Protein AF-0000000069096238 (afdb_homodimer)

Solvent-accessible surface area (backbone atoms only — not comparable to full-atom values): 26132 Å² total; per-residue (Å²): 138,82,82,76,81,79,80,80,76,78,79,80,72,80,76,78,78,74,77,73,76,70,72,71,70,74,69,64,89,76,78,71,62,52,29,34,33,37,48,43,30,15,63,13,40,81,38,2,16,21,55,60,50,44,43,27,44,51,29,45,37,39,68,68,54,35,44,78,48,40,25,13,52,82,43,69,38,77,50,27,52,38,34,67,74,73,38,78,43,90,67,67,48,42,18,31,53,37,24,10,32,81,43,70,30,59,58,43,52,38,88,71,64,53,68,89,76,37,45,31,40,34,30,44,14,28,38,0,34,27,45,49,45,14,38,32,74,79,45,47,62,71,42,54,60,34,68,72,54,48,50,52,53,49,50,32,46,74,67,70,25,17,36,31,23,23,19,64,24,37,51,60,48,17,65,72,37,75,64,38,54,41,19,47,18,43,69,56,57,64,94,64,41,19,81,53,10,66,55,35,56,34,28,38,74,36,42,15,42,66,47,75,40,52,42,76,32,66,39,75,23,75,91,66,33,31,27,16,17,8,34,75,36,35,76,73,58,60,33,48,30,38,50,11,40,34,51,31,51,52,53,35,57,60,56,58,106,134,86,74,78,83,76,76,80,75,78,79,78,74,79,76,76,77,74,78,71,74,68,73,69,71,74,70,65,89,77,78,73,62,52,29,34,34,37,46,43,28,14,63,13,39,82,40,2,16,22,56,59,51,44,44,27,42,51,29,46,38,39,68,68,54,34,43,78,46,40,26,16,52,83,41,68,37,75,49,29,52,38,34,67,76,72,40,77,44,90,68,68,49,41,18,31,52,37,25,9,31,80,43,71,29,58,56,44,52,38,88,71,66,54,68,87,76,37,44,30,39,35,30,44,15,28,38,1,35,26,47,49,44,15,38,33,75,80,45,47,64,71,43,54,60,33,66,72,54,47,49,50,53,49,49,31,45,74,66,70,26,18,37,31,24,22,19,66,26,38,50,59,48,17,65,72,35,74,62,38,52,40,19,45,17,43,70,57,56,64,92,64,40,20,81,53,9,66,54,36,56,34,27,38,72,37,42,16,42,66,46,76,41,52,42,75,33,63,38,75,24,73,91,67,33,30,26,16,16,9,34,76,34,36,76,73,58,62,34,47,29,39,50,11,40,34,53,30,51,52,54,36,57,61,57,58,106

Sequence (514 aa):
MMSKAASLIFRGGKFSSAKKCFMHTTSILGAQNPKVALIFSGCGVYDGTEIHEASSAMVHLSRHEAEVGIFAPNIEQMHAIDHTKGEPMEVNRNVLVESARIARGKIQDLKDLKVQDFDAVIFPGGFGAAKNLSNFAVEGDKMTVQPSVEKVIKEFHSAKKPIGLCCISPVLAAKTIPGCTVTVGQDKDVDGQWPYAGTAGACQNMGAKHVNKDVNEVNVDSQNKLVTTPAFMCETAVHKVFDGVGKMVEAVLKLCKMMSKAASLIFRGGKFSSAKKCFMHTTSILGAQNPKVALIFSGCGVYDGTEIHEASSAMVHLSRHEAEVGIFAPNIEQMHAIDHTKGEPMEVNRNVLVESARIARGKIQDLKDLKVQDFDAVIFPGGFGAAKNLSNFAVEGDKMTVQPSVEKVIKEFHSAKKPIGLCCISPVLAAKTIPGCTVTVGQDKDVDGQWPYAGTAGACQNMGAKHVNKDVNEVNVDSQNKLVTTPAFMCETAVHKVFDGVGKMVEAVLKLCK

pLDDT: mean 89.42, std 23.87, range [19.02, 99.0]

Foldseek 3Di:
DPCPPDDPPPDPPDPDPPPPPPPPPPPDDPPPAFEEEEEWLFADQLFIFPLLLLVLLVVLSVVSVHHYAYEYAFAWTLFDADPVVSHGDPDTDTRQVRVCVSVVNRHDYLLPDDLVVGQEYEYGHGCSLCGPQKVCVPQPLNIDGDVSSLVNLVVCQVVQGAYEYEALNCLSCLQNPAAEEEEQAALDQDPQFQVPSVSQVSSVSSHYHYDHDHQQDWDARLVRNYIYHNQVSGDDDSVSSSNNSSVRSVSSSVSSD/DPDDPDPPPPDPPDPPPPPPPPPPPPPDDPPPAFEEEEEWLFADQLFIFPLLLLVLLVVLSVVSVHHYAYEYAFAWTLFDADPVVRHGDPDTDTRQVRVCVSVVNRHDYLLPDDLVVGQEYEYGHGCSLCGPQKVCVPQPLNIDGDVSSLVNLVVCQVVQGAYEYEALNCLSCLQNPAAAEEEQAALDQDPQFQVPSVSQVSSVSSHYHYDHDHQQDWDARLVRNYIYHNQVSGDDDSVSSSNNSSVRSVSSVVSSD

Nearest PDB structures (foldseek):
  5lir-assembly1_A-2  TM=9.723E-01  e=4.985E-29  Salmonella enterica subsp. enterica serovar Typhimurium
  1oy1-assembly1_B  TM=9.782E-01  e=1.656E-28  Escherichia coli K-12
  3l3b-assembly1_B  TM=9.550E-01  e=4.568E-25  Ehrlichia chaffeensis str. Arkansas
  3l3b-assembly1_A  TM=9.514E-01  e=1.124E-24  Ehrlichia chaffeensis str. Arkansas
  3cy6-assembly1_A-2  TM=6.905E-01  e=1.628E-08  Homo sapiens

Radius of gyration: 26.75 Å; Cα contacts (8 Å, |Δi|>4): 1251; chains: 2; bounding box: 112×86×59 Å

Secondary structure (DSSP, 8-state):
---------------------------SS-----EEEEE---SSTTTS--HHHHHHHHHHHHHTT-EEEEEE--SB-S--EETTTTEE-SS--BHHHHHHHHTTT--EEGGG--GGG-SEEEE--SHHHHHTSB-HHHHGGG--B-HHHHHHHHHHHHTT--EEEETTTHHHHHHHSTT-EE--S-SS-STTS-TTTHHHHHHHHTTPEE----TT--EEETTTTEEEE-GGGSS--HHHHHHHHHHHHHHHHHHT-/---------------------------SS---PPEEEEE---SSTTTS--HHHHHHHHHHHHHTT-EEEEEE--SB-S--EETTTTEE-SS--BHHHHHHHHTTT--EEGGG--GGG-SEEEE--SHHHHHTSB-HHHHGGG--B-HHHHHHHHHHHHTT--EEEETTTHHHHHHHSTT-EE--S-SS-STTS-TTTHHHHHHHHTTPEE----TT--EEETTTTEEEE-GGGSS--HHHHHHHHHHHHHHHHHHT-

InterPro domains:
  IPR002818 DJ-1/PfpI [PF01965] (46-185)
  IPR029062 Class I glutamine amidotransferase-like [G3DSA:3.40.50.880] (29-257)
  IPR029062 Class I glutamine amidotransferase-like [SSF52317] (34-255)

Organism: Magallana gigas (NCBI:txid29159)

Structure (mmCIF, N/CA/C/O backbone):
data_AF-0000000069096238-model_v1
#
loop_
_entity.id
_entity.type
_entity.pdbx_description
1 polymer 'DJ-1/PfpI domain-containing protein'
#
loop_
_atom_site.group_PDB
_atom_site.id
_atom_site.type_symbol
_atom_site.label_atom_id
_atom_site.label_alt_id
_atom_site.label_comp_id
_atom_site.label_asym_id
_atom_site.label_entity_id
_atom_site.label_seq_id
_atom_site.pdbx_PDB_ins_code
_atom_site.Cartn_x
_atom_site.Cartn_y
_atom_site.Cartn_z
_atom_site.occupancy
_atom_site.B_iso_or_equiv
_atom_site.auth_seq_id
_atom_site.auth_comp_id
_atom_site.auth_asym_id
_atom_site.auth_atom_id
_atom_site.pdbx_PDB_model_num
ATOM 1 N N . MET A 1 1 ? 42.812 -46.125 14.898 1 22.72 1 MET A N 1
ATOM 2 C CA . MET A 1 1 ? 43.719 -45.688 13.836 1 22.72 1 MET A CA 1
ATOM 3 C C . MET A 1 1 ? 43.219 -44.375 13.25 1 22.72 1 MET A C 1
ATOM 5 O O . MET A 1 1 ? 42.375 -44.344 12.352 1 22.72 1 MET A O 1
ATOM 9 N N . MET A 1 2 ? 42.938 -43.312 14.141 1 23.19 2 MET A N 1
ATOM 10 C CA . MET A 1 2 ? 42.188 -42.062 14.203 1 23.19 2 MET A CA 1
ATOM 11 C C . MET A 1 2 ? 42.844 -40.969 13.383 1 23.19 2 MET A C 1
ATOM 13 O O . MET A 1 2 ? 44 -40.625 13.625 1 23.19 2 MET A O 1
ATOM 17 N N . SER A 1 3 ? 42.531 -40.875 11.984 1 19.52 3 SER A N 1
ATOM 18 C CA . SER A 1 3 ? 43.094 -40.25 10.781 1 19.52 3 SER A CA 1
ATOM 19 C C . SER A 1 3 ? 43.188 -38.75 10.93 1 19.52 3 SER A C 1
ATOM 21 O O . SER A 1 3 ? 42.188 -38.062 11.109 1 19.52 3 SER A O 1
ATOM 23 N N . LYS A 1 4 ? 44.375 -38.25 11.461 1 20.66 4 LYS A N 1
ATOM 24 C CA . LYS A 1 4 ? 44.812 -36.875 11.758 1 20.66 4 LYS A CA 1
ATOM 25 C C . LYS A 1 4 ? 44.906 -36.031 10.484 1 20.66 4 LYS A C 1
ATOM 27 O O . LYS A 1 4 ? 45.906 -36.125 9.758 1 20.66 4 LYS A O 1
ATOM 32 N N . ALA A 1 5 ? 43.844 -35.969 9.602 1 19.02 5 ALA A N 1
ATOM 33 C CA . ALA A 1 5 ? 44.094 -35.281 8.32 1 19.02 5 ALA A CA 1
ATOM 34 C C . ALA A 1 5 ? 44.719 -33.938 8.523 1 19.02 5 ALA A C 1
ATOM 36 O O . ALA A 1 5 ? 44.25 -33.125 9.328 1 19.02 5 ALA A O 1
ATOM 37 N N . ALA A 1 6 ? 46.031 -33.812 8.234 1 21 6 ALA A N 1
ATOM 38 C CA . ALA A 1 6 ? 47.062 -32.781 8.242 1 21 6 ALA A CA 1
ATOM 39 C C . ALA A 1 6 ? 46.562 -31.484 7.594 1 21 6 ALA A C 1
ATOM 41 O O . ALA A 1 6 ? 45.969 -31.531 6.512 1 21 6 ALA A O 1
ATOM 42 N N . SER A 1 7 ? 46.406 -30.344 8.391 1 20.47 7 SER A N 1
ATOM 43 C CA . SER A 1 7 ? 46.031 -28.938 8.383 1 20.47 7 SER A CA 1
ATOM 44 C C . SER A 1 7 ? 46.906 -28.141 7.41 1 20.47 7 SER A C 1
ATOM 46 O O . SER A 1 7 ? 48.125 -28.094 7.555 1 20.47 7 SER A O 1
ATOM 48 N N . LEU A 1 8 ? 46.656 -28.312 6.043 1 23.12 8 LEU A N 1
ATOM 49 C CA . LEU A 1 8 ? 47.375 -27.641 4.98 1 23.12 8 LEU A CA 1
ATOM 50 C C . LEU A 1 8 ? 47.562 -26.156 5.309 1 23.12 8 LEU A C 1
ATOM 52 O O . LEU A 1 8 ? 46.562 -25.453 5.551 1 23.12 8 LEU A O 1
ATOM 56 N N . ILE A 1 9 ? 48.719 -25.734 5.789 1 22.44 9 ILE A N 1
ATOM 57 C CA . ILE A 1 9 ? 49.281 -24.484 6.312 1 22.44 9 ILE A CA 1
ATOM 58 C C . ILE A 1 9 ? 49.438 -23.469 5.18 1 22.44 9 ILE A C 1
ATOM 60 O O . ILE A 1 9 ? 50.312 -23.609 4.336 1 22.44 9 ILE A O 1
ATOM 64 N N . PHE A 1 10 ? 48.344 -23.297 4.293 1 22.31 10 PHE A N 1
ATOM 65 C CA . PHE A 1 10 ? 48.625 -22.375 3.191 1 22.31 10 PHE A CA 1
ATOM 66 C C . PHE A 1 10 ? 49.156 -21.047 3.715 1 22.31 10 PHE A C 1
ATOM 68 O O . PHE A 1 10 ? 48.656 -20.5 4.684 1 22.31 10 PHE A O 1
ATOM 75 N N . ARG A 1 11 ? 50.5 -20.875 3.553 1 23.17 11 ARG A N 1
ATOM 76 C CA . ARG A 1 11 ? 51.375 -19.75 3.873 1 23.17 11 ARG A CA 1
ATOM 77 C C . ARG A 1 11 ? 50.844 -18.453 3.266 1 23.17 11 ARG A C 1
ATOM 79 O O . ARG A 1 11 ? 50.469 -18.422 2.086 1 23.17 11 ARG A O 1
ATOM 86 N N . GLY A 1 12 ? 50.312 -17.484 4.074 1 21.56 12 GLY A N 1
ATOM 87 C CA . GLY A 1 12 ? 49.688 -16.172 4.035 1 21.56 12 GLY A CA 1
ATOM 88 C C . GLY A 1 12 ? 50.562 -15.109 3.408 1 21.56 12 GLY A C 1
ATOM 89 O O . GLY A 1 12 ? 51.5 -14.602 4.051 1 21.56 12 GLY A O 1
ATOM 90 N N . GLY A 1 13 ? 51.156 -15.453 2.131 1 21.92 13 GLY A N 1
ATOM 91 C CA . GLY A 1 13 ? 52.094 -14.414 1.691 1 21.92 13 GLY A CA 1
ATOM 92 C C . GLY A 1 13 ? 51.469 -13.031 1.704 1 21.92 13 GLY A C 1
ATOM 93 O O . GLY A 1 13 ? 50.219 -12.898 1.682 1 21.92 13 GLY A O 1
ATOM 94 N N . LYS A 1 14 ? 52.375 -12.008 2.006 1 25.41 14 LYS A N 1
ATOM 95 C CA . LYS A 1 14 ? 52.188 -10.594 2.283 1 25.41 14 LYS A CA 1
ATOM 96 C C . LYS A 1 14 ? 51.719 -9.844 1.035 1 25.41 14 LYS A C 1
ATOM 98 O O . LYS A 1 14 ? 52.469 -9.734 0.061 1 25.41 14 LYS A O 1
ATOM 103 N N . PHE A 1 15 ? 50.625 -10.258 0.341 1 23.84 15 PHE A N 1
ATOM 104 C CA . PHE A 1 15 ? 50.406 -9.43 -0.839 1 23.84 15 PHE A CA 1
ATOM 105 C C . PHE A 1 15 ? 50.375 -7.953 -0.47 1 23.84 15 PHE A C 1
ATOM 107 O O . PHE A 1 15 ? 49.875 -7.574 0.582 1 23.84 15 PHE A O 1
ATOM 114 N N . SER A 1 16 ? 51.406 -7.168 -0.975 1 22.3 16 SER A N 1
ATOM 115 C CA . SER A 1 16 ? 51.625 -5.727 -0.93 1 22.3 16 SER A CA 1
ATOM 116 C C . SER A 1 16 ? 50.375 -4.965 -1.369 1 22.3 16 SER A C 1
ATOM 118 O O . SER A 1 16 ? 49.688 -5.383 -2.303 1 22.3 16 SER A O 1
ATOM 120 N N . SER A 1 17 ? 49.812 -4.23 -0.48 1 20.36 17 SER A N 1
ATOM 121 C CA . SER A 1 17 ? 48.625 -3.377 -0.465 1 20.36 17 SER A CA 1
ATOM 122 C C . SER A 1 17 ? 48.719 -2.279 -1.519 1 20.36 17 SER A C 1
ATOM 124 O O . SER A 1 17 ? 49.625 -1.443 -1.471 1 20.36 17 SER A O 1
ATOM 126 N N . ALA A 1 18 ? 48.844 -2.625 -2.867 1 23.38 18 ALA A N 1
ATOM 127 C CA . ALA A 1 18 ? 48.781 -1.466 -3.754 1 23.38 18 ALA A CA 1
ATOM 128 C C . ALA A 1 18 ? 47.75 -0.453 -3.279 1 23.38 18 ALA A C 1
ATOM 130 O O . ALA A 1 18 ? 46.625 -0.827 -2.904 1 23.38 18 ALA A O 1
ATOM 131 N N . LYS A 1 19 ? 48.188 0.815 -3.1 1 24.7 19 LYS A N 1
ATOM 132 C CA . LYS A 1 19 ? 47.5 2.053 -2.789 1 24.7 19 LYS A CA 1
ATOM 133 C C . LYS A 1 19 ? 46.375 2.324 -3.805 1 24.7 19 LYS A C 1
ATOM 135 O O . LYS A 1 19 ? 46.656 2.459 -5 1 24.7 19 LYS A O 1
ATOM 140 N N . LYS A 1 20 ? 45.25 1.599 -3.746 1 23.67 20 LYS A N 1
ATOM 141 C CA . LYS A 1 20 ? 44.125 2.02 -4.59 1 23.67 20 LYS A CA 1
ATOM 142 C C . LYS A 1 20 ? 44 3.541 -4.629 1 23.67 20 LYS A C 1
ATOM 144 O O . LYS A 1 20 ? 43.875 4.184 -3.584 1 23.67 20 LYS A O 1
ATOM 149 N N . CYS A 1 21 ? 44.656 4.16 -5.52 1 22.58 21 CYS A N 1
ATOM 150 C CA . CYS A 1 21 ? 44.438 5.574 -5.77 1 22.58 21 CYS A CA 1
ATOM 151 C C . CYS A 1 21 ? 42.938 5.855 -5.898 1 22.58 21 CYS A C 1
ATOM 153 O O . CYS A 1 21 ? 42.281 5.379 -6.832 1 22.58 21 CYS A O 1
ATOM 155 N N . PHE A 1 22 ? 42.312 5.836 -4.77 1 23.72 22 PHE A N 1
ATOM 156 C CA . PHE A 1 22 ? 40.906 6.195 -4.754 1 23.72 22 PHE A CA 1
ATOM 157 C C . PHE A 1 22 ? 40.656 7.477 -5.543 1 23.72 22 PHE A C 1
ATOM 159 O O . PHE A 1 22 ? 41.188 8.539 -5.199 1 23.72 22 PHE A O 1
ATOM 166 N N . MET A 1 23 ? 40.812 7.359 -6.789 1 25.39 23 MET A N 1
ATOM 167 C CA . MET A 1 23 ? 40.344 8.586 -7.449 1 25.39 23 MET A CA 1
ATOM 168 C C . MET A 1 23 ? 39.062 9.102 -6.824 1 25.39 23 MET A C 1
ATOM 170 O O . MET A 1 23 ? 38.094 8.359 -6.711 1 25.39 23 MET A O 1
ATOM 174 N N . HIS A 1 24 ? 39.25 10.016 -5.883 1 27.7 24 HIS A N 1
ATOM 175 C CA . HIS A 1 24 ? 38.156 10.82 -5.363 1 27.7 24 HIS A CA 1
ATOM 176 C C . HIS A 1 24 ? 37.344 11.445 -6.496 1 27.7 24 HIS A C 1
ATOM 178 O O . HIS A 1 24 ? 37.844 12.328 -7.207 1 27.7 24 HIS A O 1
ATOM 184 N N . THR A 1 25 ? 36.844 10.703 -7.344 1 30.25 25 THR A N 1
ATOM 185 C CA . THR A 1 25 ? 35.875 11.484 -8.117 1 30.25 25 THR A CA 1
ATOM 186 C C . THR A 1 25 ? 35.156 12.484 -7.227 1 30.25 25 THR A C 1
ATOM 188 O O . THR A 1 25 ? 34.594 12.109 -6.184 1 30.25 25 THR A O 1
ATOM 191 N N . THR A 1 26 ? 35.562 13.711 -7.211 1 29.14 26 THR A N 1
ATOM 192 C CA . THR A 1 26 ? 34.875 14.859 -6.641 1 29.14 26 THR A CA 1
ATOM 193 C C . THR A 1 26 ? 33.375 14.758 -6.863 1 29.14 26 THR A C 1
ATOM 195 O O . THR A 1 26 ? 32.906 14.828 -8 1 29.14 26 THR A O 1
ATOM 198 N N . SER A 1 27 ? 32.75 13.789 -6.238 1 32.16 27 SER A N 1
ATOM 199 C CA . SER A 1 27 ? 31.312 13.953 -6.117 1 32.16 27 SER A CA 1
ATOM 200 C C . SER A 1 27 ? 30.938 15.422 -5.984 1 32.16 27 SER A C 1
ATOM 202 O O . SER A 1 27 ? 31.5 16.141 -5.152 1 32.16 27 SER A O 1
ATOM 204 N N . ILE A 1 28 ? 30.891 16.219 -6.93 1 32.19 28 ILE A N 1
ATOM 205 C CA . ILE A 1 28 ? 30.422 17.594 -6.793 1 32.19 28 ILE A CA 1
ATOM 206 C C . ILE A 1 28 ? 29.734 17.766 -5.449 1 32.19 28 ILE A C 1
ATOM 208 O O . ILE A 1 28 ? 29.281 16.797 -4.84 1 32.19 28 ILE A O 1
ATOM 212 N N . LEU A 1 29 ? 29.109 18.906 -5.082 1 34.5 29 LEU A N 1
ATOM 213 C CA . LEU A 1 29 ? 28.594 19.391 -3.809 1 34.5 29 LEU A CA 1
ATOM 214 C C . LEU A 1 29 ? 27.797 18.297 -3.098 1 34.5 29 LEU A C 1
ATOM 216 O O . LEU A 1 29 ? 27.156 17.469 -3.746 1 34.5 29 LEU A O 1
ATOM 220 N N . GLY A 1 30 ? 28.047 17.844 -1.869 1 41.81 30 GLY A N 1
ATOM 221 C CA . GLY A 1 30 ? 27.75 17.156 -0.619 1 41.81 30 GLY A CA 1
ATOM 222 C C . GLY A 1 30 ? 26.266 17.078 -0.318 1 41.81 30 GLY A C 1
ATOM 223 O O . GLY A 1 30 ? 25.859 17.016 0.846 1 41.81 30 GLY A O 1
ATOM 224 N N . ALA A 1 31 ? 25.406 17.594 -0.997 1 51.75 31 ALA A N 1
ATOM 225 C CA . ALA A 1 31 ? 24.078 17.828 -0.453 1 51.75 31 ALA A CA 1
ATOM 226 C C . ALA A 1 31 ? 23.484 16.547 0.113 1 51.75 31 ALA A C 1
ATOM 228 O O . ALA A 1 31 ? 23.453 15.508 -0.566 1 51.75 31 ALA A O 1
ATOM 229 N N . GLN A 1 32 ? 23.703 16.266 1.508 1 74.62 32 GLN A N 1
ATOM 230 C CA . GLN A 1 32 ? 23.141 15.164 2.297 1 74.62 32 GLN A CA 1
ATOM 231 C C . GLN A 1 32 ? 21.719 14.836 1.85 1 74.62 32 GLN A C 1
ATOM 233 O O . GLN A 1 32 ? 20.969 15.727 1.437 1 74.62 32 GLN A O 1
ATOM 238 N N . ASN A 1 33 ? 21.469 13.555 1.502 1 92.06 33 ASN A N 1
ATOM 239 C CA . ASN A 1 33 ? 20.109 13.117 1.161 1 92.06 33 ASN A CA 1
ATOM 240 C C . ASN A 1 33 ? 19.094 13.602 2.184 1 92.06 33 ASN A C 1
ATOM 242 O O . ASN A 1 33 ? 19.312 13.492 3.391 1 92.06 33 ASN A O 1
ATOM 246 N N . PRO A 1 34 ? 18.109 14.312 1.715 1 97.69 34 PRO A N 1
ATOM 247 C CA . PRO A 1 34 ? 17.094 14.773 2.676 1 97.69 34 PRO A CA 1
ATOM 248 C C . PRO A 1 34 ? 16.5 13.633 3.494 1 97.69 34 PRO A C 1
ATOM 250 O O . PRO A 1 34 ? 16.359 12.516 2.99 1 97.69 34 PRO A O 1
ATOM 253 N N . LYS A 1 35 ? 16.25 13.938 4.727 1 98.75 35 LYS A N 1
ATOM 254 C CA . LYS A 1 35 ? 15.555 13 5.613 1 98.75 35 LYS A CA 1
ATOM 255 C C . LYS A 1 35 ? 14.102 13.43 5.832 1 98.75 35 LYS A C 1
ATOM 257 O O . LYS A 1 35 ? 13.844 14.539 6.309 1 98.75 35 LYS A O 1
ATOM 262 N N . VAL A 1 36 ? 13.18 12.562 5.461 1 98.94 36 VAL A N 1
ATOM 263 C CA . VAL A 1 36 ? 11.773 12.93 5.496 1 98.94 36 VAL A CA 1
ATOM 264 C C . VAL A 1 36 ? 11.023 12.008 6.453 1 98.94 36 VAL A C 1
ATOM 266 O O . VAL A 1 36 ? 11.188 10.781 6.402 1 98.94 36 VAL A O 1
ATOM 269 N N . ALA A 1 37 ? 10.219 12.562 7.367 1 98.94 37 ALA A N 1
ATOM 270 C CA . ALA A 1 37 ? 9.32 11.797 8.219 1 98.94 37 ALA A CA 1
ATOM 271 C C . ALA A 1 37 ? 7.973 11.562 7.539 1 98.94 37 ALA A C 1
ATOM 273 O O . ALA A 1 37 ? 7.422 12.477 6.914 1 98.94 37 ALA A O 1
ATOM 274 N N . LEU A 1 38 ? 7.547 10.375 7.594 1 99 38 LEU A N 1
ATOM 275 C CA . LEU A 1 38 ? 6.184 10.023 7.203 1 99 38 LEU A CA 1
ATOM 276 C C . LEU A 1 38 ? 5.332 9.719 8.43 1 99 38 LEU A C 1
ATOM 278 O O . LEU A 1 38 ? 5.738 8.938 9.289 1 99 38 LEU A O 1
ATOM 282 N N . ILE A 1 39 ? 4.148 10.359 8.484 1 99 39 ILE A N 1
ATOM 283 C CA . ILE A 1 39 ? 3.236 10.125 9.602 1 99 39 ILE A CA 1
ATOM 284 C C . ILE A 1 39 ? 2.021 9.336 9.117 1 99 39 ILE A C 1
ATOM 286 O O . ILE A 1 39 ? 1.245 9.828 8.289 1 99 39 ILE A O 1
ATOM 290 N N . PHE A 1 40 ? 1.883 8.133 9.688 1 99 40 PHE A N 1
ATOM 291 C CA . PHE A 1 40 ? 0.774 7.266 9.297 1 99 40 PHE A CA 1
ATOM 292 C C . PHE A 1 40 ? -0.315 7.27 10.367 1 99 40 PHE A C 1
ATOM 294 O O . PHE A 1 40 ? -0.083 7.707 11.492 1 99 40 PHE A O 1
ATOM 301 N N . SER A 1 41 ? -1.468 6.801 9.953 1 99 41 SER A N 1
ATOM 302 C CA . SER A 1 41 ? -2.641 6.898 10.812 1 99 41 SER A CA 1
ATOM 303 C C . SER A 1 41 ? -3.367 5.559 10.914 1 99 41 SER A C 1
ATOM 305 O O . SER A 1 41 ? -4.551 5.512 11.25 1 99 41 SER A O 1
ATOM 307 N N . GLY A 1 42 ? -2.783 4.48 10.672 1 98.94 42 GLY A N 1
ATOM 308 C CA . GLY A 1 42 ? -3.332 3.141 10.531 1 98.94 42 GLY A CA 1
ATOM 309 C C . GLY A 1 42 ? -3.051 2.52 9.172 1 98.94 42 GLY A C 1
ATOM 310 O O . GLY A 1 42 ? -2.064 2.865 8.516 1 98.94 42 GLY A O 1
ATOM 311 N N . CYS A 1 43 ? -3.887 1.589 8.766 1 98.94 43 CYS A N 1
ATOM 312 C CA . CYS A 1 43 ? -3.664 0.886 7.504 1 98.94 43 CYS A CA 1
ATOM 313 C C . CYS A 1 43 ? -4.988 0.583 6.809 1 98.94 43 CYS A C 1
ATOM 315 O O . CYS A 1 43 ? -5.648 -0.407 7.129 1 98.94 43 CYS A O 1
ATOM 317 N N . GLY A 1 44 ? -5.316 1.438 5.824 1 98.94 44 GLY A N 1
ATOM 318 C CA . GLY A 1 44 ? -6.547 1.306 5.059 1 98.94 44 GLY A CA 1
ATOM 319 C C . GLY A 1 44 ? -7.367 2.578 5.031 1 98.94 44 GLY A C 1
ATOM 320 O O . GLY A 1 44 ? -7.48 3.275 6.039 1 98.94 44 GLY A O 1
ATOM 321 N N . VAL A 1 45 ? -8.023 2.832 3.98 1 98.81 45 VAL A N 1
ATOM 322 C CA . VAL A 1 45 ? -8.602 4.137 3.676 1 98.81 45 VAL A CA 1
ATOM 323 C C . VAL A 1 45 ? -9.75 4.43 4.645 1 98.81 45 VAL A C 1
ATOM 325 O O . VAL A 1 45 ? -9.953 5.582 5.039 1 98.81 45 VAL A O 1
ATOM 328 N N . TYR A 1 46 ? -10.484 3.494 5.148 1 98.81 46 TYR A N 1
ATOM 329 C CA . TYR A 1 46 ? -11.727 3.781 5.855 1 98.81 46 TYR A CA 1
ATOM 330 C C . TYR A 1 46 ? -11.469 4.008 7.34 1 98.81 46 TYR A C 1
ATOM 332 O O . TYR A 1 46 ? -12.336 4.516 8.055 1 98.81 46 TYR A O 1
ATOM 340 N N . ASP A 1 47 ? -10.289 3.619 7.77 1 98.94 47 ASP A N 1
ATOM 341 C CA . ASP A 1 47 ? -10.062 3.807 9.195 1 98.94 47 ASP A CA 1
ATOM 342 C C . ASP A 1 47 ? -8.609 4.18 9.477 1 98.94 47 ASP A C 1
ATOM 344 O O . ASP A 1 47 ? -8.242 4.457 10.617 1 98.94 47 ASP A O 1
ATOM 348 N N . GLY A 1 48 ? -7.781 4.188 8.477 1 98.94 48 GLY A N 1
ATOM 349 C CA . GLY A 1 48 ? -6.363 4.465 8.633 1 98.94 48 GLY A CA 1
ATOM 350 C C . GLY A 1 48 ? -5.773 5.227 7.457 1 98.94 48 GLY A C 1
ATOM 351 O O . GLY A 1 48 ? -6.441 6.078 6.867 1 98.94 48 GLY A O 1
ATOM 352 N N . THR A 1 49 ? -4.492 4.969 7.219 1 99 49 THR A N 1
ATOM 353 C CA . THR A 1 49 ? -3.75 5.582 6.121 1 99 49 THR A CA 1
ATOM 354 C C . THR A 1 49 ? -4.199 5.016 4.781 1 99 49 THR A C 1
ATOM 356 O O . THR A 1 49 ? -4.402 3.805 4.645 1 99 49 THR A O 1
ATOM 359 N N . GLU A 1 50 ? -4.465 5.941 3.863 1 98.94 50 GLU A N 1
ATOM 360 C CA . GLU A 1 50 ? -4.656 5.488 2.488 1 98.94 50 GLU A CA 1
ATOM 361 C C . GLU A 1 50 ? -3.406 4.797 1.955 1 98.94 50 GLU A C 1
ATOM 363 O O . GLU A 1 50 ? -2.379 5.441 1.731 1 98.94 50 GLU A O 1
ATOM 368 N N . ILE A 1 51 ? -3.496 3.557 1.665 1 98.94 51 ILE A N 1
ATOM 369 C CA . ILE A 1 51 ? -2.361 2.674 1.414 1 98.94 51 ILE A CA 1
ATOM 370 C C . ILE A 1 51 ? -1.632 3.119 0.149 1 98.94 51 ILE A C 1
ATOM 372 O O . ILE A 1 51 ? -0.403 3.215 0.135 1 98.94 51 ILE A O 1
ATOM 376 N N . HIS A 1 52 ? -2.316 3.412 -0.875 1 98.94 52 HIS A N 1
ATOM 377 C CA . HIS A 1 52 ? -1.706 3.74 -2.158 1 98.94 52 HIS A CA 1
ATOM 378 C C . HIS A 1 52 ? -1.02 5.102 -2.109 1 98.94 52 HIS A C 1
ATOM 380 O O . HIS A 1 52 ? -0.002 5.312 -2.773 1 98.94 52 HIS A O 1
ATOM 386 N N . GLU A 1 53 ? -1.558 6.043 -1.31 1 98.94 53 GLU A N 1
ATOM 387 C CA . GLU A 1 53 ? -0.887 7.328 -1.114 1 98.94 53 GLU A CA 1
ATOM 388 C C . GLU A 1 53 ? 0.422 7.152 -0.349 1 98.94 53 GLU A C 1
ATOM 390 O O . GLU A 1 53 ? 1.446 7.73 -0.722 1 98.94 53 GLU A O 1
ATOM 395 N N . ALA A 1 54 ? 0.365 6.359 0.683 1 99 54 ALA A N 1
ATOM 396 C CA . ALA A 1 54 ? 1.571 6.09 1.46 1 99 54 ALA A CA 1
ATOM 397 C C . ALA A 1 54 ? 2.631 5.398 0.606 1 99 54 ALA A C 1
ATOM 399 O O . ALA A 1 54 ? 3.803 5.785 0.628 1 99 54 ALA A O 1
ATOM 400 N N . SER A 1 55 ? 2.18 4.41 -0.112 1 98.94 55 SER A N 1
ATOM 401 C CA . SER A 1 55 ? 3.104 3.699 -0.991 1 98.94 55 SER A CA 1
ATOM 402 C C . SER A 1 55 ? 3.688 4.633 -2.047 1 98.94 55 SER A C 1
ATOM 404 O O . SER A 1 55 ? 4.887 4.574 -2.338 1 98.94 55 SER A O 1
ATOM 406 N N . SER A 1 56 ? 2.859 5.5 -2.605 1 98.94 56 SER A N 1
ATOM 407 C CA . SER A 1 56 ? 3.324 6.469 -3.594 1 98.94 56 SER A CA 1
ATOM 408 C C . SER A 1 56 ? 4.387 7.395 -3.006 1 98.94 56 SER A C 1
ATOM 410 O O . SER A 1 56 ? 5.43 7.617 -3.619 1 98.94 56 SER A O 1
ATOM 412 N N . ALA A 1 57 ? 4.098 7.891 -1.835 1 99 57 ALA A N 1
ATOM 413 C CA . ALA A 1 57 ? 5.066 8.773 -1.188 1 99 57 ALA A CA 1
ATOM 414 C C . ALA A 1 57 ? 6.395 8.055 -0.969 1 99 57 ALA A C 1
ATOM 416 O O . ALA A 1 57 ? 7.461 8.609 -1.254 1 99 57 ALA A O 1
ATOM 417 N N . MET A 1 58 ? 6.344 6.832 -0.521 1 98.94 58 MET A N 1
ATOM 418 C CA . MET A 1 58 ? 7.555 6.062 -0.236 1 98.94 58 MET A CA 1
ATOM 419 C C . MET A 1 58 ? 8.344 5.797 -1.512 1 98.94 58 MET A C 1
ATOM 421 O O . MET A 1 58 ? 9.57 5.922 -1.524 1 98.94 58 MET A O 1
ATOM 425 N N . VAL A 1 59 ? 7.652 5.449 -2.58 1 98.94 59 VAL A N 1
ATOM 426 C CA . VAL A 1 59 ? 8.32 5.168 -3.848 1 98.94 59 VAL A CA 1
ATOM 427 C C . VAL A 1 59 ? 9.008 6.43 -4.363 1 98.94 59 VAL A C 1
ATOM 429 O O . VAL A 1 59 ? 10.164 6.391 -4.77 1 98.94 59 VAL A O 1
ATOM 432 N N . HIS A 1 60 ? 8.328 7.559 -4.328 1 98.94 60 HIS A N 1
ATOM 433 C CA . HIS A 1 60 ? 8.883 8.797 -4.867 1 98.94 60 HIS A CA 1
ATOM 434 C C . HIS A 1 60 ? 10.031 9.305 -4.004 1 98.94 60 HIS A C 1
ATOM 436 O O . HIS A 1 60 ? 11.031 9.812 -4.523 1 98.94 60 HIS A O 1
ATOM 442 N N . LEU A 1 61 ? 9.891 9.203 -2.693 1 98.94 61 LEU A N 1
ATOM 443 C CA . LEU A 1 61 ? 11 9.578 -1.823 1 98.94 61 LEU A CA 1
ATOM 444 C C . LEU A 1 61 ? 12.227 8.711 -2.102 1 98.94 61 LEU A C 1
ATOM 446 O O . LEU A 1 61 ? 13.344 9.219 -2.178 1 98.94 61 LEU A O 1
ATOM 450 N N . SER A 1 62 ? 12.008 7.434 -2.25 1 98.81 62 SER A N 1
ATOM 451 C CA . SER A 1 62 ? 13.078 6.496 -2.574 1 98.81 62 SER A CA 1
ATOM 452 C C . SER A 1 62 ? 13.758 6.867 -3.889 1 98.81 62 SER A C 1
ATOM 454 O O . SER A 1 62 ? 14.984 6.836 -3.988 1 98.81 62 SER A O 1
ATOM 456 N N . ARG A 1 63 ? 13.008 7.227 -4.871 1 98.56 63 ARG A N 1
ATOM 457 C CA . ARG A 1 63 ? 13.531 7.578 -6.188 1 98.56 63 ARG A CA 1
ATOM 458 C C . ARG A 1 63 ? 14.422 8.812 -6.113 1 98.56 63 ARG A C 1
ATOM 460 O O . ARG A 1 63 ? 15.367 8.945 -6.887 1 98.56 63 ARG A O 1
ATOM 467 N N . HIS A 1 64 ? 14.125 9.664 -5.191 1 98.31 64 HIS A N 1
ATOM 468 C CA . HIS A 1 64 ? 14.914 10.875 -5.004 1 98.31 64 HIS A CA 1
ATOM 469 C C . HIS A 1 64 ? 15.992 10.672 -3.947 1 98.31 64 HIS A C 1
ATOM 471 O O . HIS A 1 64 ? 16.578 11.641 -3.457 1 98.31 64 HIS A O 1
ATOM 477 N N . GLU A 1 65 ? 16.172 9.43 -3.516 1 97.62 65 GLU A N 1
ATOM 478 C CA . GLU A 1 65 ? 17.234 9.008 -2.609 1 97.62 65 GLU A CA 1
ATOM 479 C C . GLU A 1 65 ? 17.094 9.672 -1.242 1 97.62 65 GLU A C 1
ATOM 481 O O . GLU A 1 65 ? 18.094 9.953 -0.578 1 97.62 65 GLU A O 1
ATOM 486 N N . ALA A 1 66 ? 15.867 10.039 -0.888 1 98.62 66 ALA A N 1
ATOM 487 C CA . ALA A 1 66 ? 15.609 10.539 0.458 1 98.62 66 ALA A CA 1
ATOM 488 C C . ALA A 1 66 ? 15.617 9.406 1.48 1 98.62 66 ALA A C 1
ATOM 490 O O . ALA A 1 66 ? 15.156 8.305 1.192 1 98.62 66 ALA A O 1
ATOM 491 N N . GLU A 1 67 ? 16.156 9.703 2.623 1 98.19 67 GLU A N 1
ATOM 492 C CA . GLU A 1 67 ? 15.977 8.805 3.756 1 98.19 67 GLU A CA 1
ATOM 493 C C . GLU A 1 67 ? 14.625 9.008 4.422 1 98.19 67 GLU A C 1
ATOM 495 O O . GLU A 1 67 ? 14.148 10.141 4.539 1 98.19 67 GLU A O 1
ATOM 500 N N . VAL A 1 68 ? 14.062 7.883 4.906 1 98.75 68 VAL A N 1
ATOM 501 C CA . VAL A 1 68 ? 12.695 7.992 5.398 1 98.75 68 VAL A CA 1
ATOM 502 C C . VAL A 1 68 ? 12.609 7.445 6.82 1 98.75 68 VAL A C 1
ATOM 504 O O . VAL A 1 68 ? 13.188 6.395 7.121 1 98.75 68 VAL A O 1
ATOM 507 N N . GLY A 1 69 ? 12.047 8.227 7.746 1 98.88 69 GLY A N 1
ATOM 508 C CA . GLY A 1 69 ? 11.555 7.734 9.023 1 98.88 69 GLY A CA 1
ATOM 509 C C . GLY A 1 69 ? 10.039 7.695 9.102 1 98.88 69 GLY A C 1
ATOM 510 O O . GLY A 1 69 ? 9.367 8.641 8.695 1 98.88 69 GLY A O 1
ATOM 511 N N . ILE A 1 70 ? 9.492 6.57 9.578 1 98.94 70 ILE A N 1
ATOM 512 C CA . ILE A 1 70 ? 8.039 6.414 9.609 1 98.94 70 ILE A CA 1
ATOM 513 C C . ILE A 1 70 ? 7.559 6.395 11.055 1 98.94 70 ILE A C 1
ATOM 515 O O . ILE A 1 70 ? 8.148 5.727 11.906 1 98.94 70 ILE A O 1
ATOM 519 N N . PHE A 1 71 ? 6.477 7.148 11.289 1 99 71 PHE A N 1
ATOM 520 C CA . PHE A 1 71 ? 5.93 7.305 12.633 1 99 71 PHE A CA 1
ATOM 521 C C . PHE A 1 71 ? 4.41 7.184 12.617 1 99 71 PHE A C 1
ATOM 523 O O . PHE A 1 71 ? 3.771 7.438 11.594 1 99 71 PHE A O 1
ATOM 530 N N . ALA A 1 72 ? 3.896 6.836 13.703 1 99 72 ALA A N 1
ATOM 531 C CA . ALA A 1 72 ? 2.461 6.855 13.977 1 99 72 ALA A CA 1
ATOM 532 C C . ALA A 1 72 ? 2.191 6.949 15.477 1 99 72 ALA A C 1
ATOM 534 O O . ALA A 1 72 ? 2.984 6.465 16.281 1 99 72 ALA A O 1
ATOM 535 N N . PRO A 1 73 ? 1.092 7.656 15.836 1 98.94 73 PRO A N 1
ATOM 536 C CA . PRO A 1 73 ? 0.797 7.668 17.266 1 98.94 73 PRO A CA 1
ATOM 537 C C . PRO A 1 73 ? 0.436 6.281 17.812 1 98.94 73 PRO A C 1
ATOM 539 O O . PRO A 1 73 ? -0.231 5.504 17.125 1 98.94 73 PRO A O 1
ATOM 542 N N . ASN A 1 74 ? 0.88 5.98 19.016 1 98.81 74 ASN A N 1
ATOM 543 C CA . ASN A 1 74 ? 0.534 4.734 19.703 1 98.81 74 ASN A CA 1
ATOM 544 C C . ASN A 1 74 ? -0.771 4.863 20.484 1 98.81 74 ASN A C 1
ATOM 546 O O . ASN A 1 74 ? -0.757 4.93 21.703 1 98.81 74 ASN A O 1
ATOM 550 N N . ILE A 1 75 ? -1.854 4.797 19.75 1 98.88 75 ILE A N 1
ATOM 551 C CA . ILE A 1 75 ? -3.195 4.957 20.297 1 98.88 75 ILE A CA 1
ATOM 552 C C . ILE A 1 75 ? -4.152 3.98 19.609 1 98.88 75 ILE A C 1
ATOM 554 O O . ILE A 1 75 ? -3.867 3.48 18.531 1 98.88 75 ILE A O 1
ATOM 558 N N . GLU A 1 76 ? -5.277 3.738 20.297 1 98.69 76 GLU A N 1
ATOM 559 C CA . GLU A 1 76 ? -6.332 2.992 19.625 1 98.69 76 GLU A CA 1
ATOM 560 C C . GLU A 1 76 ? -6.98 3.824 18.516 1 98.69 76 GLU A C 1
ATOM 562 O O . GLU A 1 76 ? -7.117 5.043 18.656 1 98.69 76 GLU A O 1
ATOM 567 N N . GLN A 1 77 ? -7.344 3.15 17.484 1 98.88 77 GLN A N 1
ATOM 568 C CA . GLN A 1 77 ? -8.148 3.826 16.484 1 98.88 77 GLN A CA 1
ATOM 569 C C . GLN A 1 77 ? -9.508 4.238 17.047 1 98.88 77 GLN A C 1
ATOM 571 O O . GLN A 1 77 ? -9.984 3.654 18.016 1 98.88 77 GLN A O 1
ATOM 576 N N . MET A 1 78 ? -10.062 5.316 16.391 1 98.69 78 MET A N 1
ATOM 577 C CA . MET A 1 78 ? -11.453 5.586 16.734 1 98.69 78 MET A CA 1
ATOM 578 C C . MET A 1 78 ? -12.305 4.328 16.625 1 98.69 78 MET A C 1
ATOM 580 O O . MET A 1 78 ? -13.07 3.998 17.531 1 98.69 78 MET A O 1
ATOM 584 N N . HIS A 1 79 ? -12.219 3.648 15.531 1 98.62 79 HIS A N 1
ATOM 585 C CA . HIS A 1 79 ? -12.766 2.322 15.281 1 98.62 79 HIS A CA 1
ATOM 586 C C . HIS A 1 79 ? -12.109 1.671 14.07 1 98.62 79 HIS A C 1
ATOM 588 O O . HIS A 1 79 ? -11.578 2.365 13.195 1 98.62 79 HIS A O 1
ATOM 594 N N . ALA A 1 80 ? -12.109 0.366 14.102 1 98.62 80 ALA A N 1
ATOM 595 C CA . ALA A 1 80 ? -11.711 -0.39 12.914 1 98.62 80 ALA A CA 1
ATOM 596 C C . ALA A 1 80 ? -12.906 -0.642 12 1 98.62 80 ALA A C 1
ATOM 598 O O . ALA A 1 80 ? -14.016 -0.887 12.469 1 98.62 80 ALA A O 1
ATOM 599 N N . ILE A 1 81 ? -12.656 -0.566 10.711 1 98.88 81 ILE A N 1
ATOM 600 C CA . ILE A 1 81 ? -13.727 -0.738 9.734 1 98.88 81 ILE A CA 1
ATOM 601 C C . ILE A 1 81 ? -13.461 -1.984 8.891 1 98.88 81 ILE A C 1
ATOM 603 O O . ILE A 1 81 ? -12.336 -2.211 8.445 1 98.88 81 ILE A O 1
ATOM 607 N N . ASP A 1 82 ? -14.477 -2.863 8.75 1 98.75 82 ASP A N 1
ATOM 608 C CA . ASP A 1 82 ? -14.469 -3.906 7.73 1 98.75 82 ASP A CA 1
ATOM 609 C C . ASP A 1 82 ? -14.578 -3.307 6.332 1 98.75 82 ASP A C 1
ATOM 611 O O . ASP A 1 82 ? -15.656 -2.863 5.926 1 98.75 82 ASP A O 1
ATOM 615 N N . HIS A 1 83 ? -13.5 -3.324 5.578 1 98.81 83 HIS A N 1
ATOM 616 C CA . HIS A 1 83 ? -13.438 -2.641 4.289 1 98.81 83 HIS A CA 1
ATOM 617 C C . HIS A 1 83 ? -14.297 -3.348 3.248 1 98.81 83 HIS A C 1
ATOM 619 O O . HIS A 1 83 ? -14.617 -2.773 2.203 1 98.81 83 HIS A O 1
ATOM 625 N N . THR A 1 84 ? -14.68 -4.621 3.441 1 98.56 84 THR A N 1
ATOM 626 C CA . THR A 1 84 ? -15.57 -5.301 2.506 1 98.56 84 THR A CA 1
ATOM 627 C C . THR A 1 84 ? -16.984 -4.75 2.609 1 98.56 84 THR A C 1
ATOM 629 O O . THR A 1 84 ? -17.75 -4.785 1.638 1 98.56 84 THR A O 1
ATOM 632 N N . LYS A 1 85 ? -17.312 -4.191 3.824 1 97.81 85 LYS A N 1
ATOM 633 C CA . LYS A 1 85 ? -18.688 -3.801 4.105 1 97.81 85 LYS A CA 1
ATOM 634 C C . LYS A 1 85 ? -18.797 -2.301 4.363 1 97.81 85 LYS A C 1
ATOM 636 O O . LYS A 1 85 ? -19.875 -1.725 4.273 1 97.81 85 LYS A O 1
ATOM 641 N N . GLY A 1 86 ? -17.719 -1.721 4.809 1 97.69 86 GLY A N 1
ATOM 642 C CA . GLY A 1 86 ? -17.75 -0.32 5.199 1 97.69 86 GLY A CA 1
ATOM 643 C C . GLY A 1 86 ? -18.359 -0.091 6.562 1 97.69 86 GLY A C 1
ATOM 644 O O . GLY A 1 86 ? -18.891 0.984 6.836 1 97.69 86 GLY A O 1
ATOM 645 N N . GLU A 1 87 ? -18.281 -1.131 7.41 1 98.38 87 GLU A N 1
ATOM 646 C CA . GLU A 1 87 ? -18.922 -1.065 8.719 1 98.38 87 GLU A CA 1
ATOM 647 C C . GLU A 1 87 ? -17.906 -1.307 9.836 1 98.38 87 GLU A C 1
ATOM 649 O O . GLU A 1 87 ? -16.906 -1.997 9.641 1 98.38 87 GLU A O 1
ATOM 654 N N . PRO A 1 88 ? -18.203 -0.798 11.047 1 98.38 88 PRO A N 1
ATOM 655 C CA . PRO A 1 88 ? -17.281 -1.018 12.164 1 98.38 88 PRO A CA 1
ATOM 656 C C . PRO A 1 88 ? -17.109 -2.496 12.516 1 98.38 88 PRO A C 1
ATOM 658 O O . PRO A 1 88 ? -18.078 -3.266 12.43 1 98.38 88 PRO A O 1
ATOM 661 N N . MET A 1 89 ? -15.922 -2.82 12.898 1 97.94 89 MET A N 1
ATOM 662 C CA . MET A 1 89 ? -15.609 -4.176 13.352 1 97.94 89 MET A CA 1
ATOM 663 C C . MET A 1 89 ? -15.789 -4.305 14.859 1 97.94 89 MET A C 1
ATOM 665 O O . MET A 1 89 ? -15.742 -3.311 15.578 1 97.94 89 MET A O 1
ATOM 669 N N . GLU A 1 90 ? -15.922 -5.535 15.273 1 94.62 90 GLU A N 1
ATOM 670 C CA . GLU A 1 90 ? -16.078 -5.812 16.703 1 94.62 90 GLU A CA 1
ATOM 671 C C . GLU A 1 90 ? -14.797 -5.52 17.469 1 94.62 90 GLU A C 1
ATOM 673 O O . GLU A 1 90 ? -14.836 -4.926 18.547 1 94.62 90 GLU A O 1
ATOM 678 N N . VAL A 1 91 ? -13.734 -5.988 16.922 1 94.81 91 VAL A N 1
ATOM 679 C CA . VAL A 1 91 ? -12.445 -5.781 17.562 1 94.81 91 VAL A CA 1
ATOM 680 C C . VAL A 1 91 ? -11.758 -4.555 16.969 1 94.81 91 VAL A C 1
ATOM 682 O O . VAL A 1 91 ? -11.562 -4.477 15.758 1 94.81 91 VAL A O 1
ATOM 685 N N . ASN A 1 92 ? -11.422 -3.598 17.844 1 97.81 92 ASN A N 1
ATOM 686 C CA . ASN A 1 92 ? -10.695 -2.416 17.391 1 97.81 92 ASN A CA 1
ATOM 687 C C . ASN A 1 92 ? -9.211 -2.703 17.203 1 97.81 92 ASN A C 1
ATOM 689 O O . ASN A 1 92 ? -8.742 -3.803 17.516 1 97.81 92 ASN A O 1
ATOM 693 N N . ARG A 1 93 ? -8.508 -1.72 16.641 1 98.56 93 ARG A N 1
ATOM 694 C CA . ARG A 1 93 ? -7.094 -1.905 16.312 1 98.56 93 ARG A CA 1
ATOM 695 C C . ARG A 1 93 ? -6.273 -0.686 16.734 1 98.56 93 ARG A C 1
ATOM 697 O O . ARG A 1 93 ? -6.828 0.395 16.938 1 98.56 93 ARG A O 1
ATOM 704 N N . ASN A 1 94 ? -4.98 -0.857 16.875 1 98.81 94 ASN A N 1
ATOM 705 C CA . ASN A 1 94 ? -4.062 0.206 17.266 1 98.81 94 ASN A CA 1
ATOM 706 C C . ASN A 1 94 ? -3.445 0.89 16.062 1 98.81 94 ASN A C 1
ATOM 708 O O . ASN A 1 94 ? -3.025 0.221 15.109 1 98.81 94 ASN A O 1
ATOM 712 N N . VAL A 1 95 ? -3.348 2.199 16.062 1 98.94 95 VAL A N 1
ATOM 713 C CA . VAL A 1 95 ? -2.881 3.002 14.938 1 98.94 95 VAL A CA 1
ATOM 714 C C . VAL A 1 95 ? -1.44 2.627 14.594 1 98.94 95 VAL A C 1
ATOM 716 O O . VAL A 1 95 ? -1.11 2.396 13.43 1 98.94 95 VAL A O 1
ATOM 719 N N . LEU A 1 96 ? -0.552 2.584 15.578 1 98.94 96 LEU A N 1
ATOM 720 C CA . LEU A 1 96 ? 0.857 2.279 15.352 1 98.94 96 LEU A CA 1
ATOM 721 C C . LEU A 1 96 ? 1.028 0.861 14.82 1 98.94 96 LEU A C 1
ATOM 723 O O . LEU A 1 96 ? 1.748 0.645 13.844 1 98.94 96 LEU A O 1
ATOM 727 N N . VAL A 1 97 ? 0.365 -0.055 15.367 1 98.88 97 VAL A N 1
ATOM 728 C CA . VAL A 1 97 ? 0.465 -1.461 14.992 1 98.88 97 VAL A CA 1
ATOM 729 C C . VAL A 1 97 ? -0.023 -1.646 13.555 1 98.88 97 VAL A C 1
ATOM 731 O O . VAL A 1 97 ? 0.623 -2.33 12.758 1 98.88 97 VAL A O 1
ATOM 734 N N . GLU A 1 98 ? -1.127 -1.014 13.211 1 98.94 98 GLU A N 1
ATOM 735 C CA . GLU A 1 98 ? -1.647 -1.127 11.852 1 98.94 98 GLU A CA 1
ATOM 736 C C . GLU A 1 98 ? -0.731 -0.43 10.852 1 98.94 98 GLU A C 1
ATOM 738 O O . GLU A 1 98 ? -0.488 -0.948 9.758 1 98.94 98 GLU A O 1
ATOM 743 N N . SER A 1 99 ? -0.218 0.735 11.258 1 99 99 SER A N 1
ATOM 744 C CA . SER A 1 99 ? 0.676 1.489 10.383 1 99 99 SER A CA 1
ATOM 745 C C . SER A 1 99 ? 1.943 0.699 10.078 1 99 99 SER A C 1
ATOM 747 O O . SER A 1 99 ? 2.525 0.845 9 1 99 99 SER A O 1
ATOM 749 N N . ALA A 1 100 ? 2.332 -0.167 11 1 98.94 100 ALA A N 1
ATOM 750 C CA . ALA A 1 100 ? 3.547 -0.962 10.836 1 98.94 100 ALA A CA 1
ATOM 751 C C . ALA A 1 100 ? 3.441 -1.882 9.617 1 98.94 100 ALA A C 1
ATOM 753 O O . ALA A 1 100 ? 4.457 -2.268 9.039 1 98.94 100 ALA A O 1
ATOM 754 N N . ARG A 1 101 ? 2.246 -2.223 9.227 1 98.94 101 ARG A N 1
ATOM 755 C CA . ARG A 1 101 ? 2.041 -3.07 8.055 1 98.94 101 ARG A CA 1
ATOM 756 C C . ARG A 1 101 ? 2.51 -2.371 6.785 1 98.94 101 ARG A C 1
ATOM 758 O O . ARG A 1 101 ? 3.164 -2.984 5.938 1 98.94 101 ARG A O 1
ATOM 765 N N . ILE A 1 102 ? 2.236 -1.072 6.664 1 98.94 102 ILE A N 1
ATOM 766 C CA . ILE A 1 102 ? 2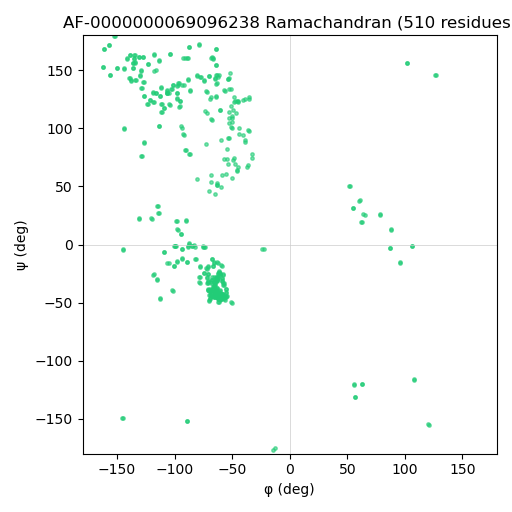.699 -0.295 5.52 1 98.94 102 ILE A CA 1
ATOM 767 C C . ILE A 1 102 ? 4.211 -0.092 5.613 1 98.94 102 ILE A C 1
ATOM 769 O O . ILE A 1 102 ? 4.91 -0.127 4.598 1 98.94 102 ILE A O 1
ATOM 773 N N . ALA A 1 103 ? 4.711 0.027 6.855 1 98.94 103 ALA A N 1
ATOM 774 C CA . ALA A 1 103 ? 6.117 0.35 7.098 1 98.94 103 ALA A CA 1
ATOM 775 C C . ALA A 1 103 ? 6.98 -0.907 7.062 1 98.94 103 ALA A C 1
ATOM 777 O O . ALA A 1 103 ? 8.195 -0.839 7.27 1 98.94 103 ALA A O 1
ATOM 778 N N . ARG A 1 104 ? 6.387 -2.031 6.867 1 98.62 104 ARG A N 1
ATOM 779 C CA . ARG A 1 104 ? 7.082 -3.314 6.879 1 98.62 104 ARG A CA 1
ATOM 780 C C . ARG A 1 104 ? 7.848 -3.512 8.188 1 98.62 104 ARG A C 1
ATOM 782 O O . ARG A 1 104 ? 8.977 -4.004 8.18 1 98.62 104 ARG A O 1
ATOM 789 N N . GLY A 1 105 ? 7.359 -2.988 9.211 1 98.69 105 GLY A N 1
ATOM 790 C CA . GLY A 1 105 ? 7.91 -3.17 10.547 1 98.69 105 GLY A CA 1
ATOM 791 C C . GLY A 1 105 ? 8.844 -2.051 10.961 1 98.69 105 GLY A C 1
ATOM 792 O O . GLY A 1 105 ? 9.164 -1.913 12.148 1 98.69 105 GLY A O 1
ATOM 793 N N . LYS A 1 106 ? 9.281 -1.266 10.023 1 98.5 106 LYS A N 1
ATOM 794 C CA . LYS A 1 106 ? 10.227 -0.186 10.312 1 98.5 106 LYS A CA 1
ATOM 795 C C . LYS A 1 106 ? 9.492 1.11 10.641 1 98.5 106 LYS A C 1
ATOM 797 O O . LYS A 1 106 ? 9.398 2.012 9.805 1 98.5 106 LYS A O 1
ATOM 802 N N . ILE A 1 107 ? 9.047 1.199 11.938 1 98.88 107 ILE A N 1
ATOM 803 C CA . ILE A 1 107 ? 8.227 2.324 12.367 1 98.88 107 ILE A CA 1
ATOM 804 C C . ILE A 1 107 ? 8.469 2.607 13.844 1 98.88 107 ILE A C 1
ATOM 806 O O . ILE A 1 107 ? 8.852 1.708 14.602 1 98.88 107 ILE A O 1
ATOM 810 N N . GLN A 1 108 ? 8.273 3.869 14.195 1 98.81 108 GLN A N 1
ATOM 811 C CA . GLN A 1 108 ? 8.43 4.305 15.578 1 98.81 108 GLN A CA 1
ATOM 812 C C . GLN A 1 108 ? 7.188 5.047 16.062 1 98.81 108 GLN A C 1
ATOM 814 O O . GLN A 1 108 ? 6.363 5.488 15.258 1 98.81 108 GLN A O 1
ATOM 819 N N . ASP A 1 109 ? 7.105 5.121 17.375 1 98.81 109 ASP A N 1
ATOM 820 C CA . ASP A 1 109 ? 6.059 5.938 17.969 1 98.81 109 ASP A CA 1
ATOM 821 C C . ASP A 1 109 ? 6.238 7.414 17.625 1 98.81 109 ASP A C 1
ATOM 823 O O . ASP A 1 109 ? 7.359 7.926 17.625 1 98.81 109 ASP A O 1
ATOM 827 N N . LEU A 1 110 ? 5.176 8.055 17.328 1 98.88 110 LEU A N 1
ATOM 828 C CA . LEU A 1 110 ? 5.215 9.469 16.953 1 98.88 110 LEU A CA 1
ATOM 829 C C . LEU A 1 110 ? 5.871 10.305 18.047 1 98.88 110 LEU A C 1
ATOM 831 O O . LEU A 1 110 ? 6.555 11.289 17.75 1 98.88 110 LEU A O 1
ATOM 835 N N . LYS A 1 111 ? 5.66 9.945 19.281 1 97.81 111 LYS A N 1
ATOM 836 C CA . LYS A 1 111 ? 6.199 10.695 20.406 1 97.81 111 LYS A CA 1
ATOM 837 C C . LYS A 1 111 ? 7.723 10.758 20.359 1 97.81 111 LYS A C 1
ATOM 839 O O . LYS A 1 111 ? 8.336 11.617 20.984 1 97.81 111 LYS A O 1
ATOM 844 N N . ASP A 1 112 ? 8.305 9.859 19.562 1 98.06 112 ASP A N 1
ATOM 845 C CA . ASP A 1 112 ? 9.758 9.773 19.5 1 98.06 112 ASP A CA 1
ATOM 846 C C . ASP A 1 112 ? 10.305 10.625 18.359 1 98.06 112 ASP A C 1
ATOM 848 O O . ASP A 1 112 ? 11.523 10.727 18.188 1 98.06 112 ASP A O 1
ATOM 852 N N . LEU A 1 113 ? 9.477 11.219 17.578 1 98.81 113 LEU A N 1
ATOM 853 C CA . LEU A 1 113 ? 9.914 12.039 16.469 1 98.81 113 LEU A CA 1
ATOM 854 C C . LEU A 1 113 ? 10.578 13.32 16.953 1 98.81 113 LEU A C 1
ATOM 856 O O . LEU A 1 113 ? 10.016 14.031 17.797 1 98.81 113 LEU A O 1
ATOM 860 N N . LYS A 1 114 ? 11.758 13.516 16.484 1 98.62 114 LYS A N 1
ATOM 861 C CA . LYS A 1 114 ? 12.469 14.758 16.734 1 98.62 114 LYS A CA 1
ATOM 862 C C . LYS A 1 114 ? 12.609 15.586 15.469 1 98.62 114 LYS A C 1
ATOM 864 O O . LYS A 1 114 ? 13.266 15.164 14.516 1 98.62 114 LYS A O 1
ATOM 869 N N . VAL A 1 115 ? 12.094 16.75 15.531 1 98.5 115 VAL A N 1
ATOM 870 C CA . VAL A 1 115 ? 12.039 17.625 14.367 1 98.5 115 VAL A CA 1
ATOM 871 C C . VAL A 1 115 ? 13.453 17.891 13.844 1 98.5 115 VAL A C 1
ATOM 873 O O . VAL A 1 115 ? 13.664 18 12.641 1 98.5 115 VAL A O 1
ATOM 876 N N . GLN A 1 116 ? 14.484 17.891 14.648 1 98.25 116 GLN A N 1
ATOM 877 C CA . GLN A 1 116 ? 15.852 18.219 14.273 1 98.25 116 GLN A CA 1
ATOM 878 C C . GLN A 1 116 ? 16.469 17.125 13.414 1 98.25 116 GLN A C 1
ATOM 880 O O . GLN A 1 116 ? 17.453 17.359 12.695 1 98.25 116 GLN A O 1
ATOM 885 N N . ASP A 1 117 ? 15.906 15.961 13.5 1 98.44 117 ASP A N 1
ATOM 886 C CA . ASP A 1 117 ? 16.484 14.82 12.797 1 98.44 117 ASP A CA 1
ATOM 887 C C . ASP A 1 117 ? 15.945 14.711 11.375 1 98.44 117 ASP A C 1
ATOM 889 O O . ASP A 1 117 ? 16.406 13.875 10.594 1 98.44 117 ASP A O 1
ATOM 893 N N . PHE A 1 118 ? 15.039 15.594 10.992 1 98.88 118 PHE A N 1
ATOM 894 C CA . PHE A 1 118 ? 14.391 15.477 9.688 1 98.88 118 PHE A CA 1
ATOM 895 C C . PHE A 1 118 ? 14.352 16.828 8.984 1 98.88 118 PHE A C 1
ATOM 897 O O . PHE A 1 118 ? 14.375 17.875 9.633 1 98.88 118 PHE A O 1
ATOM 904 N N . ASP A 1 119 ? 14.242 16.734 7.672 1 98.88 119 ASP A N 1
ATOM 905 C CA . ASP A 1 119 ? 14.219 17.938 6.848 1 98.88 119 ASP A CA 1
ATOM 906 C C . ASP A 1 119 ? 12.797 18.297 6.43 1 98.88 119 ASP A C 1
ATOM 908 O O . ASP A 1 119 ? 12.523 19.438 6.035 1 98.88 119 ASP A O 1
ATOM 912 N N . ALA A 1 120 ? 11.891 17.359 6.516 1 98.94 120 ALA A N 1
ATOM 913 C CA . ALA A 1 120 ? 10.492 17.547 6.137 1 98.94 120 ALA A CA 1
ATOM 914 C C . ALA A 1 120 ? 9.602 16.484 6.758 1 98.94 120 ALA A C 1
ATOM 916 O O . ALA A 1 120 ? 10.102 15.5 7.309 1 98.94 120 ALA A O 1
ATOM 917 N N . VAL A 1 121 ? 8.328 16.734 6.664 1 99 121 VAL A N 1
ATOM 918 C CA . VAL A 1 121 ? 7.348 15.75 7.125 1 99 121 VAL A CA 1
ATOM 919 C C . VAL A 1 121 ? 6.195 15.664 6.129 1 99 121 VAL A C 1
ATOM 921 O O . VAL A 1 121 ? 5.812 16.672 5.52 1 99 121 VAL A O 1
ATOM 924 N N . ILE A 1 122 ? 5.695 14.453 5.895 1 99 122 ILE A N 1
ATOM 925 C CA . ILE A 1 122 ? 4.59 14.234 4.969 1 99 122 ILE A CA 1
ATOM 926 C C . ILE A 1 122 ? 3.504 13.406 5.652 1 99 122 ILE A C 1
ATOM 928 O O . ILE A 1 122 ? 3.801 12.438 6.355 1 99 122 ILE A O 1
ATOM 932 N N . PHE A 1 123 ? 2.252 13.844 5.477 1 99 123 PHE A N 1
ATOM 933 C CA . PHE A 1 123 ? 1.057 13.164 5.961 1 99 123 PHE A CA 1
ATOM 934 C C . PHE A 1 123 ? 0.214 12.648 4.797 1 99 123 PHE A C 1
ATOM 936 O O . PHE A 1 123 ? -0.539 13.414 4.188 1 99 123 PHE A O 1
ATOM 943 N N . PRO A 1 124 ? 0.279 11.328 4.504 1 98.94 124 PRO A N 1
ATOM 944 C CA . PRO A 1 124 ? -0.71 10.797 3.564 1 98.94 124 PRO A CA 1
ATOM 945 C C . PRO A 1 124 ? -2.139 10.891 4.094 1 98.94 124 PRO A C 1
ATOM 947 O O . PRO A 1 124 ? -2.348 11.211 5.266 1 98.94 124 PRO A O 1
ATOM 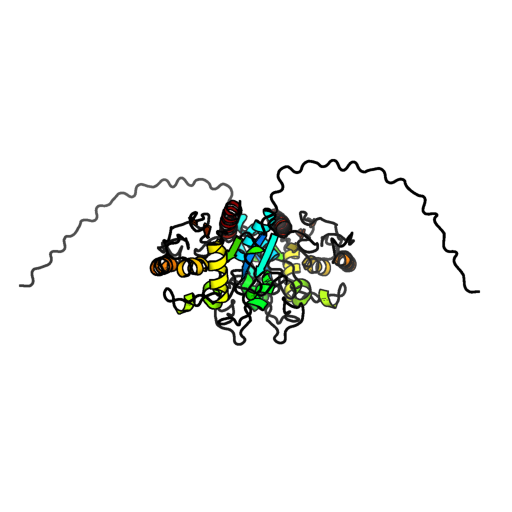950 N N . GLY A 1 125 ? -3.068 10.656 3.201 1 98.81 125 GLY A N 1
ATOM 951 C CA . GLY A 1 125 ? -4.469 10.742 3.578 1 98.81 125 GLY A CA 1
ATOM 952 C C . GLY A 1 125 ? -5.031 9.43 4.098 1 98.81 125 GLY A C 1
ATOM 953 O O . GLY A 1 125 ? -4.309 8.633 4.695 1 98.81 125 GLY A O 1
ATOM 954 N N . GLY A 1 126 ? -6.32 9.281 3.906 1 98.75 126 GLY A N 1
ATOM 955 C CA . GLY A 1 126 ? -7.141 8.258 4.531 1 98.75 126 GLY A CA 1
ATOM 956 C C . GLY A 1 126 ? -7.965 8.773 5.691 1 98.75 126 GLY A C 1
ATOM 957 O O . GLY A 1 126 ? -7.594 9.758 6.332 1 98.75 126 GLY A O 1
ATOM 958 N N . PHE A 1 127 ? -8.992 8.086 5.949 1 98.75 127 PHE A N 1
ATOM 959 C CA . PHE A 1 127 ? -9.883 8.562 6.996 1 98.75 127 PHE A CA 1
ATOM 960 C C . PHE A 1 127 ? -9.195 8.531 8.352 1 98.75 127 PHE A C 1
ATOM 962 O O . PHE A 1 127 ? -9.656 9.164 9.305 1 98.75 127 PHE A O 1
ATOM 969 N N . GLY A 1 128 ? -8.125 7.828 8.422 1 98.88 128 GLY A N 1
ATOM 970 C CA . GLY A 1 128 ? -7.332 7.879 9.641 1 98.88 128 GLY A CA 1
ATOM 971 C C . GLY A 1 128 ? -6.879 9.281 10 1 98.88 128 GLY A C 1
ATOM 972 O O . GLY A 1 128 ? -6.77 9.625 11.18 1 98.88 128 GLY A O 1
ATOM 973 N N . ALA A 1 129 ? -6.613 10.117 8.992 1 98.94 129 ALA A N 1
ATOM 974 C CA . ALA A 1 129 ? -6.242 11.508 9.25 1 98.94 129 ALA A CA 1
ATOM 975 C C . ALA A 1 129 ? -7.387 12.266 9.914 1 98.94 129 ALA A C 1
ATOM 977 O O . ALA A 1 129 ? -7.16 13.141 10.75 1 98.94 129 ALA A O 1
ATOM 978 N N . ALA A 1 130 ? -8.586 11.859 9.594 1 98.81 130 ALA A N 1
ATOM 979 C CA . ALA A 1 130 ? -9.781 12.555 10.055 1 98.81 130 ALA A CA 1
ATOM 980 C C . ALA A 1 130 ? -10.383 11.867 11.281 1 98.81 130 ALA A C 1
ATOM 982 O O . ALA A 1 130 ? -11.234 12.438 11.969 1 98.81 130 ALA A O 1
ATOM 983 N N . LYS A 1 131 ? -9.961 10.641 11.555 1 98.94 131 LYS A N 1
ATOM 984 C CA . LYS A 1 131 ? -10.586 9.867 12.617 1 98.94 131 LYS A CA 1
ATOM 985 C C . LYS A 1 131 ? -9.594 9.602 13.75 1 98.94 131 LYS A C 1
ATOM 987 O O . LYS A 1 131 ? -10 9.414 14.906 1 98.94 131 LYS A O 1
ATOM 992 N N . ASN A 1 132 ? -8.297 9.516 13.375 1 98.94 132 ASN A N 1
ATOM 993 C CA . ASN A 1 132 ? -7.281 9.141 14.352 1 98.94 132 ASN A CA 1
ATOM 994 C C . ASN A 1 132 ? -6.332 10.297 14.648 1 98.94 132 ASN A C 1
ATOM 996 O O . ASN A 1 132 ? -6.027 10.57 15.805 1 98.94 132 ASN A O 1
ATOM 1000 N N . LEU A 1 133 ? -5.84 10.969 13.586 1 98.94 133 LEU A N 1
ATOM 1001 C CA . LEU A 1 133 ? -4.93 12.086 13.781 1 98.94 133 LEU A CA 1
ATOM 1002 C C . LEU A 1 133 ? -5.695 13.344 14.203 1 98.94 133 LEU A C 1
ATOM 1004 O O . LEU A 1 133 ? -5.102 14.297 14.703 1 98.94 133 LEU A O 1
ATOM 1008 N N . SER A 1 134 ? -6.957 13.32 13.953 1 98.94 134 SER A N 1
ATOM 1009 C CA . SER A 1 134 ? -7.914 14.344 14.359 1 98.94 134 SER A CA 1
ATOM 1010 C C . SER A 1 134 ? -9.312 13.758 14.531 1 98.94 134 SER A C 1
ATOM 1012 O O . SER A 1 134 ? -9.5 12.547 14.398 1 98.94 134 SER A O 1
ATOM 1014 N N . ASN A 1 135 ? -10.305 14.594 14.914 1 98.88 135 ASN A N 1
ATOM 1015 C CA . ASN A 1 135 ? -11.68 14.125 14.953 1 98.88 135 ASN A CA 1
ATOM 1016 C C . ASN A 1 135 ? -12.555 14.859 13.938 1 98.88 135 ASN A C 1
ATOM 1018 O O . ASN A 1 135 ? -13.734 15.086 14.18 1 98.88 135 ASN A O 1
ATOM 1022 N N . PHE A 1 136 ? -11.945 15.227 12.805 1 98.94 136 PHE A N 1
ATOM 1023 C CA . PHE A 1 136 ? -12.609 15.938 11.719 1 98.94 136 PHE A CA 1
ATOM 1024 C C . PHE A 1 136 ? -13.844 15.18 11.25 1 98.94 136 PHE A C 1
ATOM 1026 O O . PHE A 1 136 ? -14.867 15.781 10.922 1 98.94 136 PHE A O 1
ATOM 1033 N N . ALA A 1 137 ? -13.695 13.852 11.156 1 98.5 137 ALA A N 1
ATOM 1034 C CA . ALA A 1 137 ? -14.773 13.023 10.641 1 98.5 137 ALA A CA 1
ATOM 1035 C C . ALA A 1 137 ? -16.047 13.188 11.477 1 98.5 137 ALA A C 1
ATOM 1037 O O . ALA A 1 137 ? -17.156 13.023 10.969 1 98.5 137 ALA A O 1
ATOM 1038 N N . VAL A 1 138 ? -15.867 13.555 12.719 1 98.31 138 VAL A N 1
ATOM 1039 C CA . VAL A 1 138 ? -17 13.656 13.633 1 98.31 138 VAL A CA 1
ATOM 1040 C C . VAL A 1 138 ? -17.391 15.117 13.805 1 98.31 138 VAL A C 1
ATOM 1042 O O . VAL A 1 138 ? -18.578 15.461 13.75 1 98.31 138 VAL A O 1
ATOM 1045 N N . GLU A 1 139 ? -16.391 16.062 13.875 1 98.56 139 GLU A N 1
ATOM 1046 C CA . GLU A 1 139 ? -16.656 17.422 14.328 1 98.56 139 GLU A CA 1
ATOM 1047 C C . GLU A 1 139 ? -16.562 18.422 13.18 1 98.56 139 GLU A C 1
ATOM 1049 O O . GLU A 1 139 ? -16.844 19.609 13.352 1 98.56 139 GLU A O 1
ATOM 1054 N N . GLY A 1 140 ? -16.156 17.984 12.031 1 98 140 GLY A N 1
ATOM 1055 C CA . GLY A 1 140 ? -15.992 18.906 10.922 1 98 140 GLY A CA 1
ATOM 1056 C C . GLY A 1 140 ? -15.047 20.062 11.242 1 98 140 GLY A C 1
ATOM 1057 O O . GLY A 1 140 ? -13.93 19.844 11.711 1 98 140 GLY A O 1
ATOM 1058 N N . ASP A 1 141 ? -15.508 21.219 10.945 1 98.25 141 ASP A N 1
ATOM 1059 C CA . ASP A 1 141 ? -14.648 22.391 11.086 1 98.25 141 ASP A CA 1
ATOM 1060 C C . ASP A 1 141 ? -14.484 22.781 12.555 1 98.25 141 ASP A C 1
ATOM 1062 O O . ASP A 1 141 ? -13.734 23.703 12.883 1 98.25 141 ASP A O 1
ATOM 1066 N N . LYS A 1 142 ? -15.117 22.094 13.469 1 98.5 142 LYS A N 1
ATOM 1067 C CA . LYS A 1 142 ? -14.914 22.281 14.906 1 98.5 142 LYS A CA 1
ATOM 1068 C C . LYS A 1 142 ? -13.945 21.25 15.461 1 98.5 142 LYS A C 1
ATOM 1070 O O . LYS A 1 142 ? -13.875 21.031 16.672 1 98.5 142 LYS A O 1
ATOM 1075 N N . MET A 1 143 ? -13.195 20.703 14.578 1 98.75 143 MET A N 1
ATOM 1076 C CA . MET A 1 143 ? -12.336 19.562 14.922 1 98.75 143 MET A CA 1
ATOM 1077 C C . MET A 1 143 ? -11.25 20 15.898 1 98.75 143 MET A C 1
ATOM 1079 O O . MET A 1 143 ? -10.977 21.188 16.047 1 98.75 143 MET A O 1
ATOM 1083 N N . THR A 1 144 ? -10.703 18.953 16.562 1 98.75 144 THR A N 1
ATOM 1084 C CA . THR A 1 144 ? -9.422 19.031 17.25 1 98.75 144 THR A CA 1
ATOM 1085 C C . THR A 1 144 ? -8.414 18.062 16.641 1 98.75 144 THR A C 1
ATOM 1087 O O . THR A 1 144 ? -8.797 17.078 16.016 1 98.75 144 THR A O 1
ATOM 1090 N N . VAL A 1 145 ? -7.219 18.438 16.703 1 98.88 145 VAL A N 1
ATOM 1091 C CA . VAL A 1 145 ? -6.117 17.594 16.25 1 98.88 145 VAL A CA 1
ATOM 1092 C C . VAL A 1 145 ? -5.512 16.844 17.438 1 98.88 145 VAL A C 1
ATOM 1094 O O . VAL A 1 145 ? -5.398 17.391 18.531 1 98.88 145 VAL A O 1
ATOM 1097 N N . GLN A 1 146 ? -5.203 15.555 17.188 1 98.69 146 GLN A N 1
ATOM 1098 C CA . GLN A 1 146 ? -4.512 14.797 18.219 1 98.69 146 GLN A CA 1
ATOM 1099 C C . GLN A 1 146 ? -3.271 15.539 18.719 1 98.69 146 GLN A C 1
ATOM 1101 O O . GLN A 1 146 ? -2.48 16.031 17.906 1 98.69 146 GLN A O 1
ATOM 1106 N N . PRO A 1 147 ? -3.002 15.656 20.031 1 98.31 147 PRO A N 1
ATOM 1107 C CA . PRO A 1 147 ? -1.986 16.547 20.594 1 98.31 147 PRO A CA 1
ATOM 1108 C C . PRO A 1 147 ? -0.589 16.266 20.047 1 98.31 147 PRO A C 1
ATOM 1110 O O . PRO A 1 147 ? 0.144 17.203 19.703 1 98.31 147 PRO A O 1
ATOM 1113 N N . SER A 1 148 ? -0.191 15.008 19.969 1 98.44 148 SER A N 1
ATOM 1114 C CA . SER A 1 148 ? 1.143 14.703 19.469 1 98.44 148 SER A CA 1
ATOM 1115 C C . SER A 1 148 ? 1.277 15.086 18 1 98.44 148 SER A C 1
ATOM 1117 O O . SER A 1 148 ? 2.354 15.484 17.547 1 98.44 148 SER A O 1
ATOM 1119 N N . VAL A 1 149 ? 0.212 14.984 17.266 1 98.88 149 VAL A N 1
ATOM 1120 C CA . VAL A 1 149 ? 0.188 15.352 15.852 1 98.88 149 VAL A CA 1
ATOM 1121 C C . VAL A 1 149 ? 0.303 16.875 15.711 1 98.88 149 VAL A C 1
ATOM 1123 O O . VAL A 1 149 ? 1.091 17.375 14.906 1 98.88 149 VAL A O 1
ATOM 1126 N N . GLU A 1 150 ? -0.499 17.547 16.484 1 98.81 150 GLU A N 1
ATOM 1127 C CA . GLU A 1 150 ? -0.444 19.016 16.484 1 98.81 150 GLU A CA 1
ATOM 1128 C C . GLU A 1 150 ? 0.959 19.516 16.812 1 98.81 150 GLU A C 1
ATOM 1130 O O . GLU A 1 150 ? 1.458 20.438 16.172 1 98.81 150 GLU A O 1
ATOM 1135 N N . LYS A 1 151 ? 1.532 18.906 17.812 1 98.69 151 LYS A N 1
ATOM 1136 C CA . LYS A 1 151 ? 2.891 19.25 18.203 1 98.69 151 LYS A CA 1
ATOM 1137 C C . LYS A 1 151 ? 3.861 19.109 17.031 1 98.69 151 LYS A C 1
ATOM 1139 O O . LYS A 1 151 ? 4.68 20 16.781 1 98.69 151 LYS A O 1
ATOM 1144 N N . VAL A 1 152 ? 3.797 18 16.312 1 98.88 152 VAL A N 1
ATOM 1145 C CA . VAL A 1 152 ? 4.691 17.719 15.195 1 98.88 152 VAL A CA 1
ATOM 1146 C C . VAL A 1 152 ? 4.5 18.781 14.109 1 98.88 152 VAL A C 1
ATOM 1148 O O . VAL A 1 152 ? 5.473 19.344 13.602 1 98.88 152 VAL A O 1
ATOM 1151 N N . ILE A 1 153 ? 3.273 19.078 13.758 1 98.94 153 ILE A N 1
ATOM 1152 C CA . ILE A 1 153 ? 2.992 20.047 12.703 1 98.94 153 ILE A CA 1
ATOM 1153 C C . ILE A 1 153 ? 3.539 21.422 13.086 1 98.94 153 ILE A C 1
ATOM 1155 O O . ILE A 1 153 ? 4.234 22.062 12.297 1 98.94 153 ILE A O 1
ATOM 1159 N N . LYS A 1 154 ? 3.309 21.828 14.281 1 98.75 154 LYS A N 1
ATOM 1160 C CA . LYS A 1 154 ? 3.742 23.141 14.742 1 98.75 154 LYS A CA 1
ATOM 1161 C C . LYS A 1 154 ? 5.266 23.219 14.82 1 98.75 154 LYS A C 1
ATOM 1163 O O . LYS A 1 154 ? 5.855 24.266 14.516 1 98.75 154 LYS A O 1
ATOM 1168 N N . GLU A 1 155 ? 5.898 22.141 15.242 1 98.81 155 GLU A N 1
ATOM 1169 C CA . GLU A 1 155 ? 7.355 22.125 15.336 1 98.81 155 GLU A CA 1
ATOM 1170 C C . GLU A 1 155 ? 8 22.234 13.961 1 98.81 155 GLU A C 1
ATOM 1172 O O . GLU A 1 155 ? 8.969 22.969 13.773 1 98.81 155 GLU A O 1
ATOM 1177 N N . PHE A 1 156 ? 7.508 21.5 13.008 1 98.88 156 PHE A N 1
ATOM 1178 C CA . PHE A 1 156 ? 8.055 21.594 11.656 1 98.88 156 PHE A CA 1
ATOM 1179 C C . PHE A 1 156 ? 7.805 22.984 11.07 1 98.88 156 PHE A C 1
ATOM 1181 O O . PHE A 1 156 ? 8.688 23.562 10.438 1 98.88 156 PHE A O 1
ATOM 1188 N N . HIS A 1 157 ? 6.621 23.516 11.305 1 98.88 157 HIS A N 1
ATOM 1189 C CA . HIS A 1 157 ? 6.289 24.844 10.82 1 98.88 157 HIS A CA 1
ATOM 1190 C C . HIS A 1 157 ? 7.195 25.906 11.445 1 98.88 157 HIS A C 1
ATOM 1192 O O . HIS A 1 157 ? 7.7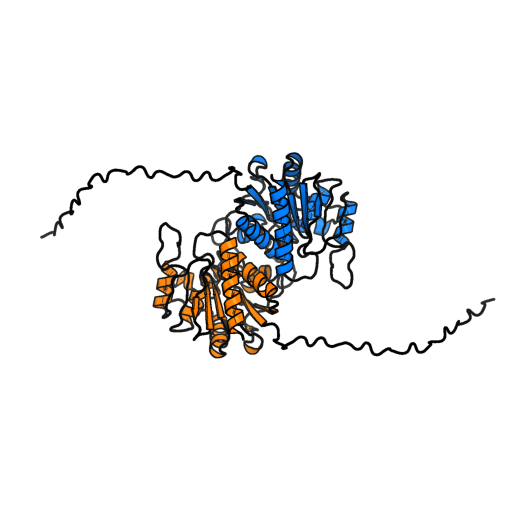3 26.75 10.734 1 98.88 157 HIS A O 1
ATOM 1198 N N . SER A 1 158 ? 7.371 25.797 12.727 1 98.44 158 SER A N 1
ATOM 1199 C CA . SER A 1 158 ? 8.203 26.766 13.445 1 98.44 158 SER A CA 1
ATOM 1200 C C . SER A 1 158 ? 9.656 26.688 12.992 1 98.44 158 SER A C 1
ATOM 1202 O O . SER A 1 158 ? 10.359 27.688 12.945 1 98.44 158 SER A O 1
ATOM 1204 N N . ALA A 1 159 ? 10.086 25.484 12.656 1 98.56 159 ALA A N 1
ATOM 1205 C CA . ALA A 1 159 ? 11.461 25.266 12.219 1 98.56 159 ALA A CA 1
ATOM 1206 C C . ALA A 1 159 ? 11.625 25.578 10.742 1 98.56 159 ALA A C 1
ATOM 1208 O O . ALA A 1 159 ? 12.719 25.438 10.188 1 98.56 159 ALA A O 1
ATOM 1209 N N . LYS A 1 160 ? 10.531 25.984 10.094 1 98.44 160 LYS A N 1
ATOM 1210 C CA . LYS A 1 160 ? 10.523 26.312 8.672 1 98.44 160 LYS A CA 1
ATOM 1211 C C . LYS A 1 160 ? 10.938 25.125 7.82 1 98.44 160 LYS A C 1
ATOM 1213 O O . LYS A 1 160 ? 11.734 25.266 6.887 1 98.44 160 LYS A O 1
ATOM 1218 N N . LYS A 1 161 ? 10.508 24.031 8.25 1 98.88 161 LYS A N 1
ATOM 1219 C CA . LYS A 1 161 ? 10.695 22.797 7.492 1 98.88 161 LYS A CA 1
ATOM 1220 C C . LYS A 1 161 ? 9.422 22.406 6.746 1 98.88 161 LYS A C 1
ATOM 1222 O O . LYS A 1 161 ? 8.328 22.469 7.305 1 98.88 161 LYS A O 1
ATOM 1227 N N . PRO A 1 162 ? 9.516 21.969 5.5 1 98.94 162 PRO A N 1
ATOM 1228 C CA . PRO A 1 162 ? 8.344 21.734 4.656 1 98.94 162 PRO A CA 1
ATOM 1229 C C . PRO A 1 162 ? 7.445 20.625 5.199 1 98.94 162 PRO A C 1
ATOM 1231 O O . PRO A 1 162 ? 7.938 19.656 5.777 1 98.94 162 PRO A O 1
ATOM 1234 N N . ILE A 1 163 ? 6.199 20.859 4.965 1 99 163 ILE A N 1
ATOM 1235 C CA . ILE A 1 163 ? 5.16 19.906 5.324 1 99 163 ILE A CA 1
ATOM 1236 C C . ILE A 1 163 ? 4.348 19.531 4.086 1 99 163 ILE A C 1
ATOM 1238 O O . ILE A 1 163 ? 3.836 20.406 3.387 1 99 163 ILE A O 1
ATOM 1242 N N . GLY A 1 164 ? 4.309 18.266 3.744 1 99 164 GLY A N 1
ATOM 1243 C CA . GLY A 1 164 ? 3.465 17.75 2.678 1 99 164 GLY A CA 1
ATOM 1244 C C . GLY A 1 164 ? 2.223 17.047 3.188 1 99 164 GLY A C 1
ATOM 1245 O O . GLY A 1 164 ? 2.289 16.266 4.145 1 99 164 GLY A O 1
ATOM 1246 N N . LEU A 1 165 ? 1.07 17.344 2.613 1 99 165 LEU A N 1
ATOM 1247 C CA . LEU A 1 165 ? -0.197 16.703 2.963 1 99 165 LEU A CA 1
ATOM 1248 C C . LEU A 1 165 ? -1.025 16.422 1.715 1 99 165 LEU A C 1
ATOM 1250 O O . LEU A 1 165 ? -1.054 17.234 0.786 1 99 165 LEU A O 1
ATOM 1254 N N . CYS A 1 166 ? -1.747 15.266 1.714 1 98.88 166 CYS A N 1
ATOM 1255 C CA . CYS A 1 166 ? -2.582 14.992 0.55 1 98.88 166 CYS A CA 1
ATOM 1256 C C . CYS A 1 166 ? -3.934 14.422 0.971 1 98.88 166 CYS A C 1
ATOM 1258 O O . CYS A 1 166 ? -4.109 14.016 2.119 1 98.88 166 CYS A O 1
ATOM 1260 N N . CYS A 1 167 ? -4.906 14.477 -0.003 1 98.81 167 CYS A N 1
ATOM 1261 C CA . CYS A 1 167 ? -6.25 13.969 0.254 1 98.81 167 CYS A CA 1
ATOM 1262 C C . CYS A 1 167 ? -6.926 14.758 1.365 1 98.81 167 CYS A C 1
ATOM 1264 O O . CYS A 1 167 ? -7 15.992 1.304 1 98.81 167 CYS A O 1
ATOM 1266 N N . ILE A 1 168 ? -7.305 14.18 2.41 1 98.88 168 ILE A N 1
ATOM 1267 C CA . ILE A 1 168 ? -8.062 14.852 3.457 1 98.88 168 ILE A CA 1
ATOM 1268 C C . ILE A 1 168 ? -7.113 15.383 4.523 1 98.88 168 ILE A C 1
ATOM 1270 O O . ILE A 1 168 ? -7.504 16.203 5.359 1 98.88 168 ILE A O 1
ATOM 1274 N N . SER A 1 169 ? -5.871 14.992 4.52 1 98.94 169 SER A N 1
ATOM 1275 C CA . SER A 1 169 ? -4.941 15.32 5.598 1 98.94 169 SER A CA 1
ATOM 1276 C C . SER A 1 169 ? -4.66 16.828 5.645 1 98.94 169 SER A C 1
ATOM 1278 O O . SER A 1 169 ? -4.289 17.359 6.691 1 98.94 169 SER A O 1
ATOM 1280 N N . PRO A 1 170 ? -4.906 17.625 4.605 1 98.94 170 PRO A N 1
ATOM 1281 C CA . PRO A 1 170 ? -4.684 19.078 4.664 1 98.94 170 PRO A CA 1
ATOM 1282 C C . PRO A 1 170 ? -5.566 19.766 5.703 1 98.94 170 PRO A C 1
ATOM 1284 O O . PRO A 1 170 ? -5.285 20.891 6.105 1 98.94 170 PRO A O 1
ATOM 1287 N N . VAL A 1 171 ? -6.602 19.109 6.184 1 98.94 171 VAL A N 1
ATOM 1288 C CA . VAL A 1 171 ? -7.422 19.703 7.227 1 98.94 171 VAL A CA 1
ATOM 1289 C C . VAL A 1 171 ? -6.59 19.906 8.492 1 98.94 171 VAL A C 1
ATOM 1291 O O . VAL A 1 171 ? -6.855 20.812 9.281 1 98.94 171 VAL A O 1
ATOM 1294 N N . LEU A 1 172 ? -5.586 19.031 8.672 1 98.94 172 LEU A N 1
ATOM 1295 C CA . LEU A 1 172 ? -4.688 19.156 9.812 1 98.94 172 LEU A CA 1
ATOM 1296 C C . LEU A 1 172 ? -3.955 20.5 9.773 1 98.94 172 LEU A C 1
ATOM 1298 O O . LEU A 1 172 ? -3.863 21.188 10.789 1 98.94 172 LEU A O 1
ATOM 1302 N N . ALA A 1 173 ? -3.443 20.891 8.602 1 98.94 173 ALA A N 1
ATOM 1303 C CA . ALA A 1 173 ? -2.752 22.172 8.438 1 98.94 173 ALA A CA 1
ATOM 1304 C C . ALA A 1 173 ? -3.721 23.344 8.57 1 98.94 173 ALA A C 1
ATOM 1306 O O . ALA A 1 173 ? -3.402 24.344 9.211 1 98.94 173 ALA A O 1
ATOM 1307 N N . ALA A 1 174 ? -4.879 23.172 7.969 1 98.94 174 ALA A N 1
ATOM 1308 C CA . ALA A 1 174 ? -5.883 24.219 8.047 1 98.94 174 ALA A CA 1
ATOM 1309 C C . ALA A 1 174 ? -6.188 24.578 9.5 1 98.94 174 ALA A C 1
ATOM 1311 O O . ALA A 1 174 ? -6.367 25.75 9.836 1 98.94 174 ALA A O 1
ATOM 1312 N N . LYS A 1 175 ? -6.219 23.578 10.336 1 98.88 175 LYS A N 1
ATOM 1313 C CA . LYS A 1 175 ? -6.562 23.781 11.742 1 98.88 175 LYS A CA 1
ATOM 1314 C C . LYS A 1 175 ? -5.379 24.344 12.531 1 98.88 175 LYS A C 1
ATOM 1316 O O . LYS A 1 175 ? -5.559 25.125 13.461 1 98.88 175 LYS A O 1
ATOM 1321 N N . THR A 1 176 ? -4.16 24 12.188 1 98.81 176 THR A N 1
ATOM 1322 C CA . THR A 1 176 ? -3.02 24.219 13.07 1 98.81 176 THR A CA 1
ATOM 1323 C C . THR A 1 176 ? -2.172 25.391 12.602 1 98.81 176 THR A C 1
ATOM 1325 O O . THR A 1 176 ? -1.329 25.891 13.344 1 98.81 176 THR A O 1
ATOM 1328 N N . ILE A 1 177 ? -2.383 25.797 11.336 1 98.62 177 ILE A N 1
ATOM 1329 C CA . ILE A 1 177 ? -1.603 26.891 10.766 1 98.62 177 ILE A CA 1
ATOM 1330 C C . ILE A 1 177 ? -2.539 27.953 10.211 1 98.62 177 ILE A C 1
ATOM 1332 O O . ILE A 1 177 ? -2.828 27.984 9.008 1 98.62 177 ILE A O 1
ATOM 1336 N N . PRO A 1 178 ? -2.932 28.844 11.016 1 95.5 178 PRO A N 1
ATOM 133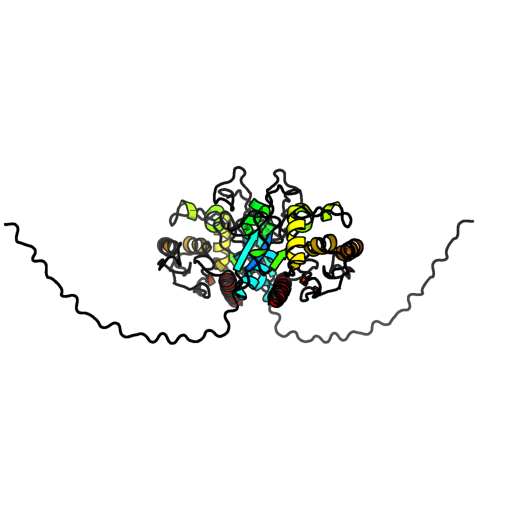7 C CA . PRO A 1 178 ? -3.879 29.875 10.586 1 95.5 178 PRO A CA 1
ATOM 1338 C C . PRO A 1 178 ? -3.387 30.656 9.367 1 95.5 178 PRO A C 1
ATOM 1340 O O . PRO A 1 178 ? -2.201 30.984 9.281 1 95.5 178 PRO A O 1
ATOM 1343 N N . GLY A 1 179 ? -4.273 30.797 8.414 1 98.44 179 GLY A N 1
ATOM 1344 C CA . GLY A 1 179 ? -3.988 31.641 7.266 1 98.44 179 GLY A CA 1
ATOM 1345 C C . GLY A 1 179 ? -3.27 30.906 6.152 1 98.44 179 GLY A C 1
ATOM 1346 O O . GLY A 1 179 ? -3.035 31.484 5.078 1 98.44 179 GLY A O 1
ATOM 1347 N N . CYS A 1 180 ? -2.936 29.688 6.328 1 98.88 180 CYS A N 1
ATOM 1348 C CA . CYS A 1 180 ? -2.223 28.953 5.293 1 98.88 180 CYS A CA 1
ATOM 1349 C C . CYS A 1 180 ? -3.115 28.703 4.082 1 98.88 180 CYS A C 1
ATOM 1351 O O . CYS A 1 180 ? -4.328 28.906 4.152 1 98.88 180 CYS A O 1
ATOM 1353 N N . THR A 1 181 ? -2.455 28.406 2.947 1 98.94 181 THR A N 1
ATOM 1354 C CA . THR A 1 181 ? -3.178 27.984 1.747 1 98.94 181 THR A CA 1
ATOM 1355 C C . THR A 1 181 ? -3.037 26.484 1.515 1 98.94 181 THR A C 1
ATOM 1357 O O . THR A 1 181 ? -1.935 25.938 1.603 1 98.94 181 THR A O 1
ATOM 1360 N N . VAL A 1 182 ? -4.176 25.812 1.292 1 98.94 182 VAL A N 1
ATOM 1361 C CA . VAL A 1 182 ? -4.18 24.359 1.084 1 98.94 182 VAL A CA 1
ATOM 1362 C C . VAL A 1 182 ? -5.082 24.016 -0.098 1 98.94 182 VAL A C 1
ATOM 1364 O O . VAL A 1 182 ? -5.852 24.859 -0.569 1 98.94 182 VAL A O 1
ATOM 1367 N N . THR A 1 183 ? -4.938 22.828 -0.621 1 98.94 183 THR A N 1
ATOM 1368 C CA . THR A 1 183 ? -5.93 22.266 -1.532 1 98.94 183 THR A CA 1
ATOM 1369 C C . THR A 1 183 ? -6.383 20.891 -1.062 1 98.94 183 THR A C 1
ATOM 1371 O O . THR A 1 183 ? -5.578 20.109 -0.546 1 98.94 183 THR A O 1
ATOM 1374 N N . VAL A 1 184 ? -7.637 20.641 -1.183 1 98.81 184 VAL A N 1
ATOM 1375 C CA . VAL A 1 184 ? -8.211 19.297 -1.076 1 98.81 184 VAL A CA 1
ATOM 1376 C C . VAL A 1 184 ? -8.922 18.938 -2.381 1 98.81 184 VAL A C 1
ATOM 1378 O O . VAL A 1 184 ? -9.812 18.094 -2.395 1 98.81 184 VAL A O 1
ATOM 1381 N N . GLY A 1 185 ? -8.492 19.625 -3.43 1 98.5 185 GLY A N 1
ATOM 1382 C CA . GLY A 1 185 ? -9.094 19.406 -4.734 1 98.5 185 GLY A CA 1
ATOM 1383 C C . GLY A 1 185 ? -9.977 20.562 -5.18 1 98.5 185 GLY A C 1
ATOM 1384 O O . GLY A 1 185 ? -9.508 21.688 -5.328 1 98.5 185 GLY A O 1
ATOM 1385 N N . GLN A 1 186 ? -11.281 20.297 -5.344 1 98.12 186 GLN A N 1
ATOM 1386 C CA . GLN A 1 186 ? -12.242 21.312 -5.793 1 98.12 186 GLN A CA 1
ATOM 1387 C C . GLN A 1 186 ? -13.25 21.641 -4.691 1 98.12 186 GLN A C 1
ATOM 1389 O O . GLN A 1 186 ? -13.523 20.797 -3.826 1 98.12 186 GLN A O 1
ATOM 1394 N N . ASP A 1 187 ? -13.883 22.828 -4.793 1 98 187 ASP A N 1
ATOM 1395 C CA . ASP A 1 187 ? -14.82 23.281 -3.768 1 98 187 ASP A CA 1
ATOM 1396 C C . ASP A 1 187 ? -16.266 23.031 -4.195 1 98 187 ASP A C 1
ATOM 1398 O O . ASP A 1 187 ? -17.203 23.328 -3.451 1 98 187 ASP A O 1
ATOM 1402 N N . LYS A 1 188 ? -16.422 22.516 -5.336 1 96.5 188 LYS A N 1
ATOM 1403 C CA . LYS A 1 188 ? -17.734 22.125 -5.848 1 96.5 188 LYS A CA 1
ATOM 1404 C C . LYS A 1 188 ? -17.688 20.734 -6.48 1 96.5 188 LYS A C 1
ATOM 1406 O O . LYS A 1 188 ? -16.688 20.359 -7.09 1 96.5 188 LYS A O 1
ATOM 1411 N N . ASP A 1 189 ? -18.75 20.047 -6.234 1 94.56 189 ASP A N 1
ATOM 1412 C CA . ASP A 1 189 ? -18.875 18.734 -6.867 1 94.56 189 ASP A CA 1
ATOM 1413 C C . ASP A 1 189 ? -19.672 18.828 -8.172 1 94.56 189 ASP A C 1
ATOM 1415 O O . ASP A 1 189 ? -20.891 18.922 -8.156 1 94.56 189 ASP A O 1
ATOM 1419 N N . VAL A 1 190 ? -18.906 18.812 -9.219 1 89.38 190 VAL A N 1
ATOM 1420 C CA . VAL A 1 190 ? -19.547 18.812 -10.523 1 89.38 190 VAL A CA 1
ATOM 1421 C C . VAL A 1 190 ? -19.656 17.391 -11.055 1 89.38 190 VAL A C 1
ATOM 1423 O O . VAL A 1 190 ? -18.656 16.719 -11.281 1 89.38 190 VAL A O 1
ATOM 1426 N N . ASP A 1 191 ? -20.844 16.828 -11.305 1 90.5 191 ASP A N 1
ATOM 1427 C CA . ASP A 1 191 ? -21.141 15.539 -11.906 1 90.5 191 ASP A CA 1
ATOM 1428 C C . ASP A 1 191 ? -20.594 14.398 -11.047 1 90.5 191 ASP A C 1
ATOM 1430 O O . ASP A 1 191 ? -20.188 13.367 -11.57 1 90.5 191 ASP A O 1
ATOM 1434 N N . GLY A 1 192 ? -20.328 14.664 -9.836 1 91.69 192 GLY A N 1
ATOM 1435 C CA . GLY A 1 192 ? -19.906 13.594 -8.938 1 91.69 192 GLY A CA 1
ATOM 1436 C C . GLY A 1 192 ? -18.422 13.352 -8.945 1 91.69 192 GLY A C 1
ATOM 1437 O O . GLY A 1 192 ? -17.938 12.375 -8.359 1 91.69 192 GLY A O 1
ATOM 1438 N N . GLN A 1 193 ? -17.672 14.203 -9.492 1 92.94 193 GLN A N 1
ATOM 1439 C CA . GLN A 1 193 ? -16.234 14.031 -9.648 1 92.94 193 GLN A CA 1
ATOM 1440 C C . GLN A 1 193 ? -15.492 14.32 -8.344 1 92.94 193 GLN A C 1
ATOM 1442 O O . GLN A 1 193 ? -14.406 13.789 -8.109 1 92.94 193 GLN A O 1
ATOM 1447 N N . TRP A 1 194 ? -16.094 15.172 -7.562 1 96.5 194 TRP A N 1
ATOM 1448 C CA . TRP A 1 194 ? -15.477 15.578 -6.301 1 96.5 194 TRP A CA 1
ATOM 1449 C C . TRP A 1 194 ? -16.453 15.422 -5.141 1 96.5 194 TRP A C 1
ATOM 1451 O O . TRP A 1 194 ? -16.891 16.406 -4.547 1 96.5 194 TRP A O 1
ATOM 1461 N N . PRO A 1 195 ? -16.641 14.172 -4.73 1 94.12 195 PRO A N 1
ATOM 1462 C CA . PRO A 1 195 ? -17.703 13.898 -3.746 1 94.12 195 PRO A CA 1
ATOM 1463 C C . PRO A 1 195 ? -17.406 14.5 -2.377 1 94.12 195 PRO A C 1
ATOM 1465 O O . PRO A 1 195 ? -18.312 14.648 -1.553 1 94.12 195 PRO A O 1
ATOM 1468 N N . TYR A 1 196 ? -16.188 14.961 -2.117 1 94.94 196 TYR A N 1
ATOM 1469 C CA . TYR A 1 196 ? -15.812 15.5 -0.814 1 94.94 196 TYR A CA 1
ATOM 1470 C C . TYR A 1 196 ? -15.508 16.984 -0.908 1 94.94 196 TYR A C 1
ATOM 1472 O O . TYR A 1 196 ? -14.727 17.516 -0.11 1 94.94 196 TYR A O 1
ATOM 1480 N N . ALA A 1 197 ? -16.094 17.656 -1.853 1 96.69 197 ALA A N 1
ATOM 1481 C CA . ALA A 1 197 ? -15.805 19.062 -2.137 1 96.69 197 ALA A CA 1
ATOM 1482 C C . ALA A 1 197 ? -16.125 19.938 -0.931 1 96.69 197 ALA A C 1
ATOM 1484 O O . ALA A 1 197 ? -15.539 21.016 -0.765 1 96.69 197 ALA A O 1
ATOM 1485 N N . GLY A 1 198 ? -17.016 19.5 -0.047 1 96.94 198 GLY A N 1
ATOM 1486 C CA . GLY A 1 198 ? -17.359 20.25 1.147 1 96.94 198 GLY A CA 1
ATOM 1487 C C . GLY A 1 198 ? -16.188 20.469 2.082 1 96.94 198 GLY A C 1
ATOM 1488 O O . GLY A 1 198 ? -16.203 21.406 2.887 1 96.94 198 GLY A O 1
ATOM 1489 N N . THR A 1 199 ? -15.164 19.625 2.01 1 98.56 199 THR A N 1
ATOM 1490 C CA . THR A 1 199 ? -13.969 19.766 2.838 1 98.56 199 THR A CA 1
ATOM 1491 C C . THR A 1 199 ? -13.297 21.109 2.611 1 98.56 199 THR A C 1
ATOM 1493 O O . THR A 1 199 ? -12.711 21.688 3.533 1 98.56 199 THR A O 1
ATOM 1496 N N . ALA A 1 200 ? -13.414 21.656 1.356 1 98.69 200 ALA A N 1
ATOM 1497 C CA . ALA A 1 200 ? -12.844 22.969 1.037 1 98.69 200 ALA A CA 1
ATOM 1498 C C . ALA A 1 200 ? -13.438 24.047 1.927 1 98.69 200 ALA A C 1
ATOM 1500 O O . ALA A 1 200 ? -12.703 24.891 2.471 1 98.69 200 ALA A O 1
ATOM 1501 N N . GLY A 1 201 ? -14.734 24.031 2.043 1 98.5 201 GLY A N 1
ATOM 1502 C CA . GLY A 1 201 ? -15.398 24.969 2.92 1 98.5 201 GLY A CA 1
ATOM 1503 C C . GLY A 1 201 ? -14.977 24.844 4.371 1 98.5 201 GLY A C 1
ATOM 1504 O O . GLY A 1 201 ? -14.805 25.844 5.07 1 98.5 201 GLY A O 1
ATOM 1505 N N . ALA A 1 202 ? -14.805 23.594 4.82 1 98.69 202 ALA A N 1
ATOM 1506 C CA . ALA A 1 202 ? -14.352 23.359 6.188 1 98.69 202 ALA A CA 1
ATOM 1507 C C . ALA A 1 202 ? -12.969 23.969 6.418 1 98.69 202 ALA A C 1
ATOM 1509 O O . ALA A 1 202 ? -12.711 24.562 7.465 1 98.69 202 ALA A O 1
ATOM 1510 N N . CYS A 1 203 ? -12.07 23.812 5.453 1 98.81 203 CYS A N 1
ATOM 1511 C CA . CYS A 1 203 ? -10.75 24.422 5.551 1 98.81 203 CYS A CA 1
ATOM 1512 C C . CYS A 1 203 ? -10.844 25.938 5.684 1 98.81 203 CYS A C 1
ATOM 1514 O O . CYS A 1 203 ? -10.164 26.531 6.52 1 98.81 203 CYS A O 1
ATOM 1516 N N . GLN A 1 204 ? -11.711 26.516 4.906 1 98.56 204 GLN A N 1
ATOM 1517 C CA . GLN A 1 204 ? -11.883 27.969 4.934 1 98.56 204 GLN A CA 1
ATOM 1518 C C . GLN A 1 204 ? -12.469 28.438 6.266 1 98.56 204 GLN A C 1
ATOM 1520 O O . GLN A 1 204 ? -12.047 29.453 6.816 1 98.56 204 GLN A O 1
ATOM 1525 N N . ASN A 1 205 ? -13.352 27.656 6.816 1 98.56 205 ASN A N 1
ATOM 1526 C CA . ASN A 1 205 ? -13.953 27.984 8.109 1 98.56 205 ASN A CA 1
ATOM 1527 C C . ASN A 1 205 ? -12.93 27.906 9.234 1 98.56 205 ASN A C 1
ATOM 1529 O O . ASN A 1 205 ? -13.055 28.609 10.242 1 98.56 205 ASN A O 1
ATOM 1533 N N . MET A 1 206 ? -11.938 27.078 9.039 1 98.56 206 MET A N 1
ATOM 1534 C CA . MET A 1 206 ? -10.898 26.922 10.055 1 98.56 206 MET A CA 1
ATOM 1535 C C . MET A 1 206 ? -9.789 27.953 9.867 1 98.56 206 MET A C 1
ATOM 1537 O O . MET A 1 206 ? -8.781 27.906 10.57 1 98.56 206 MET A O 1
ATOM 1541 N N . GLY A 1 207 ? -9.945 28.828 8.844 1 97.94 207 GLY A N 1
ATOM 1542 C CA . GLY A 1 207 ? -9.055 29.969 8.727 1 97.94 207 GLY A CA 1
ATOM 1543 C C . GLY A 1 207 ? -8.039 29.828 7.602 1 97.94 207 GLY A C 1
ATOM 1544 O O . GLY A 1 207 ? -7.242 30.734 7.359 1 97.94 207 GLY A O 1
ATOM 1545 N N . ALA A 1 208 ? -8.078 28.719 6.914 1 98.81 208 ALA A N 1
ATOM 1546 C CA . ALA A 1 208 ? -7.184 28.531 5.773 1 98.81 208 ALA A CA 1
ATOM 1547 C C . ALA A 1 208 ? -7.82 29.062 4.488 1 98.81 208 ALA A C 1
ATOM 1549 O O . ALA A 1 208 ? -9.023 29.344 4.457 1 98.81 208 ALA A O 1
ATOM 1550 N N . LYS A 1 209 ? -6.969 29.312 3.49 1 98.75 209 LYS A N 1
ATOM 1551 C CA . LYS A 1 209 ? -7.438 29.562 2.129 1 98.75 209 LYS A CA 1
ATOM 1552 C C . LYS A 1 209 ? -7.352 28.281 1.282 1 98.75 209 LYS A C 1
ATOM 1554 O O . LYS A 1 209 ? -6.332 27.594 1.289 1 98.75 209 LYS A O 1
ATOM 1559 N N . HIS A 1 210 ? -8.438 28 0.636 1 98.81 210 HIS A N 1
ATOM 1560 C CA . HIS A 1 210 ? -8.438 26.844 -0.253 1 98.81 210 HIS A CA 1
ATOM 1561 C C . HIS A 1 210 ? -8.195 27.266 -1.7 1 98.81 210 HIS A C 1
ATOM 1563 O O . HIS A 1 210 ? -8.75 28.266 -2.16 1 98.81 210 HIS A O 1
ATOM 1569 N N . VAL A 1 211 ? -7.352 26.531 -2.41 1 98.94 211 VAL A N 1
ATOM 1570 C CA . VAL A 1 211 ? -7.078 26.75 -3.828 1 98.94 211 VAL A CA 1
ATOM 1571 C C . VAL A 1 211 ? -7.492 25.516 -4.621 1 98.94 211 VAL A C 1
ATOM 1573 O O . VAL A 1 211 ? -6.996 24.406 -4.367 1 98.94 211 VAL A O 1
ATOM 1576 N N . ASN A 1 212 ? -8.391 25.672 -5.598 1 98.81 212 ASN A N 1
ATOM 1577 C CA . ASN A 1 212 ? -8.812 24.547 -6.422 1 98.81 212 ASN A CA 1
ATOM 1578 C C . ASN A 1 212 ? -7.652 23.984 -7.242 1 98.81 212 ASN A C 1
ATOM 1580 O O . ASN A 1 212 ? -6.926 24.734 -7.891 1 98.81 212 ASN A O 1
ATOM 1584 N N . LYS A 1 213 ? -7.441 22.719 -7.137 1 98.75 213 LYS A N 1
ATOM 1585 C CA . LYS A 1 213 ? -6.438 22 -7.918 1 98.75 213 LYS A CA 1
ATOM 1586 C C . LYS A 1 213 ? -6.992 20.688 -8.453 1 98.75 213 LYS A C 1
ATOM 1588 O O . LYS A 1 213 ? -7.863 20.078 -7.828 1 98.75 213 LYS A O 1
ATOM 1593 N N . ASP A 1 214 ? -6.461 20.266 -9.57 1 97.75 214 ASP A N 1
ATOM 1594 C CA . ASP A 1 214 ? -6.77 18.938 -10.094 1 97.75 214 ASP A CA 1
ATOM 1595 C C . ASP A 1 214 ? -5.816 17.875 -9.523 1 97.75 214 ASP A C 1
ATOM 1597 O O . ASP A 1 214 ? -4.809 18.219 -8.898 1 97.75 214 ASP A O 1
ATOM 1601 N N . VAL A 1 215 ? -6.125 16.594 -9.758 1 97.75 215 VAL A N 1
ATOM 1602 C CA . VAL A 1 215 ? -5.445 15.461 -9.148 1 97.75 215 VAL A CA 1
ATOM 1603 C C . VAL A 1 215 ? -3.965 15.477 -9.523 1 97.75 215 VAL A C 1
ATOM 1605 O O . VAL A 1 215 ? -3.115 15.016 -8.758 1 97.75 215 VAL A O 1
ATOM 1608 N N . ASN A 1 216 ? -3.592 16.047 -10.609 1 96.94 216 ASN A N 1
ATOM 1609 C CA . ASN A 1 216 ? -2.207 16.078 -11.07 1 96.94 216 ASN A CA 1
ATOM 1610 C C . ASN A 1 216 ? -1.509 17.375 -10.695 1 96.94 216 ASN A C 1
ATOM 1612 O O . ASN A 1 216 ? -0.446 17.688 -11.234 1 96.94 216 ASN A O 1
ATOM 1616 N N . GLU A 1 217 ? -2.102 18.156 -9.828 1 98.69 217 GLU A N 1
ATOM 1617 C CA . GLU A 1 217 ? -1.545 19.453 -9.422 1 98.69 217 GLU A CA 1
ATOM 1618 C C . GLU A 1 217 ? -1.234 19.469 -7.93 1 98.69 217 GLU A C 1
ATOM 1620 O O . GLU A 1 217 ? -1.698 18.609 -7.184 1 98.69 217 GLU A O 1
ATOM 1625 N N . VAL A 1 218 ? -0.426 20.438 -7.551 1 98.88 218 VAL A N 1
ATOM 1626 C CA . VAL A 1 218 ? -0.081 20.688 -6.156 1 98.88 218 VAL A CA 1
ATOM 1627 C C . VAL A 1 218 ? -0.286 22.156 -5.816 1 98.88 218 VAL A C 1
ATOM 1629 O O . VAL A 1 218 ? -0.203 23.016 -6.691 1 98.88 218 VAL A O 1
ATOM 1632 N N . ASN A 1 219 ? -0.686 22.453 -4.652 1 98.94 219 ASN A N 1
ATOM 1633 C CA . ASN A 1 219 ? -0.63 23.797 -4.102 1 98.94 219 ASN A CA 1
ATOM 1634 C C . ASN A 1 219 ? 0.59 24 -3.205 1 98.94 219 ASN A C 1
ATOM 1636 O O . ASN A 1 219 ? 0.814 23.219 -2.279 1 98.94 219 ASN A O 1
ATOM 1640 N N . VAL A 1 220 ? 1.356 25 -3.52 1 98.94 220 VAL A N 1
ATOM 1641 C CA . VAL A 1 220 ? 2.529 25.328 -2.711 1 98.94 220 VAL A CA 1
ATOM 1642 C C . VAL A 1 220 ? 2.307 26.641 -1.977 1 98.94 220 VAL A C 1
ATOM 1644 O O . VAL A 1 220 ? 2.119 27.688 -2.607 1 98.94 220 VAL A O 1
ATOM 1647 N N . ASP A 1 221 ? 2.238 26.562 -0.654 1 98.94 221 ASP A N 1
ATOM 1648 C CA . ASP A 1 221 ? 2.295 27.734 0.21 1 98.94 221 ASP A CA 1
ATOM 1649 C C . ASP A 1 221 ? 3.729 28.031 0.648 1 98.94 221 ASP A C 1
ATOM 1651 O O . ASP A 1 221 ? 4.18 27.531 1.682 1 98.94 221 ASP A O 1
ATOM 1655 N N . SER A 1 222 ? 4.406 28.891 -0.067 1 98.38 222 SER A N 1
ATOM 1656 C CA . SER A 1 222 ? 5.832 29.125 0.145 1 98.38 222 SER A CA 1
ATOM 1657 C C . SER A 1 222 ? 6.094 29.781 1.495 1 98.38 222 SER A C 1
ATOM 1659 O O . SER A 1 222 ? 7.117 29.516 2.133 1 98.38 222 SER A O 1
ATOM 1661 N N . GLN A 1 223 ? 5.219 30.578 1.891 1 98.06 223 GLN A N 1
ATOM 1662 C CA . GLN A 1 223 ? 5.395 31.297 3.154 1 98.06 223 GLN A CA 1
ATOM 1663 C C . GLN A 1 223 ? 5.395 30.328 4.332 1 98.06 223 GLN A C 1
ATOM 1665 O O . GLN A 1 223 ? 6.215 30.453 5.246 1 98.06 223 GLN A O 1
ATOM 1670 N N . ASN A 1 224 ? 4.523 29.375 4.281 1 98.75 224 ASN A N 1
ATOM 1671 C CA . ASN A 1 224 ? 4.387 28.422 5.379 1 98.75 224 ASN A CA 1
ATOM 1672 C C . ASN A 1 224 ? 5.098 27.109 5.074 1 98.75 224 ASN A C 1
ATOM 1674 O O . ASN A 1 224 ? 5.059 26.172 5.875 1 98.75 224 ASN A O 1
ATOM 1678 N N . LYS A 1 225 ? 5.723 26.969 3.863 1 98.81 225 LYS A N 1
ATOM 1679 C CA . LYS A 1 225 ? 6.375 25.766 3.367 1 98.81 225 LYS A CA 1
ATOM 1680 C C . LYS A 1 225 ? 5.445 24.562 3.467 1 98.81 225 LYS A C 1
ATOM 1682 O O . LYS A 1 225 ? 5.824 23.516 4.004 1 98.81 225 LYS A O 1
ATOM 1687 N N . LEU A 1 226 ? 4.277 24.781 2.947 1 98.94 226 LEU A N 1
ATOM 1688 C CA . LEU A 1 226 ? 3.234 23.766 2.9 1 98.94 226 LEU A CA 1
ATOM 1689 C C . LEU A 1 226 ? 2.953 23.344 1.464 1 98.94 226 LEU A C 1
ATOM 1691 O O . LEU A 1 226 ? 2.801 24.188 0.58 1 98.94 226 LEU A O 1
ATOM 1695 N N . VAL A 1 227 ? 2.984 22.031 1.229 1 99 227 VAL A N 1
ATOM 1696 C CA . VAL A 1 227 ? 2.643 21.484 -0.078 1 99 227 VAL A CA 1
ATOM 1697 C C . VAL A 1 227 ? 1.474 20.5 0.061 1 99 227 VAL A C 1
ATOM 1699 O O . VAL A 1 227 ? 1.512 19.594 0.889 1 99 227 VAL A O 1
ATOM 1702 N N . THR A 1 228 ? 0.388 20.719 -0.684 1 99 228 THR A N 1
ATOM 1703 C CA . THR A 1 228 ? -0.782 19.859 -0.605 1 99 228 THR A CA 1
ATOM 1704 C C . THR A 1 228 ? -1.22 19.406 -1.998 1 99 228 THR A C 1
ATOM 1706 O O . THR A 1 228 ? -0.991 20.109 -2.982 1 99 228 THR A O 1
ATOM 1709 N N . THR A 1 229 ? -1.777 18.281 -2.137 1 98.94 229 THR A N 1
ATOM 1710 C CA . THR A 1 229 ? -2.324 17.75 -3.385 1 98.94 229 THR A CA 1
ATOM 1711 C C . THR A 1 229 ? -3.588 16.938 -3.121 1 98.94 229 THR A C 1
ATOM 1713 O O . THR A 1 229 ? -3.736 16.344 -2.053 1 98.94 229 THR A O 1
ATOM 1716 N N . PRO A 1 230 ? -4.508 16.875 -4.059 1 98.88 230 PRO A N 1
ATOM 1717 C CA . PRO A 1 230 ? -5.84 16.312 -3.809 1 98.88 230 PRO A CA 1
ATOM 1718 C C . PRO A 1 230 ? -5.824 14.805 -3.621 1 98.88 230 PRO A C 1
ATOM 1720 O O . PRO A 1 230 ? -6.625 14.266 -2.85 1 98.88 230 PRO A O 1
ATOM 1723 N N . ALA A 1 231 ? -5.004 14.078 -4.387 1 98.62 231 ALA A N 1
ATOM 1724 C CA . ALA A 1 231 ? -4.949 12.617 -4.332 1 98.62 231 ALA A CA 1
ATOM 1725 C C . ALA A 1 231 ? -6.332 12.008 -4.57 1 98.62 231 ALA A C 1
ATOM 1727 O O . ALA A 1 231 ? -6.973 12.289 -5.586 1 98.62 231 ALA A O 1
ATOM 1728 N N . PHE A 1 232 ? -6.895 11.227 -3.615 1 98.56 232 PHE A N 1
ATOM 1729 C CA . PHE A 1 232 ? -8.125 10.477 -3.82 1 98.56 232 PHE A CA 1
ATOM 1730 C C . PHE A 1 232 ? -9.344 11.312 -3.436 1 98.56 232 PHE A C 1
ATOM 1732 O O . PHE A 1 232 ? -10.43 10.773 -3.225 1 98.56 232 PHE A O 1
ATOM 1739 N N . MET A 1 233 ? -9.234 12.602 -3.385 1 98.31 233 MET A N 1
ATOM 1740 C CA . MET A 1 233 ? -10.391 13.445 -3.082 1 98.31 233 MET A CA 1
ATOM 1741 C C . MET A 1 233 ? -11.336 13.516 -4.273 1 98.31 233 MET A C 1
ATOM 1743 O O . MET A 1 233 ? -12.398 14.133 -4.195 1 98.31 233 MET A O 1
ATOM 1747 N N . CYS A 1 234 ? -10.977 12.898 -5.332 1 96.06 234 CYS A N 1
ATOM 1748 C CA . CYS A 1 234 ? -11.828 12.781 -6.516 1 96.06 234 CYS A CA 1
ATOM 1749 C C . CYS A 1 234 ? -11.883 11.336 -6.996 1 96.06 234 CYS A C 1
ATOM 1751 O O . CYS A 1 234 ? -11.094 10.5 -6.562 1 96.06 234 CYS A O 1
ATOM 1753 N N . GLU A 1 235 ? -12.891 11.062 -7.789 1 91.38 235 GLU A N 1
ATOM 1754 C CA . GLU A 1 235 ? -12.891 9.805 -8.531 1 91.38 235 GLU A CA 1
ATOM 1755 C C . GLU A 1 235 ? -11.867 9.82 -9.656 1 91.38 235 GLU A C 1
ATOM 1757 O O . GLU A 1 235 ? -11.977 10.625 -10.586 1 91.38 235 GLU A O 1
ATOM 1762 N N . THR A 1 236 ? -10.867 8.992 -9.523 1 95.5 236 THR A N 1
ATOM 1763 C CA . THR A 1 236 ? -9.805 9.031 -10.516 1 95.5 236 THR A CA 1
ATOM 1764 C C . THR A 1 236 ? -9.055 7.703 -10.555 1 95.5 236 THR A C 1
ATOM 1766 O O . THR A 1 236 ? -9.32 6.809 -9.75 1 95.5 236 THR A O 1
ATOM 1769 N N . ALA A 1 237 ? -8.172 7.598 -11.562 1 97.5 237 ALA A N 1
ATOM 1770 C CA . ALA A 1 237 ? -7.324 6.418 -11.695 1 97.5 237 ALA A CA 1
ATOM 1771 C C . ALA A 1 237 ? -6.16 6.469 -10.711 1 97.5 237 ALA A C 1
ATOM 1773 O O . ALA A 1 237 ? -5.598 7.539 -10.453 1 97.5 237 ALA A O 1
ATOM 1774 N N . VAL A 1 238 ? -5.785 5.305 -10.203 1 98.69 238 VAL A N 1
ATOM 1775 C CA . VAL A 1 238 ? -4.789 5.215 -9.141 1 98.69 238 VAL A CA 1
ATOM 1776 C C . VAL A 1 238 ? -3.445 5.73 -9.648 1 98.69 238 VAL A C 1
ATOM 1778 O O . VAL A 1 238 ? -2.682 6.336 -8.891 1 98.69 238 VAL A O 1
ATOM 1781 N N . HIS A 1 239 ? -3.135 5.641 -10.984 1 98.81 239 HIS A N 1
ATOM 1782 C CA . HIS A 1 239 ? -1.849 6.129 -11.469 1 98.81 239 HIS A CA 1
ATOM 1783 C C . HIS A 1 239 ? -1.791 7.652 -11.438 1 98.81 239 HIS A C 1
ATOM 1785 O O . HIS A 1 239 ? -0.712 8.234 -11.312 1 98.81 239 HIS A O 1
ATOM 1791 N N . LYS A 1 240 ? -2.947 8.312 -11.57 1 98.75 240 LYS A N 1
ATOM 1792 C CA . LYS A 1 240 ? -2.98 9.773 -11.469 1 98.75 240 LYS A CA 1
ATOM 1793 C C . LYS A 1 240 ? -2.709 10.234 -10.039 1 98.75 240 LYS A C 1
ATOM 1795 O O . LYS A 1 240 ? -2.049 11.25 -9.828 1 98.75 240 LYS A O 1
ATOM 1800 N N . VAL A 1 241 ? -3.264 9.469 -9.102 1 98.88 241 VAL A N 1
ATOM 1801 C CA . VAL A 1 241 ? -2.969 9.734 -7.695 1 98.88 241 VAL A CA 1
ATOM 1802 C C . VAL A 1 241 ? -1.475 9.555 -7.441 1 98.88 241 VAL A C 1
ATOM 1804 O O . VAL A 1 241 ? -0.844 10.398 -6.793 1 98.88 241 VAL A O 1
ATOM 1807 N N . PHE A 1 242 ? -0.898 8.492 -7.977 1 98.94 242 PHE A N 1
ATOM 1808 C CA . PHE A 1 242 ? 0.531 8.227 -7.859 1 98.94 242 PHE A CA 1
ATOM 1809 C C . PHE A 1 242 ? 1.344 9.406 -8.367 1 98.94 242 PHE A C 1
ATOM 1811 O O . PHE A 1 242 ? 2.279 9.859 -7.699 1 98.94 242 PHE A O 1
ATOM 1818 N N . ASP A 1 243 ? 0.961 9.945 -9.492 1 98.88 243 ASP A N 1
ATOM 1819 C CA . ASP A 1 243 ? 1.676 11.055 -10.109 1 98.88 243 ASP A CA 1
ATOM 1820 C C . ASP A 1 243 ? 1.515 12.336 -9.289 1 98.88 243 ASP A C 1
ATOM 1822 O O . ASP A 1 243 ? 2.475 13.086 -9.109 1 98.88 243 ASP A O 1
ATOM 1826 N N . GLY A 1 244 ? 0.3 12.594 -8.836 1 98.88 244 GLY A N 1
ATOM 1827 C CA . GLY A 1 244 ? 0.063 13.766 -8.008 1 98.88 244 GLY A CA 1
ATOM 1828 C C . GLY A 1 244 ? 0.86 13.758 -6.719 1 98.88 244 GLY A C 1
ATOM 1829 O O . GLY A 1 244 ? 1.45 14.773 -6.344 1 98.88 244 GLY A O 1
ATOM 1830 N N . VAL A 1 245 ? 0.895 12.617 -6.066 1 98.94 245 VAL A N 1
ATOM 1831 C CA . VAL A 1 245 ? 1.688 12.477 -4.852 1 98.94 245 VAL A CA 1
ATOM 1832 C C . VAL A 1 245 ? 3.168 12.672 -5.176 1 98.94 245 VAL A C 1
ATOM 1834 O O . VAL A 1 245 ? 3.914 13.242 -4.379 1 98.94 245 VAL A O 1
ATOM 1837 N N . GLY A 1 246 ? 3.572 12.172 -6.344 1 98.94 246 GLY A N 1
ATOM 1838 C CA . GLY A 1 246 ? 4.938 12.398 -6.781 1 98.94 246 GLY A CA 1
ATOM 1839 C C . GLY A 1 246 ? 5.289 13.867 -6.895 1 98.94 246 GLY A C 1
ATOM 1840 O O . GLY A 1 246 ? 6.367 14.289 -6.469 1 98.94 246 GLY A O 1
ATOM 1841 N N . LYS A 1 247 ? 4.395 14.648 -7.445 1 98.94 247 LYS A N 1
ATOM 1842 C CA . LYS A 1 247 ? 4.605 16.094 -7.562 1 98.94 247 LYS A CA 1
ATOM 1843 C C . LYS A 1 247 ? 4.691 16.75 -6.188 1 98.94 247 LYS A C 1
ATOM 1845 O O . LYS A 1 247 ? 5.488 17.672 -5.984 1 98.94 247 LYS A O 1
ATOM 1850 N N . MET A 1 248 ? 3.877 16.281 -5.281 1 98.94 248 MET A N 1
ATOM 1851 C CA . MET A 1 248 ? 3.939 16.812 -3.918 1 98.94 248 MET A CA 1
ATOM 1852 C C . MET A 1 248 ? 5.297 16.516 -3.287 1 98.94 248 MET A C 1
ATOM 1854 O O . MET A 1 248 ? 5.91 17.406 -2.693 1 98.94 248 MET A O 1
ATOM 1858 N N . VAL A 1 249 ? 5.781 15.281 -3.447 1 98.94 249 VAL A N 1
ATOM 1859 C CA . VAL A 1 249 ? 7.062 14.875 -2.877 1 98.94 249 VAL A CA 1
ATOM 1860 C C . VAL A 1 249 ? 8.18 15.734 -3.471 1 98.94 249 VAL A C 1
ATOM 1862 O O . VAL A 1 249 ? 9.039 16.234 -2.74 1 98.94 249 VAL A O 1
ATOM 1865 N N . GLU A 1 250 ? 8.148 15.938 -4.75 1 98.81 250 GLU A N 1
ATOM 1866 C CA . GLU A 1 250 ? 9.164 16.75 -5.414 1 98.81 250 GLU A CA 1
ATOM 1867 C C . GLU A 1 250 ? 9.156 18.188 -4.891 1 98.81 250 GLU A C 1
ATOM 1869 O O . GLU A 1 250 ? 10.219 18.766 -4.633 1 98.81 250 GLU A O 1
ATOM 1874 N N . ALA A 1 251 ? 7.965 18.734 -4.762 1 98.94 251 ALA A N 1
ATOM 1875 C CA . ALA A 1 251 ? 7.84 20.109 -4.27 1 98.94 251 ALA A CA 1
ATOM 1876 C C . ALA A 1 251 ? 8.344 20.219 -2.834 1 98.94 251 ALA A C 1
ATOM 1878 O O . ALA A 1 251 ? 9.016 21.188 -2.48 1 98.94 251 ALA A O 1
ATOM 1879 N N . VAL A 1 252 ? 8.031 19.203 -2.006 1 98.94 252 VAL A N 1
ATOM 1880 C CA . VAL A 1 252 ? 8.492 19.188 -0.624 1 98.94 252 VAL A CA 1
ATOM 1881 C C . VAL A 1 252 ? 10.023 19.156 -0.594 1 98.94 252 VAL A C 1
ATOM 1883 O O . VAL A 1 252 ? 10.648 19.922 0.141 1 98.94 252 VAL A O 1
ATOM 1886 N N . LEU A 1 253 ? 10.609 18.297 -1.391 1 98.75 253 LEU A N 1
ATOM 1887 C CA . LEU A 1 253 ? 12.062 18.141 -1.399 1 98.75 253 LEU A CA 1
ATOM 1888 C C . LEU A 1 253 ? 12.742 19.406 -1.9 1 98.75 253 LEU A C 1
ATOM 1890 O O . LEU A 1 253 ? 13.82 19.781 -1.418 1 98.75 253 LEU A O 1
ATOM 1894 N N . LYS A 1 254 ? 12.125 20.109 -2.863 1 98.12 254 LYS A N 1
ATOM 1895 C CA . LYS A 1 254 ? 12.664 21.359 -3.373 1 98.12 254 LYS A CA 1
ATOM 1896 C C . LYS A 1 254 ? 12.703 22.422 -2.279 1 98.12 254 LYS A C 1
ATOM 1898 O O . LYS A 1 254 ? 13.602 23.266 -2.262 1 98.12 254 LYS A O 1
ATOM 1903 N N . LEU A 1 255 ? 11.75 22.328 -1.362 1 98.25 255 LEU A N 1
ATOM 1904 C CA . LEU A 1 255 ? 11.648 23.328 -0.297 1 98.25 255 LEU A CA 1
ATOM 1905 C C . LEU A 1 255 ? 12.625 23.016 0.832 1 98.25 255 LEU A C 1
ATOM 1907 O O . LEU A 1 255 ? 12.812 23.828 1.734 1 98.25 255 LEU A O 1
ATOM 1911 N N . CYS A 1 256 ? 13.211 21.859 0.864 1 96.06 256 CYS A N 1
ATOM 1912 C CA . CYS A 1 256 ? 14.203 21.484 1.873 1 96.06 256 CYS A CA 1
ATOM 1913 C C . CYS A 1 256 ? 15.539 22.172 1.605 1 96.06 256 CYS A C 1
ATOM 1915 O O . CYS A 1 256 ? 16.391 22.234 2.488 1 96.06 256 CYS A O 1
ATOM 1917 N N . LYS A 1 257 ? 15.82 22.547 0.398 1 85.44 257 LYS A N 1
ATOM 1918 C CA . LYS A 1 257 ? 17.078 23.188 0.002 1 85.44 257 LYS A CA 1
ATOM 1919 C C . LYS A 1 257 ? 17.062 24.688 0.35 1 85.44 257 LYS A C 1
ATOM 1921 O O . LYS A 1 257 ? 16 25.312 0.387 1 85.44 257 LYS A O 1
ATOM 1926 N N . MET B 1 1 ? -59.656 39.969 -7.086 1 23.36 1 MET B N 1
ATOM 1927 C CA . MET B 1 1 ? -59.812 40.281 -8.5 1 23.36 1 MET B CA 1
ATOM 1928 C C . MET B 1 1 ? -58.656 39.719 -9.305 1 23.36 1 MET B C 1
ATOM 1930 O O . MET B 1 1 ? -57.531 40.25 -9.258 1 23.36 1 MET B O 1
ATOM 1934 N N . MET B 1 2 ? -58.625 38.375 -9.289 1 22.53 2 MET B N 1
ATOM 1935 C CA . MET B 1 2 ? -57.625 37.312 -9.266 1 22.53 2 MET B CA 1
ATOM 1936 C C . MET B 1 2 ? -57.062 37.062 -10.672 1 22.53 2 MET B C 1
ATOM 1938 O O . MET B 1 2 ? -57.719 36.438 -11.5 1 22.53 2 MET B O 1
ATOM 1942 N N . SER B 1 3 ? -56.531 38.312 -11.18 1 20.83 3 SER B N 1
ATOM 1943 C CA . SER B 1 3 ? -56.156 38.531 -12.57 1 20.83 3 SER B CA 1
ATOM 1944 C C . SER B 1 3 ? -55.281 37.375 -13.086 1 20.83 3 SER B C 1
ATOM 1946 O O . SER B 1 3 ? -54.469 36.812 -12.344 1 20.83 3 SER B O 1
ATOM 1948 N N . LYS B 1 4 ? -55.75 36.812 -14.25 1 20.95 4 LYS B N 1
ATOM 1949 C CA . LYS B 1 4 ? -55.469 35.75 -15.203 1 20.95 4 LYS B CA 1
ATOM 1950 C C . LYS B 1 4 ? -54.062 35.844 -15.727 1 20.95 4 LYS B C 1
ATOM 1952 O O . LYS B 1 4 ? -53.688 36.812 -16.375 1 20.95 4 LYS B O 1
ATOM 1957 N N . ALA B 1 5 ? -53.031 35.312 -14.953 1 19.03 5 ALA B N 1
ATOM 1958 C CA . ALA B 1 5 ? -51.625 35.094 -15.195 1 19.03 5 ALA B CA 1
ATOM 1959 C C . ALA B 1 5 ? -51.375 34.469 -16.562 1 19.03 5 ALA B C 1
ATOM 1961 O O . ALA B 1 5 ? -51.688 33.312 -16.781 1 19.03 5 ALA B O 1
ATOM 1962 N N . ALA B 1 6 ? -51.719 35.375 -17.641 1 19.97 6 ALA B N 1
ATOM 1963 C CA . ALA B 1 6 ? -51.625 35 -19.047 1 19.97 6 ALA B CA 1
ATOM 1964 C C . ALA B 1 6 ? -50.312 34.281 -19.344 1 19.97 6 ALA B C 1
ATOM 1966 O O . ALA B 1 6 ? -49.25 34.688 -18.844 1 19.97 6 ALA B O 1
ATOM 1967 N N . SER B 1 7 ? -50.344 33 -19.906 1 20.89 7 SER B N 1
ATOM 1968 C CA . SER B 1 7 ? -49.656 31.797 -20.359 1 20.89 7 SER B CA 1
ATOM 1969 C C . SER B 1 7 ? -48.719 32.094 -21.516 1 20.89 7 SER B C 1
ATOM 1971 O O . SER B 1 7 ? -49.188 32.375 -22.625 1 20.89 7 SER B O 1
ATOM 1973 N N . LEU B 1 8 ? -47.812 33.156 -21.328 1 23.48 8 LEU B N 1
ATOM 1974 C CA . LEU B 1 8 ? -47.062 33.5 -22.516 1 23.48 8 LEU B CA 1
ATOM 1975 C C . LEU B 1 8 ? -46.406 32.281 -23.141 1 23.48 8 LEU B C 1
ATOM 1977 O O . LEU B 1 8 ? -45.688 31.547 -22.469 1 23.48 8 LEU B O 1
ATOM 1981 N N . ILE B 1 9 ? -47 31.719 -24.234 1 21.89 9 ILE B N 1
ATOM 1982 C CA . ILE B 1 9 ? -46.844 30.578 -25.141 1 21.89 9 ILE B CA 1
ATOM 1983 C C . ILE B 1 9 ? -45.531 30.703 -25.906 1 21.89 9 ILE B C 1
ATOM 1985 O O . ILE B 1 9 ? -45.375 31.578 -26.75 1 21.89 9 ILE B O 1
ATOM 1989 N N . PHE B 1 10 ? -44.344 30.891 -25.172 1 21.84 10 PHE B N 1
ATOM 1990 C CA . PHE B 1 10 ? -43.125 31.047 -25.953 1 21.84 10 PHE B CA 1
ATOM 1991 C C . PHE B 1 10 ? -43 29.922 -26.984 1 21.84 10 PHE B C 1
ATOM 1993 O O . PHE B 1 10 ? -43.125 28.75 -26.641 1 21.84 10 PHE B O 1
ATOM 2000 N N . ARG B 1 11 ? -43.375 30.25 -28.266 1 21.62 11 ARG B N 1
ATOM 2001 C CA . ARG B 1 11 ? -43.344 29.453 -29.5 1 21.62 11 ARG B CA 1
ATOM 2002 C C . ARG B 1 11 ? -41.969 28.828 -29.703 1 21.62 11 ARG B C 1
ATOM 2004 O O . ARG B 1 11 ? -40.969 29.484 -29.516 1 21.62 11 ARG B O 1
ATOM 2011 N N . GLY B 1 12 ? -41.844 27.453 -29.75 1 21.06 12 GLY B N 1
ATOM 2012 C CA . GLY B 1 12 ? -40.906 26.344 -29.844 1 21.06 12 GLY B CA 1
ATOM 2013 C C . GLY B 1 12 ? -40.156 26.312 -31.156 1 21.06 12 GLY B C 1
ATOM 2014 O O . GLY B 1 12 ? -40.625 25.719 -32.125 1 21.06 12 GLY B O 1
ATOM 2015 N N . GLY B 1 13 ? -39.656 27.578 -31.641 1 21.75 13 GLY B N 1
ATOM 2016 C CA . GLY B 1 13 ? -39.156 27.391 -33 1 21.75 13 GLY B CA 1
ATOM 2017 C C . GLY B 1 13 ? -38.156 26.25 -33.094 1 21.75 13 GLY B C 1
ATOM 2018 O O . GLY B 1 13 ? -37.531 25.875 -32.094 1 21.75 13 GLY B O 1
ATOM 2019 N N . LYS B 1 14 ? -38.281 25.531 -34.312 1 23.36 14 LYS B N 1
ATOM 2020 C CA . LYS B 1 14 ? -37.656 24.281 -34.75 1 23.36 14 LYS B CA 1
ATOM 2021 C C . LYS B 1 14 ? -36.156 24.469 -34.969 1 23.36 14 LYS B C 1
ATOM 2023 O O . LYS B 1 14 ? -35.719 25.234 -35.844 1 23.36 14 LYS B O 1
ATOM 2028 N N . PHE B 1 15 ? -35.375 24.859 -33.938 1 24.17 15 PHE B N 1
ATOM 2029 C CA . PHE B 1 15 ? -33.969 24.969 -34.312 1 24.17 15 PHE B CA 1
ATOM 2030 C C . PHE B 1 15 ? -33.5 23.703 -35.031 1 24.17 15 PHE B C 1
ATOM 2032 O O . PHE B 1 15 ? -33.844 22.594 -34.625 1 24.17 15 PHE B O 1
ATOM 2039 N N . SER B 1 16 ? -33.25 23.781 -36.375 1 21.25 16 SER B N 1
ATOM 2040 C CA . SER B 1 16 ? -32.688 22.797 -37.281 1 21.25 16 SER B CA 1
ATOM 2041 C C . SER B 1 16 ? -31.391 22.203 -36.75 1 21.25 16 SER B C 1
ATOM 2043 O O . SER B 1 16 ? -30.547 22.938 -36.219 1 21.25 16 SER B O 1
ATOM 2045 N N . SER B 1 17 ? -31.453 20.953 -36.375 1 20.69 17 SER B N 1
ATOM 2046 C CA . SER B 1 17 ? -30.469 20.016 -35.844 1 20.69 17 SER B CA 1
ATOM 2047 C C . SER B 1 17 ? -29.266 19.891 -36.781 1 20.69 17 SER B C 1
ATOM 2049 O O . SER B 1 17 ? -29.391 19.453 -37.938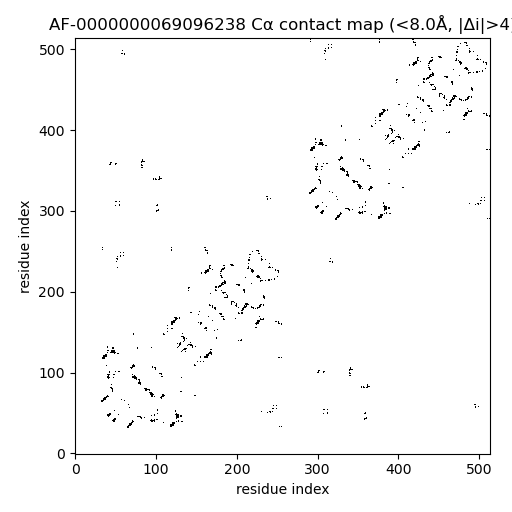 1 20.69 17 SER B O 1
ATOM 2051 N N . ALA B 1 18 ? -28.5 21.047 -37.062 1 23.77 18 ALA B N 1
ATOM 2052 C CA . ALA B 1 18 ? -27.328 20.75 -37.875 1 23.77 18 ALA B CA 1
ATOM 2053 C C . ALA B 1 18 ? -26.656 19.453 -37.438 1 23.77 18 ALA B C 1
ATOM 2055 O O . ALA B 1 18 ? -26.469 19.219 -36.25 1 23.77 18 ALA B O 1
ATOM 2056 N N . LYS B 1 19 ? -26.5 18.5 -38.406 1 23.45 19 LYS B N 1
ATOM 2057 C CA . LYS B 1 19 ? -25.828 17.219 -38.438 1 23.45 19 LYS B CA 1
ATOM 2058 C C . LYS B 1 19 ? -24.359 17.359 -38 1 23.45 19 LYS B C 1
ATOM 2060 O O . LYS B 1 19 ? -23.578 18.047 -38.656 1 23.45 19 LYS B O 1
ATOM 2065 N N . LYS B 1 20 ? -24.094 17.656 -36.688 1 23.47 20 LYS B N 1
ATOM 2066 C CA . LYS B 1 20 ? -22.688 17.562 -36.281 1 23.47 20 LYS B CA 1
ATOM 2067 C C . LYS B 1 20 ? -22 16.375 -36.938 1 23.47 20 LYS B C 1
ATOM 2069 O O . LYS B 1 20 ? -22.438 15.234 -36.781 1 23.47 20 LYS B O 1
ATOM 2074 N N . CYS B 1 21 ? -21.453 16.594 -38.062 1 22.3 21 CYS B N 1
ATOM 2075 C CA . CYS B 1 21 ? -20.609 15.555 -38.656 1 22.3 21 CYS B CA 1
ATOM 2076 C C . CYS B 1 21 ? -19.594 15.039 -37.656 1 22.3 21 CYS B C 1
ATOM 2078 O O . CYS B 1 21 ? -18.703 15.789 -37.219 1 22.3 21 CYS B O 1
ATOM 2080 N N . PHE B 1 22 ? -20.094 14.281 -36.719 1 23.3 22 PHE B N 1
ATOM 2081 C CA . PHE B 1 22 ? -19.203 13.602 -35.781 1 23.3 22 PHE B CA 1
ATOM 2082 C C . PHE B 1 22 ? -18.047 12.945 -36.531 1 23.3 22 PHE B C 1
ATOM 2084 O O . PHE B 1 22 ? -18.25 11.984 -37.281 1 23.3 22 PHE B O 1
ATOM 2091 N N . MET B 1 23 ? -17.281 13.781 -37.156 1 25.14 23 MET B N 1
ATOM 2092 C CA . MET B 1 23 ? -16.156 13.023 -37.719 1 25.14 23 MET B CA 1
ATOM 2093 C C . MET B 1 23 ? -15.617 12.031 -36.688 1 25.14 23 MET B C 1
ATOM 2095 O O . MET B 1 23 ? -15.305 12.406 -35.562 1 25.14 23 MET B O 1
ATOM 2099 N N . HIS B 1 24 ? -16.125 10.805 -36.812 1 26.98 24 HIS B N 1
ATOM 2100 C CA . HIS B 1 24 ? -15.562 9.633 -36.156 1 26.98 24 HIS B CA 1
ATOM 2101 C C . HIS B 1 24 ? -14.047 9.578 -36.312 1 26.98 24 HIS B C 1
ATOM 2103 O O . HIS B 1 24 ? -13.531 9.469 -37.406 1 26.98 24 HIS B O 1
ATOM 2109 N N . THR B 1 25 ? -13.375 10.453 -35.812 1 30.02 25 THR B N 1
ATOM 2110 C CA . THR B 1 25 ? -11.969 10.062 -35.781 1 30.02 25 THR B CA 1
ATOM 2111 C C . THR B 1 25 ? -11.828 8.562 -35.531 1 30.02 25 THR B C 1
ATOM 2113 O O . THR B 1 25 ? -12.406 8.016 -34.594 1 30.02 25 THR B O 1
ATOM 2116 N N . THR B 1 26 ? -11.656 7.801 -36.562 1 29.14 26 THR B N 1
ATOM 2117 C CA . THR B 1 26 ? -11.273 6.391 -36.594 1 29.14 26 THR B CA 1
ATOM 2118 C C . THR B 1 26 ? -10.273 6.082 -35.469 1 29.14 26 THR B C 1
ATOM 2120 O O . THR B 1 26 ? -9.148 6.574 -35.5 1 29.14 26 THR B O 1
ATOM 2123 N N . SER B 1 27 ? -10.727 6.137 -34.25 1 32.22 27 SER B N 1
ATOM 2124 C CA . SER B 1 27 ? -9.938 5.418 -33.25 1 32.22 27 SER B CA 1
ATOM 2125 C C . SER B 1 27 ? -9.281 4.18 -33.844 1 32.22 27 SER B C 1
ATOM 2127 O O . SER B 1 27 ? -9.945 3.352 -34.469 1 32.22 27 SER B O 1
ATOM 2129 N N . ILE B 1 28 ? -8.297 4.227 -34.594 1 32.28 28 ILE B N 1
ATOM 2130 C CA . ILE B 1 28 ? -7.617 3.035 -35.094 1 32.28 28 ILE B CA 1
ATOM 2131 C C . ILE B 1 28 ? -8.07 1.815 -34.281 1 32.28 28 ILE B C 1
ATOM 2133 O O . ILE B 1 28 ? -8.578 1.948 -33.156 1 32.28 28 ILE B O 1
ATOM 2137 N N . LEU B 1 29 ? -7.562 0.584 -34.469 1 34.34 29 LEU B N 1
ATOM 2138 C CA . LEU B 1 29 ? -7.984 -0.741 -34 1 34.34 29 LEU B CA 1
ATOM 2139 C C . LEU B 1 29 ? -8.359 -0.727 -32.531 1 34.34 29 LEU B C 1
ATOM 2141 O O . LEU B 1 29 ? -7.781 0.032 -31.75 1 34.34 29 LEU B O 1
ATOM 2145 N N . GLY B 1 30 ? -9.539 -1.109 -32 1 41.78 30 GLY B N 1
ATOM 2146 C CA . GLY B 1 30 ? -10.477 -1.546 -30.984 1 41.78 30 GLY B CA 1
ATOM 2147 C C . GLY B 1 30 ? -9.805 -2.219 -29.812 1 41.78 30 GLY B C 1
ATOM 2148 O O . GLY B 1 30 ? -10.398 -3.078 -29.156 1 41.78 30 GLY B O 1
ATOM 2149 N N . ALA B 1 31 ? -8.617 -2.453 -29.734 1 51.56 31 ALA B N 1
ATOM 2150 C CA . ALA B 1 31 ? -8.102 -3.438 -28.781 1 51.56 31 ALA B CA 1
ATOM 2151 C C . ALA B 1 31 ? -8.602 -3.15 -27.359 1 51.56 31 ALA B C 1
ATOM 2153 O O . ALA B 1 31 ? -8.469 -2.031 -26.875 1 51.56 31 ALA B O 1
ATOM 2154 N N . GLN B 1 32 ? -9.828 -3.797 -26.922 1 74.81 32 GLN B N 1
ATOM 2155 C CA . GLN B 1 32 ? -10.43 -3.771 -25.594 1 74.81 32 GLN B CA 1
ATOM 2156 C C . GLN B 1 32 ? -9.359 -3.764 -24.516 1 74.81 32 GLN B C 1
ATOM 2158 O O . GLN B 1 32 ? -8.297 -4.363 -24.672 1 74.81 32 GLN B O 1
ATOM 2163 N N . ASN B 1 33 ? -9.422 -2.777 -23.578 1 92.06 33 ASN B N 1
ATOM 2164 C CA . ASN B 1 33 ? -8.508 -2.736 -22.438 1 92.06 33 ASN B CA 1
ATOM 2165 C C . ASN B 1 33 ? -8.422 -4.086 -21.734 1 92.06 33 ASN B C 1
ATOM 2167 O O . ASN B 1 33 ? -9.453 -4.715 -21.469 1 92.06 33 ASN B O 1
ATOM 2171 N N . PRO B 1 34 ? -7.23 -4.621 -21.641 1 97.69 34 PRO B N 1
ATOM 2172 C CA . PRO B 1 34 ? -7.121 -5.91 -20.953 1 97.69 34 PRO B CA 1
ATOM 2173 C C . PRO B 1 34 ? -7.734 -5.887 -19.547 1 97.69 34 PRO B C 1
ATOM 2175 O O . PRO B 1 34 ? -7.684 -4.859 -18.875 1 97.69 34 PRO B O 1
ATOM 2178 N N . LYS B 1 35 ? -8.352 -6.973 -19.219 1 98.75 35 LYS B N 1
ATOM 2179 C CA . LYS B 1 35 ? -8.875 -7.168 -17.859 1 98.75 35 LYS B CA 1
ATOM 2180 C C . LYS B 1 35 ? -7.988 -8.117 -17.062 1 98.75 35 LYS B C 1
ATOM 2182 O O . LYS B 1 35 ? -7.777 -9.258 -17.469 1 98.75 35 LYS B O 1
ATOM 2187 N N . VAL B 1 36 ? -7.457 -7.621 -15.969 1 98.94 36 VAL B N 1
ATOM 2188 C CA . VAL B 1 36 ? -6.48 -8.391 -15.203 1 98.94 36 VAL B CA 1
ATOM 2189 C C . VAL B 1 36 ? -7.02 -8.656 -13.797 1 98.94 36 VAL B C 1
ATOM 2191 O O . VAL B 1 36 ? -7.516 -7.742 -13.133 1 98.94 36 VAL B O 1
ATOM 2194 N N . ALA B 1 37 ? -6.973 -9.906 -13.328 1 98.94 37 ALA B N 1
ATOM 2195 C CA . ALA B 1 37 ? -7.289 -10.266 -11.953 1 98.94 37 ALA B CA 1
ATOM 2196 C C . ALA B 1 37 ? -6.059 -10.141 -11.055 1 98.94 37 ALA B C 1
ATOM 2198 O O . ALA B 1 37 ? -4.957 -10.539 -11.445 1 98.94 37 ALA B O 1
ATOM 2199 N N . LEU B 1 38 ? -6.254 -9.523 -9.969 1 99 38 LEU B N 1
ATOM 2200 C CA . LEU B 1 38 ? -5.262 -9.523 -8.898 1 99 38 LEU B CA 1
ATOM 2201 C C . LEU B 1 38 ? -5.707 -10.414 -7.742 1 99 38 LEU B C 1
ATOM 2203 O O . LEU B 1 38 ? -6.84 -10.305 -7.27 1 99 38 LEU B O 1
ATOM 2207 N N . ILE B 1 39 ? -4.797 -11.289 -7.309 1 99 39 ILE B N 1
ATOM 2208 C CA . ILE B 1 39 ? -5.102 -12.18 -6.191 1 99 39 ILE B CA 1
ATOM 2209 C C . ILE B 1 39 ? -4.293 -11.766 -4.965 1 99 39 ILE B C 1
ATOM 2211 O O . ILE B 1 39 ? -3.061 -11.836 -4.977 1 99 39 ILE B O 1
ATOM 2215 N N . PHE B 1 40 ? -5.035 -11.383 -3.916 1 99 40 PHE B N 1
ATOM 2216 C CA . PHE B 1 40 ? -4.383 -10.938 -2.688 1 99 40 PHE B CA 1
ATOM 2217 C C . PHE B 1 40 ? -4.461 -12.023 -1.618 1 99 40 PHE B C 1
ATOM 2219 O O . PHE B 1 40 ? -5.246 -12.969 -1.738 1 99 40 PHE B O 1
ATOM 2226 N N . SER B 1 41 ? -3.623 -11.852 -0.622 1 99 41 SER B N 1
ATOM 2227 C CA . SER B 1 41 ? -3.475 -12.891 0.39 1 99 41 SER B CA 1
ATOM 2228 C C . SER B 1 41 ? -3.568 -12.312 1.797 1 99 41 SER B C 1
ATOM 2230 O O . SER B 1 41 ? -3.096 -12.922 2.758 1 99 41 SER B O 1
ATOM 2232 N N . GLY B 1 42 ? -4.148 -11.219 2.018 1 98.94 42 GLY B N 1
ATOM 2233 C CA . GLY B 1 42 ? -4.184 -10.422 3.232 1 98.94 42 GLY B CA 1
ATOM 2234 C C . GLY B 1 42 ? -3.619 -9.023 3.047 1 98.94 42 GLY B C 1
ATOM 2235 O O . GLY B 1 42 ? -3.643 -8.484 1.939 1 98.94 42 GLY B O 1
ATOM 2236 N N . CYS B 1 43 ? -3.139 -8.43 4.117 1 98.94 43 CYS B N 1
ATOM 2237 C CA . CYS B 1 43 ? -2.635 -7.062 4.055 1 98.94 43 CYS B CA 1
ATOM 2238 C C . CYS B 1 43 ? -1.436 -6.883 4.977 1 98.94 43 CYS B C 1
ATOM 2240 O O . CYS B 1 43 ? -1.599 -6.676 6.18 1 98.94 43 CYS B O 1
ATOM 2242 N N . GLY B 1 44 ? -0.236 -6.922 4.371 1 98.94 44 GLY B N 1
ATOM 2243 C CA . GLY B 1 44 ? 1.015 -6.777 5.098 1 98.94 44 GLY B CA 1
ATOM 2244 C C . GLY B 1 44 ? 1.99 -7.91 4.84 1 98.94 44 GLY B C 1
ATOM 2245 O O . GLY B 1 44 ? 1.591 -9.07 4.758 1 98.94 44 GLY B O 1
ATOM 2246 N N . VAL B 1 45 ? 3.223 -7.633 4.828 1 98.81 45 VAL B N 1
ATOM 2247 C CA . VAL B 1 45 ? 4.254 -8.516 4.305 1 98.81 45 VAL B CA 1
ATOM 2248 C C . VAL B 1 45 ? 4.383 -9.75 5.195 1 98.81 45 VAL B C 1
ATOM 2250 O O . VAL B 1 45 ? 4.641 -10.852 4.707 1 98.81 45 VAL B O 1
ATOM 2253 N N . TYR B 1 46 ? 4.137 -9.703 6.473 1 98.81 46 TYR B N 1
ATOM 2254 C CA . TYR B 1 46 ? 4.508 -10.797 7.363 1 98.81 46 TYR B CA 1
ATOM 2255 C C . TYR B 1 46 ? 3.385 -11.82 7.469 1 98.81 46 TYR B C 1
ATOM 2257 O O . TYR B 1 46 ? 3.596 -12.938 7.957 1 98.81 46 TYR B O 1
ATOM 2265 N N . ASP B 1 47 ? 2.217 -11.414 7.02 1 98.94 47 ASP B N 1
ATOM 2266 C CA . ASP B 1 47 ? 1.135 -12.391 7.152 1 98.94 47 ASP B CA 1
ATOM 2267 C C . ASP B 1 47 ? 0.175 -12.305 5.969 1 98.94 47 ASP B C 1
ATOM 2269 O O . ASP B 1 47 ? -0.761 -13.102 5.863 1 98.94 47 ASP B O 1
ATOM 2273 N N . GLY B 1 48 ? 0.369 -11.383 5.086 1 98.94 48 GLY B N 1
ATOM 2274 C CA . GLY B 1 48 ? -0.515 -11.164 3.951 1 98.94 48 GLY B CA 1
ATOM 2275 C C . GLY B 1 48 ? 0.218 -10.711 2.703 1 98.94 48 GLY B C 1
ATOM 2276 O O . GLY B 1 48 ? 1.341 -11.141 2.443 1 98.94 48 GLY B O 1
ATOM 2277 N N . THR B 1 49 ? -0.484 -9.914 1.908 1 99 49 THR B N 1
ATOM 2278 C CA . THR B 1 49 ? 0.046 -9.359 0.669 1 99 49 THR B CA 1
ATOM 2279 C C . THR B 1 49 ? 1.067 -8.266 0.964 1 99 49 THR B C 1
ATOM 2281 O O . THR B 1 49 ? 0.857 -7.434 1.85 1 99 49 THR B O 1
ATOM 2284 N N . GLU B 1 50 ? 2.207 -8.375 0.284 1 98.94 50 GLU B N 1
ATOM 2285 C CA . GLU B 1 50 ? 3.133 -7.25 0.309 1 98.94 50 GLU B CA 1
ATOM 2286 C C . GLU B 1 50 ? 2.488 -5.996 -0.276 1 98.94 50 GLU B C 1
ATOM 2288 O O . GLU B 1 50 ? 2.244 -5.922 -1.482 1 98.94 50 GLU B O 1
ATOM 2293 N N . ILE B 1 51 ? 2.307 -5.008 0.502 1 98.94 51 ILE B N 1
ATOM 2294 C CA . ILE B 1 51 ? 1.476 -3.846 0.203 1 98.94 51 ILE B CA 1
ATOM 2295 C C . ILE B 1 51 ? 2.08 -3.068 -0.964 1 98.94 51 ILE B C 1
ATOM 2297 O O . ILE B 1 51 ? 1.369 -2.688 -1.897 1 98.94 51 ILE B O 1
ATOM 2301 N N . HIS B 1 52 ? 3.338 -2.854 -0.953 1 98.94 52 HIS B N 1
ATOM 2302 C CA . HIS B 1 52 ? 3.986 -2.025 -1.964 1 98.94 52 HIS B CA 1
ATOM 2303 C C . HIS B 1 52 ? 4.004 -2.725 -3.32 1 98.94 52 HIS B C 1
ATOM 2305 O O . HIS B 1 52 ? 3.924 -2.07 -4.363 1 98.94 52 HIS B O 1
ATOM 2311 N N . GLU B 1 53 ? 4.086 -4.066 -3.328 1 98.94 53 GLU B N 1
ATOM 2312 C CA . GLU B 1 53 ? 3.986 -4.816 -4.578 1 98.94 53 GLU B CA 1
ATOM 2313 C C . GLU B 1 53 ? 2.578 -4.73 -5.164 1 98.94 53 GLU B C 1
ATOM 2315 O O . GLU B 1 53 ? 2.412 -4.516 -6.363 1 98.94 53 GLU B O 1
ATOM 2320 N N . ALA B 1 54 ? 1.607 -4.891 -4.309 1 99 54 ALA B N 1
ATOM 2321 C CA . ALA B 1 54 ? 0.221 -4.781 -4.754 1 99 54 ALA B CA 1
ATOM 2322 C C . ALA B 1 54 ? -0.071 -3.385 -5.297 1 99 54 ALA B C 1
ATOM 2324 O O . ALA B 1 54 ? -0.676 -3.24 -6.363 1 99 54 ALA B O 1
ATOM 2325 N N . SER B 1 55 ? 0.367 -2.408 -4.547 1 98.94 55 SER B N 1
ATOM 2326 C CA . SER B 1 55 ? 0.17 -1.031 -4.988 1 98.94 55 SER B CA 1
ATOM 2327 C C . SER B 1 55 ? 0.878 -0.769 -6.312 1 98.94 55 SER B C 1
ATOM 2329 O O . SER B 1 55 ? 0.325 -0.117 -7.199 1 98.94 55 SER B O 1
ATOM 2331 N N . SER B 1 56 ? 2.082 -1.288 -6.453 1 98.94 56 SER B N 1
ATOM 2332 C CA . SER B 1 56 ? 2.828 -1.14 -7.699 1 98.94 56 SER B CA 1
ATOM 2333 C C . SER B 1 56 ? 2.078 -1.767 -8.867 1 98.94 56 SER B C 1
ATOM 2335 O O . SER B 1 56 ? 1.939 -1.148 -9.93 1 98.94 56 SER B O 1
ATOM 2337 N N . ALA B 1 57 ? 1.623 -2.961 -8.664 1 99 57 ALA B N 1
ATOM 2338 C CA . ALA B 1 57 ? 0.876 -3.631 -9.719 1 99 57 ALA B CA 1
ATOM 2339 C C . ALA B 1 57 ? -0.35 -2.818 -10.125 1 99 57 ALA B C 1
ATOM 2341 O O . ALA B 1 57 ? -0.612 -2.631 -11.32 1 99 57 ALA B O 1
ATOM 2342 N N . MET B 1 58 ? -1.061 -2.305 -9.172 1 98.94 58 MET B N 1
ATOM 2343 C CA . MET B 1 58 ? -2.279 -1.543 -9.43 1 98.94 58 MET B CA 1
ATOM 2344 C C . MET B 1 58 ? -1.962 -0.254 -10.188 1 98.94 58 MET B C 1
ATOM 2346 O O . MET B 1 58 ? -2.666 0.107 -11.133 1 98.94 58 MET B O 1
ATOM 2350 N N . VAL B 1 59 ? -0.906 0.433 -9.773 1 98.94 59 VAL B N 1
ATOM 2351 C CA . VAL B 1 59 ? -0.525 1.682 -10.43 1 98.94 59 VAL B CA 1
ATOM 2352 C C . VAL B 1 59 ? -0.144 1.41 -11.883 1 98.94 59 VAL B C 1
ATOM 2354 O O . VAL B 1 59 ? -0.588 2.117 -12.789 1 98.94 59 VAL B O 1
ATOM 2357 N N . HIS B 1 60 ? 0.64 0.378 -12.133 1 98.94 60 HIS B N 1
ATOM 2358 C CA . HIS B 1 60 ? 1.114 0.099 -13.484 1 98.94 60 HIS B CA 1
ATOM 2359 C C . HIS B 1 60 ? -0.019 -0.404 -14.375 1 98.94 60 HIS B C 1
ATOM 2361 O O . HIS B 1 60 ? -0.09 -0.054 -15.555 1 98.94 60 HIS B O 1
ATOM 2367 N N . LEU B 1 61 ? -0.884 -1.231 -13.82 1 98.94 61 LEU B N 1
ATOM 2368 C CA . LEU B 1 61 ? -2.049 -1.655 -14.594 1 98.94 61 LEU B CA 1
ATOM 2369 C C . LEU B 1 61 ? -2.914 -0.459 -14.969 1 98.94 61 LEU B C 1
ATOM 2371 O O . LEU B 1 61 ? -3.373 -0.356 -16.109 1 98.94 61 LEU B O 1
ATOM 2375 N N . SER B 1 62 ? -3.129 0.418 -14.039 1 98.81 62 SER B N 1
ATOM 2376 C CA . SER B 1 62 ? -3.891 1.639 -14.273 1 98.81 62 SER B CA 1
ATOM 2377 C C . SER B 1 62 ? -3.254 2.484 -15.375 1 98.81 62 SER B C 1
ATOM 2379 O O . SER B 1 62 ? -3.949 3.004 -16.25 1 98.81 62 SER B O 1
ATOM 2381 N N . ARG B 1 63 ? -1.962 2.613 -15.359 1 98.56 63 ARG B N 1
ATOM 2382 C CA . ARG B 1 63 ? -1.236 3.418 -16.344 1 98.56 63 ARG B CA 1
ATOM 2383 C C . ARG B 1 63 ? -1.403 2.854 -17.75 1 98.56 63 ARG B C 1
ATOM 2385 O O . ARG B 1 63 ? -1.395 3.602 -18.719 1 98.56 63 ARG B O 1
ATOM 2392 N N . HIS B 1 64 ? -1.568 1.572 -17.812 1 98.38 64 HIS B N 1
ATOM 2393 C CA . HIS B 1 64 ? -1.759 0.915 -19.109 1 98.38 64 HIS B CA 1
ATOM 2394 C C . HIS B 1 64 ? -3.24 0.749 -19.422 1 98.38 64 HIS B C 1
ATOM 2396 O O . HIS B 1 64 ? -3.604 -0.019 -20.328 1 98.38 64 HIS B O 1
ATOM 2402 N N . GLU B 1 65 ? -4.086 1.358 -18.625 1 97.69 65 GLU B N 1
ATOM 2403 C CA . GLU B 1 65 ? -5.531 1.434 -18.844 1 97.69 65 GLU B CA 1
ATOM 2404 C C . GLU B 1 65 ? -6.172 0.05 -18.766 1 97.69 65 GLU B C 1
ATOM 2406 O O . GLU B 1 65 ? -7.152 -0.219 -19.469 1 97.69 65 GLU B O 1
ATOM 2411 N N . ALA B 1 66 ? -5.531 -0.845 -18.047 1 98.62 66 ALA B N 1
ATOM 2412 C CA . ALA B 1 66 ? -6.141 -2.15 -17.797 1 98.62 66 ALA B CA 1
ATOM 2413 C C . ALA B 1 66 ? -7.262 -2.049 -16.766 1 98.62 66 ALA B C 1
ATOM 2415 O O . ALA B 1 66 ? -7.168 -1.28 -15.812 1 98.62 66 ALA B O 1
ATOM 2416 N N . GLU B 1 67 ? -8.305 -2.795 -17.016 1 98.19 67 GLU B N 1
ATOM 2417 C CA . GLU B 1 67 ? -9.305 -2.984 -15.969 1 98.19 67 GLU B CA 1
ATOM 2418 C C . GLU B 1 67 ? -8.867 -4.039 -14.961 1 98.19 67 GLU B C 1
ATOM 2420 O O . GLU B 1 67 ? -8.25 -5.043 -15.328 1 98.19 67 GLU B O 1
ATOM 2425 N N . VAL B 1 68 ? -9.258 -3.799 -13.695 1 98.75 68 VAL B N 1
ATOM 2426 C CA . VAL B 1 68 ? -8.727 -4.676 -12.664 1 98.75 68 VAL B CA 1
ATOM 2427 C C . VAL B 1 68 ? -9.867 -5.262 -11.836 1 98.75 68 VAL B C 1
ATOM 2429 O O . VAL B 1 68 ? -10.812 -4.551 -11.477 1 98.75 68 VAL B O 1
ATOM 2432 N N . GLY B 1 69 ? -9.906 -6.582 -11.688 1 98.88 69 GLY B N 1
ATOM 2433 C CA . GLY B 1 69 ? -10.672 -7.258 -10.656 1 98.88 69 GLY B CA 1
ATOM 2434 C C . GLY B 1 69 ? -9.812 -7.824 -9.539 1 98.88 69 GLY B C 1
ATOM 2435 O O . GLY B 1 69 ? -8.773 -8.438 -9.797 1 98.88 69 GLY B O 1
ATOM 2436 N N . ILE B 1 70 ? -10.203 -7.566 -8.289 1 98.94 70 ILE B N 1
ATOM 2437 C CA . ILE B 1 70 ? -9.391 -7.992 -7.156 1 98.94 70 ILE B CA 1
ATOM 2438 C C . ILE B 1 70 ? -10.117 -9.086 -6.383 1 98.94 70 ILE B C 1
ATOM 2440 O O . ILE B 1 70 ? -11.312 -8.984 -6.121 1 98.94 70 ILE B O 1
ATOM 2444 N N . PHE B 1 71 ? -9.344 -10.125 -6.043 1 99 71 PHE B N 1
ATOM 2445 C CA . PHE B 1 71 ? -9.898 -11.297 -5.371 1 99 71 PHE B CA 1
ATOM 2446 C C . PHE B 1 71 ? -8.992 -11.75 -4.234 1 99 71 PHE B C 1
ATOM 2448 O O . PHE B 1 71 ? -7.785 -11.484 -4.25 1 99 71 PHE B O 1
ATOM 2455 N N . ALA B 1 72 ? -9.562 -12.406 -3.33 1 99 72 ALA B N 1
ATOM 2456 C CA . ALA B 1 72 ? -8.859 -13.109 -2.256 1 99 72 ALA B CA 1
ATOM 2457 C C . ALA B 1 72 ? -9.719 -14.234 -1.694 1 99 72 ALA B C 1
ATOM 2459 O O . ALA B 1 72 ? -10.953 -14.156 -1.701 1 99 72 ALA B O 1
ATOM 2460 N N . PRO B 1 73 ? -9.047 -15.336 -1.28 1 98.94 73 PRO B N 1
ATOM 2461 C CA . PRO B 1 73 ? -9.875 -16.375 -0.665 1 98.94 73 PRO B CA 1
ATOM 2462 C C . PRO B 1 73 ? -10.516 -15.922 0.643 1 98.94 73 PRO B C 1
ATOM 2464 O O . PRO B 1 73 ? -9.898 -15.195 1.42 1 98.94 73 PRO B O 1
ATOM 2467 N N . ASN B 1 74 ? -11.758 -16.359 0.876 1 98.81 74 ASN B N 1
ATOM 2468 C CA . ASN B 1 74 ? -12.461 -16.078 2.123 1 98.81 74 ASN B CA 1
ATOM 2469 C C . ASN B 1 74 ? -12.164 -17.125 3.184 1 98.81 74 ASN B C 1
ATOM 2471 O O . ASN B 1 74 ? -13.016 -17.969 3.484 1 98.81 74 ASN B O 1
ATOM 2475 N N . ILE B 1 75 ? -11 -17 3.789 1 98.88 75 ILE B N 1
ATOM 2476 C CA . ILE B 1 75 ? -10.508 -17.938 4.789 1 98.88 75 ILE B CA 1
ATOM 2477 C C . ILE B 1 75 ? -9.781 -17.172 5.898 1 98.88 75 ILE B C 1
ATOM 2479 O O . ILE B 1 75 ? -9.367 -16.031 5.711 1 98.88 75 ILE B O 1
ATOM 2483 N N . GLU B 1 76 ? -9.656 -17.859 7.039 1 98.69 76 GLU B N 1
ATOM 2484 C CA . GLU B 1 76 ? -8.797 -17.297 8.078 1 98.69 76 GLU B CA 1
ATOM 2485 C C . GLU B 1 76 ? -7.328 -17.375 7.676 1 98.69 76 GLU B C 1
ATOM 2487 O O . GLU B 1 76 ? -6.91 -18.328 7.016 1 98.69 76 GLU B O 1
ATOM 2492 N N . GLN B 1 77 ? -6.613 -16.375 8.078 1 98.88 77 GLN B N 1
ATOM 2493 C CA . GLN B 1 77 ? -5.164 -16.453 7.914 1 98.88 77 GLN B CA 1
ATOM 2494 C C . GLN B 1 77 ? -4.582 -17.594 8.758 1 98.88 77 GLN B C 1
ATOM 2496 O O . GLN B 1 77 ? -5.184 -18 9.75 1 98.88 77 GLN B O 1
ATOM 2501 N N . MET B 1 78 ? -3.393 -18.094 8.258 1 98.69 78 MET B N 1
ATOM 2502 C CA . MET B 1 78 ? -2.68 -18.984 9.164 1 98.69 78 MET B CA 1
ATOM 2503 C C . MET B 1 78 ? -2.518 -18.359 10.539 1 98.69 78 MET B C 1
ATOM 2505 O O . MET B 1 78 ? -2.795 -19 11.555 1 98.69 78 MET B O 1
ATOM 2509 N N . HIS B 1 79 ? -2.059 -17.156 10.617 1 98.62 79 HIS B N 1
ATOM 2510 C CA . HIS B 1 79 ? -2.006 -16.297 11.789 1 98.62 79 HIS B CA 1
ATOM 2511 C C . HIS B 1 79 ? -1.799 -14.844 11.398 1 98.62 79 HIS B C 1
ATOM 2513 O O . HIS B 1 79 ? -1.286 -14.555 10.312 1 98.62 79 HIS B O 1
ATOM 2519 N N . ALA B 1 80 ? -2.268 -13.984 12.242 1 98.62 80 ALA B N 1
ATOM 2520 C CA . ALA B 1 80 ? -1.949 -12.57 12.109 1 98.62 80 ALA B CA 1
ATOM 2521 C C . ALA B 1 80 ? -0.657 -12.219 12.844 1 98.62 80 ALA B C 1
ATOM 2523 O O . ALA B 1 80 ? -0.389 -12.758 13.922 1 98.62 80 ALA B O 1
ATOM 2524 N N . ILE B 1 81 ? 0.119 -11.344 12.258 1 98.88 81 ILE B N 1
ATOM 2525 C CA . ILE B 1 81 ? 1.406 -10.977 12.836 1 98.88 81 ILE B CA 1
ATOM 2526 C C . ILE B 1 81 ? 1.395 -9.5 13.219 1 98.88 81 ILE B C 1
ATOM 2528 O O . ILE B 1 81 ? 0.927 -8.656 12.445 1 98.88 81 ILE B O 1
ATOM 2532 N N . ASP B 1 82 ? 1.812 -9.18 14.461 1 98.75 82 ASP B N 1
ATOM 2533 C CA . ASP B 1 82 ? 2.156 -7.812 14.836 1 98.75 82 ASP B CA 1
ATOM 2534 C C . ASP B 1 82 ? 3.424 -7.352 14.125 1 98.75 82 ASP B C 1
ATOM 2536 O O . ASP B 1 82 ? 4.527 -7.766 14.477 1 98.75 82 ASP B O 1
ATOM 2540 N N . HIS B 1 83 ? 3.289 -6.465 13.164 1 98.81 83 HIS B N 1
ATOM 2541 C CA . HIS B 1 83 ? 4.398 -6.07 12.297 1 98.81 83 HIS B CA 1
ATOM 2542 C C . HIS B 1 83 ? 5.41 -5.223 13.062 1 98.81 83 HIS B C 1
ATOM 2544 O O . HIS B 1 83 ? 6.543 -5.047 12.609 1 98.81 83 HIS B O 1
ATOM 2550 N N . THR B 1 84 ? 5.055 -4.617 14.203 1 98.56 84 THR B N 1
ATOM 2551 C CA . THR B 1 84 ? 6.02 -3.869 15 1 98.56 84 THR B CA 1
ATOM 2552 C C . THR B 1 84 ? 7.016 -4.809 15.672 1 98.56 84 THR B C 1
ATOM 2554 O O . THR B 1 84 ? 8.156 -4.426 15.938 1 98.56 84 THR B O 1
ATOM 2557 N N . LYS B 1 85 ? 6.559 -6.078 15.891 1 97.75 85 LYS B N 1
ATOM 2558 C CA . LYS B 1 85 ? 7.348 -7.012 16.688 1 97.75 85 LYS B CA 1
ATOM 2559 C C . LYS B 1 85 ? 7.762 -8.227 15.867 1 97.75 85 LYS B C 1
ATOM 2561 O O . LYS B 1 85 ? 8.695 -8.945 16.234 1 97.75 85 LYS B O 1
ATOM 2566 N N . GLY B 1 86 ? 6.996 -8.523 14.867 1 97.69 86 GLY B N 1
ATOM 2567 C CA . GLY B 1 86 ? 7.23 -9.727 14.086 1 97.69 86 GLY B CA 1
ATOM 2568 C C . GLY B 1 86 ? 6.727 -10.992 14.766 1 97.69 86 GLY B C 1
ATOM 2569 O O . GLY B 1 86 ? 7.242 -12.086 14.516 1 97.69 86 GLY B O 1
ATOM 2570 N N . GLU B 1 87 ? 5.719 -10.812 15.633 1 98.38 87 GLU B N 1
ATOM 2571 C CA . GLU B 1 87 ? 5.211 -11.938 16.422 1 98.38 87 GLU B CA 1
ATOM 2572 C C . GLU B 1 87 ? 3.715 -12.141 16.188 1 98.38 87 GLU B C 1
ATOM 2574 O O . GLU B 1 87 ? 2.998 -11.188 15.859 1 98.38 87 GLU B O 1
ATOM 2579 N N . PRO B 1 88 ? 3.217 -13.367 16.406 1 98.38 88 PRO B N 1
ATOM 2580 C CA . PRO B 1 88 ? 1.786 -13.617 16.219 1 98.38 88 PRO B CA 1
ATOM 2581 C C . PRO B 1 88 ? 0.917 -12.789 17.156 1 98.38 88 PRO B C 1
ATOM 2583 O O . PRO B 1 88 ? 1.298 -12.555 18.312 1 98.38 88 PRO B O 1
ATOM 2586 N N . MET B 1 89 ? -0.207 -12.414 16.656 1 97.94 89 MET B N 1
ATOM 2587 C CA . MET B 1 89 ? -1.196 -11.68 17.438 1 97.94 89 MET B CA 1
ATOM 2588 C C . MET B 1 89 ? -2.191 -12.641 18.078 1 97.94 89 MET B C 1
ATOM 2590 O O . MET B 1 89 ? -2.377 -13.758 17.609 1 97.94 89 MET B O 1
ATOM 2594 N N . GLU B 1 90 ? -2.842 -12.133 19.094 1 94.56 90 GLU B N 1
ATOM 2595 C CA . GLU B 1 90 ? -3.838 -12.93 19.797 1 94.56 90 GLU B CA 1
ATOM 2596 C C . GLU B 1 90 ? -5.066 -13.172 18.922 1 94.56 90 GLU B C 1
ATOM 2598 O O . GLU B 1 90 ? -5.586 -14.289 18.891 1 94.56 90 GLU B O 1
ATOM 2603 N N . VAL B 1 91 ? -5.508 -12.141 18.328 1 94.88 91 VAL B N 1
ATOM 2604 C CA . VAL B 1 91 ? -6.688 -12.242 17.469 1 94.88 91 VAL B CA 1
ATOM 2605 C C . VAL B 1 91 ? -6.258 -12.438 16.016 1 94.88 91 VAL B C 1
ATOM 2607 O O . VAL B 1 91 ? -5.496 -11.633 15.477 1 94.88 91 VAL B O 1
ATOM 2610 N N . ASN B 1 92 ? -6.734 -13.523 15.406 1 97.81 92 ASN B N 1
ATOM 2611 C CA . ASN B 1 92 ? -6.441 -13.766 13.992 1 97.81 92 ASN B CA 1
ATOM 2612 C C . ASN B 1 92 ? -7.336 -12.922 13.086 1 97.81 92 ASN B C 1
ATOM 2614 O O . ASN B 1 92 ? -8.219 -12.211 13.562 1 97.81 92 ASN B O 1
ATOM 2618 N N . ARG B 1 93 ? -7.02 -12.953 11.789 1 98.56 93 ARG B N 1
ATOM 2619 C CA . ARG B 1 93 ? -7.734 -12.125 10.828 1 98.56 93 ARG B CA 1
ATOM 2620 C C . ARG B 1 93 ? -8.094 -12.914 9.578 1 98.56 93 ARG B C 1
ATOM 2622 O O . ARG B 1 93 ? -7.52 -13.977 9.32 1 98.56 93 ARG B O 1
ATOM 2629 N N . ASN B 1 94 ? -9.062 -12.445 8.836 1 98.81 94 ASN B N 1
ATOM 2630 C CA . ASN B 1 94 ? -9.531 -13.086 7.605 1 98.81 94 ASN B CA 1
ATOM 2631 C C . ASN B 1 94 ? -8.805 -12.539 6.379 1 98.81 94 ASN B C 1
ATOM 2633 O O . ASN B 1 94 ? -8.633 -11.328 6.246 1 98.81 94 ASN B O 1
ATOM 2637 N N . VAL B 1 95 ? -8.406 -13.398 5.461 1 98.94 95 VAL B N 1
ATOM 2638 C CA . VAL B 1 95 ? -7.609 -13.039 4.289 1 98.94 95 VAL B CA 1
ATOM 2639 C C . VAL B 1 95 ? -8.391 -12.055 3.416 1 98.94 95 VAL B C 1
ATOM 2641 O O . VAL B 1 95 ? -7.852 -11.031 2.996 1 98.94 95 VAL B O 1
ATOM 2644 N N . LEU B 1 96 ? -9.648 -12.344 3.102 1 98.94 96 LEU B N 1
ATOM 2645 C CA . LEU B 1 96 ? -10.461 -11.492 2.244 1 98.94 96 LEU B CA 1
ATOM 2646 C C . LEU B 1 96 ? -10.688 -10.133 2.889 1 98.94 96 LEU B C 1
ATOM 2648 O O . LEU B 1 96 ? -10.523 -9.094 2.24 1 98.94 96 LEU B O 1
ATOM 2652 N N . VAL B 1 97 ? -10.992 -10.102 4.109 1 98.88 97 VAL B N 1
ATOM 2653 C CA . VAL B 1 97 ? -11.289 -8.875 4.844 1 98.88 97 VAL B CA 1
ATOM 2654 C C . VAL B 1 97 ? -10.039 -7.992 4.891 1 98.88 97 VAL B C 1
ATOM 2656 O O . VAL B 1 97 ? -10.117 -6.785 4.648 1 98.88 97 VAL B O 1
ATOM 2659 N N . GLU B 1 98 ? -8.891 -8.586 5.16 1 98.94 98 GLU B N 1
ATOM 2660 C CA . GLU B 1 98 ? -7.656 -7.812 5.203 1 98.94 98 GLU B CA 1
ATOM 2661 C C . GLU B 1 98 ? -7.266 -7.309 3.818 1 98.94 98 GLU B C 1
ATOM 2663 O O . GLU B 1 98 ? -6.836 -6.164 3.666 1 98.94 98 GLU B O 1
ATOM 2668 N N . SER B 1 99 ? -7.461 -8.18 2.822 1 99 99 SER B N 1
ATOM 2669 C CA . SER B 1 99 ? -7.129 -7.801 1.451 1 99 99 SER B CA 1
ATOM 2670 C C . SER B 1 99 ? -7.973 -6.621 0.981 1 99 99 SER B C 1
ATOM 2672 O O . SER B 1 99 ? -7.52 -5.812 0.169 1 99 99 SER B O 1
ATOM 2674 N N . ALA B 1 100 ? -9.172 -6.5 1.529 1 98.94 100 ALA B N 1
ATOM 2675 C CA . ALA B 1 100 ? -10.086 -5.43 1.144 1 98.94 100 ALA B CA 1
ATOM 2676 C C . ALA B 1 100 ? -9.492 -4.059 1.462 1 98.94 100 ALA B C 1
ATOM 2678 O O . ALA B 1 100 ? -9.844 -3.062 0.828 1 98.94 100 ALA B O 1
ATOM 2679 N N . ARG B 1 101 ? -8.594 -4 2.418 1 98.94 101 ARG B N 1
ATOM 2680 C CA . ARG B 1 101 ? -7.945 -2.742 2.775 1 98.94 101 ARG B CA 1
ATOM 2681 C C . ARG B 1 101 ? -7.09 -2.221 1.625 1 98.94 101 ARG B C 1
ATOM 2683 O O . ARG B 1 101 ? -7.109 -1.025 1.32 1 98.94 101 ARG B O 1
ATOM 2690 N N . ILE B 1 102 ? -6.387 -3.113 0.931 1 98.94 102 ILE B N 1
ATOM 2691 C CA . ILE B 1 102 ? -5.59 -2.732 -0.23 1 98.94 102 ILE B CA 1
ATOM 2692 C C . ILE B 1 102 ? -6.512 -2.389 -1.398 1 98.94 102 ILE B C 1
ATOM 2694 O O . ILE B 1 102 ? -6.238 -1.46 -2.162 1 98.94 102 ILE B O 1
ATOM 2698 N N . ALA B 1 103 ? -7.656 -3.094 -1.463 1 98.94 103 ALA B N 1
ATOM 2699 C CA . ALA B 1 103 ? -8.578 -2.969 -2.59 1 98.94 103 ALA B CA 1
ATOM 2700 C C . ALA B 1 103 ? -9.531 -1.792 -2.393 1 98.94 103 ALA B C 1
ATOM 2702 O O . ALA B 1 103 ? -10.406 -1.549 -3.225 1 98.94 103 ALA B O 1
ATOM 2703 N N . ARG B 1 104 ? -9.422 -1.112 -1.302 1 98.62 104 ARG B N 1
ATOM 2704 C CA . ARG B 1 104 ? -10.312 -0.011 -0.953 1 98.62 104 ARG B CA 1
ATOM 2705 C C . ARG B 1 104 ? -11.766 -0.456 -0.984 1 98.62 104 ARG B C 1
ATOM 2707 O O . ARG B 1 104 ? -12.633 0.275 -1.468 1 98.62 104 ARG B O 1
ATOM 2714 N N . GLY B 1 105 ? -12 -1.646 -0.686 1 98.69 105 GLY B N 1
ATOM 2715 C CA . GLY B 1 105 ? -13.344 -2.195 -0.564 1 98.69 105 GLY B CA 1
ATOM 2716 C C . GLY B 1 105 ? -13.82 -2.891 -1.826 1 98.69 105 GLY B C 1
ATOM 2717 O O . GLY B 1 105 ? -14.797 -3.637 -1.797 1 98.69 105 GLY B O 1
ATOM 2718 N N . LYS B 1 106 ? -13.156 -2.654 -2.918 1 98.5 106 LYS B N 1
ATOM 2719 C CA . LYS B 1 106 ? -13.555 -3.232 -4.199 1 98.5 106 LYS B CA 1
ATOM 2720 C C . LYS B 1 106 ? -12.875 -4.582 -4.426 1 98.5 106 LYS B C 1
ATOM 2722 O O . LYS B 1 106 ? -11.914 -4.68 -5.188 1 98.5 106 LYS B O 1
ATOM 2727 N N . ILE B 1 107 ? -13.484 -5.633 -3.803 1 98.88 107 ILE B N 1
ATOM 2728 C CA . ILE B 1 107 ? -12.883 -6.961 -3.828 1 98.88 107 ILE B CA 1
ATOM 2729 C C . ILE B 1 107 ? -13.977 -8.023 -3.762 1 98.88 107 ILE B C 1
ATOM 2731 O O . ILE B 1 107 ? -15.062 -7.77 -3.23 1 98.88 107 ILE B O 1
ATOM 2735 N N . GLN B 1 108 ? -13.664 -9.172 -4.344 1 98.81 108 GLN B N 1
ATOM 2736 C CA . GLN B 1 108 ? -14.578 -10.305 -4.332 1 98.81 108 GLN B CA 1
ATOM 2737 C C . GLN B 1 108 ? -13.891 -11.562 -3.805 1 98.81 108 GLN B C 1
ATOM 2739 O O . GLN B 1 108 ? -12.664 -11.625 -3.748 1 98.81 108 GLN B O 1
ATOM 2744 N N . ASP B 1 109 ? -14.734 -12.492 -3.406 1 98.81 109 ASP B N 1
ATOM 2745 C CA . ASP B 1 109 ? -14.227 -13.805 -3.025 1 98.81 109 ASP B CA 1
ATOM 2746 C C . ASP B 1 109 ? -13.57 -14.5 -4.215 1 98.81 109 ASP B C 1
ATOM 2748 O O . ASP B 1 109 ? -14.094 -14.469 -5.328 1 98.81 109 ASP B O 1
ATOM 2752 N N . LEU B 1 110 ? -12.484 -15.125 -3.975 1 98.88 110 LEU B N 1
ATOM 2753 C CA . LEU B 1 110 ? -11.742 -15.812 -5.023 1 98.88 110 LEU B CA 1
ATOM 2754 C C . LEU B 1 110 ? -12.617 -16.859 -5.711 1 98.88 110 LEU B C 1
ATOM 2756 O O . LEU B 1 110 ? -12.484 -17.094 -6.914 1 98.88 110 LEU B O 1
ATOM 2760 N N . LYS B 1 111 ? -13.484 -17.484 -4.969 1 97.81 111 LYS B N 1
ATOM 2761 C CA .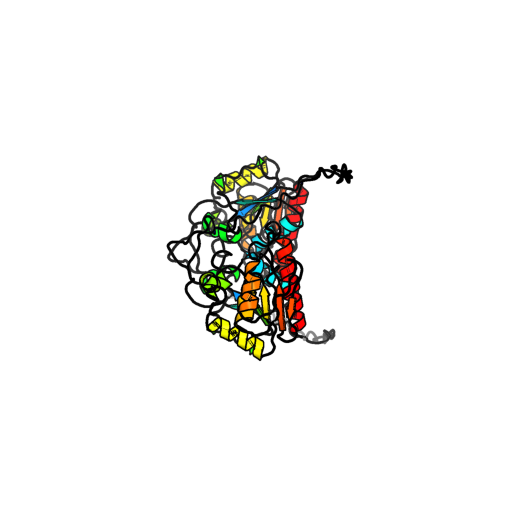 LYS B 1 111 ? -14.352 -18.531 -5.5 1 97.81 111 LYS B CA 1
ATOM 2762 C C . LYS B 1 111 ? -15.219 -18 -6.637 1 97.81 111 LYS B C 1
ATOM 2764 O O . LYS B 1 111 ? -15.75 -18.781 -7.434 1 97.81 111 LYS B O 1
ATOM 2769 N N . ASP B 1 112 ? -15.336 -16.688 -6.691 1 98.12 112 ASP B N 1
ATOM 2770 C CA . ASP B 1 112 ? -16.219 -16.078 -7.68 1 98.12 112 ASP B CA 1
ATOM 2771 C C . ASP B 1 112 ? -15.461 -15.711 -8.945 1 98.12 112 ASP B C 1
ATOM 2773 O O . ASP B 1 112 ? -16.047 -15.234 -9.922 1 98.12 112 ASP B O 1
ATOM 2777 N N . LEU B 1 113 ? -14.188 -15.891 -8.977 1 98.81 113 LEU B N 1
ATOM 2778 C CA . LEU B 1 113 ? -13.383 -15.562 -10.141 1 98.81 113 LEU B CA 1
ATOM 2779 C C . LEU B 1 113 ? -13.688 -16.5 -11.297 1 98.81 113 LEU B C 1
ATOM 2781 O O . LEU B 1 113 ? -13.672 -17.734 -11.125 1 98.81 113 LEU B O 1
ATOM 2785 N N . LYS B 1 114 ? -14 -15.914 -12.398 1 98.62 114 LYS B N 1
ATOM 2786 C CA . LYS B 1 114 ? -14.188 -16.672 -13.633 1 98.62 114 LYS B CA 1
ATOM 2787 C C . LYS B 1 114 ? -13.078 -16.344 -14.641 1 98.62 114 LYS B C 1
ATOM 2789 O O . LYS B 1 114 ? -12.961 -15.219 -15.109 1 98.62 114 LYS B O 1
ATOM 2794 N N . VAL B 1 115 ? -12.391 -17.359 -15.008 1 98.5 115 VAL B N 1
ATOM 2795 C CA . VAL B 1 115 ? -11.227 -17.203 -15.875 1 98.5 115 VAL B CA 1
ATOM 2796 C C . VAL B 1 115 ? -11.633 -16.547 -17.188 1 98.5 115 VAL B C 1
ATOM 2798 O O . VAL B 1 115 ? -10.875 -15.766 -17.766 1 98.5 115 VAL B O 1
ATOM 2801 N N . GLN B 1 116 ? -12.836 -16.703 -17.672 1 98.25 116 GLN B N 1
ATOM 2802 C CA . GLN B 1 116 ? -13.289 -16.203 -18.969 1 98.25 116 GLN B CA 1
ATOM 2803 C C . GLN B 1 116 ? -13.461 -14.688 -18.938 1 98.25 116 GLN B C 1
ATOM 2805 O O . GLN B 1 116 ? -13.469 -14.039 -19.984 1 98.25 116 GLN B O 1
ATOM 2810 N N . ASP B 1 117 ? -13.594 -14.164 -17.766 1 98.44 117 ASP B N 1
ATOM 2811 C CA . ASP B 1 117 ? -13.867 -12.734 -17.641 1 98.44 117 ASP B CA 1
ATOM 2812 C C . ASP B 1 117 ? -12.57 -11.93 -17.594 1 98.44 117 ASP B C 1
ATOM 2814 O O . ASP B 1 117 ? -12.594 -10.695 -17.609 1 98.44 117 ASP B O 1
ATOM 2818 N N . PHE B 1 118 ? -11.422 -12.594 -17.641 1 98.88 118 PHE B N 1
ATOM 2819 C CA . PHE B 1 118 ? -10.148 -11.898 -17.484 1 98.88 118 PHE B CA 1
ATOM 2820 C C . PHE B 1 118 ? -9.148 -12.359 -18.531 1 98.88 118 PHE B C 1
ATOM 2822 O O . PHE B 1 118 ? -9.25 -13.477 -19.047 1 98.88 118 PHE B O 1
ATOM 2829 N N . ASP B 1 119 ? -8.188 -11.484 -18.781 1 98.88 119 ASP B N 1
ATOM 2830 C CA . ASP B 1 119 ? -7.168 -11.766 -19.781 1 98.88 119 ASP B CA 1
ATOM 2831 C C . ASP B 1 119 ? -5.871 -12.242 -19.125 1 98.88 119 ASP B C 1
ATOM 2833 O O . ASP B 1 119 ? -5.023 -12.844 -19.797 1 98.88 119 ASP B O 1
ATOM 2837 N N . ALA B 1 120 ? -5.703 -11.992 -17.875 1 98.94 120 ALA B N 1
ATOM 2838 C CA . ALA B 1 120 ? -4.508 -12.367 -17.125 1 98.94 120 ALA B CA 1
ATOM 2839 C C . ALA B 1 120 ? -4.781 -12.359 -15.617 1 98.94 120 ALA B C 1
ATOM 2841 O O . ALA B 1 120 ? -5.824 -11.875 -15.172 1 98.94 120 ALA B O 1
ATOM 2842 N N . VAL B 1 121 ? -3.84 -12.922 -14.898 1 99 121 VAL B N 1
ATOM 2843 C CA . VAL B 1 121 ? -3.91 -12.906 -13.445 1 99 121 VAL B CA 1
ATOM 2844 C C . VAL B 1 121 ? -2.527 -12.617 -12.867 1 99 121 VAL B C 1
ATOM 2846 O O . VAL B 1 121 ? -1.512 -13.039 -13.422 1 99 121 VAL B O 1
ATOM 2849 N N . ILE B 1 122 ? -2.479 -11.828 -11.805 1 99 122 ILE B N 1
ATOM 2850 C CA . ILE B 1 122 ? -1.226 -11.469 -11.148 1 99 122 ILE B CA 1
ATOM 2851 C C . ILE B 1 122 ? -1.328 -11.742 -9.648 1 99 122 ILE B C 1
ATOM 2853 O O . ILE B 1 122 ? -2.35 -11.445 -9.023 1 99 122 ILE B O 1
ATOM 2857 N N . PHE B 1 123 ? -0.282 -12.359 -9.102 1 99 123 PHE B N 1
ATOM 2858 C CA . PHE B 1 123 ? -0.128 -12.641 -7.684 1 99 123 PHE B CA 1
ATOM 2859 C C . PHE B 1 123 ? 1.029 -11.844 -7.094 1 99 123 PHE B C 1
ATOM 2861 O O . PHE B 1 123 ? 2.191 -12.234 -7.234 1 99 123 PHE B O 1
ATOM 2868 N N . PRO B 1 124 ? 0.73 -10.742 -6.371 1 98.94 124 PRO B N 1
ATOM 2869 C CA . PRO B 1 124 ? 1.812 -10.125 -5.602 1 98.94 124 PRO B CA 1
ATOM 2870 C C . PRO B 1 124 ? 2.354 -11.039 -4.504 1 98.94 124 PRO B C 1
ATOM 2872 O O . PRO B 1 124 ? 1.764 -12.086 -4.223 1 98.94 124 PRO B O 1
ATOM 2875 N N . GLY B 1 125 ? 3.473 -10.641 -3.953 1 98.81 125 GLY B N 1
ATOM 2876 C CA . GLY B 1 125 ? 4.102 -11.445 -2.914 1 98.81 125 GLY B CA 1
ATOM 2877 C C . GLY B 1 125 ? 3.619 -11.094 -1.519 1 98.81 125 GLY B C 1
ATOM 2878 O O . GLY B 1 125 ? 2.471 -10.688 -1.336 1 98.81 125 GLY B O 1
ATOM 2879 N N . GLY B 1 126 ? 4.492 -11.32 -0.571 1 98.75 126 GLY B N 1
ATOM 2880 C CA . GLY B 1 126 ? 4.195 -11.328 0.853 1 98.75 126 GLY B CA 1
ATOM 2881 C C . GLY B 1 126 ? 4.062 -12.719 1.434 1 98.75 126 GLY B C 1
ATOM 2882 O O . GLY B 1 126 ? 3.723 -13.664 0.719 1 98.75 126 GLY B O 1
ATOM 2883 N N . PHE B 1 127 ? 4.273 -12.781 2.684 1 98.75 127 PHE B N 1
ATOM 2884 C CA . PHE B 1 127 ? 4.254 -14.102 3.303 1 98.75 127 PHE B CA 1
ATOM 2885 C C . PHE B 1 127 ? 2.861 -14.719 3.23 1 98.75 127 PHE B C 1
ATOM 2887 O O . PHE B 1 127 ? 2.697 -15.922 3.424 1 98.75 127 PHE B O 1
ATOM 2894 N N . GLY B 1 128 ? 1.907 -13.906 2.943 1 98.88 128 GLY B N 1
ATOM 2895 C CA . GLY B 1 128 ? 0.58 -14.445 2.707 1 98.88 128 GLY B CA 1
ATOM 2896 C C . GLY B 1 128 ? 0.543 -15.469 1.581 1 98.88 128 GLY B C 1
ATOM 2897 O O . GLY B 1 128 ? -0.238 -16.422 1.623 1 98.88 128 GLY B O 1
ATOM 2898 N N . ALA B 1 129 ? 1.387 -15.281 0.563 1 98.94 129 ALA B N 1
ATOM 2899 C CA . ALA B 1 129 ? 1.466 -16.25 -0.525 1 98.94 129 ALA B CA 1
ATOM 2900 C C . ALA B 1 129 ? 1.978 -17.594 -0.023 1 98.94 129 ALA B C 1
ATOM 2902 O O . ALA B 1 129 ? 1.561 -18.656 -0.513 1 98.94 129 ALA B O 1
ATOM 2903 N N . ALA B 1 130 ? 2.801 -17.531 0.994 1 98.88 130 ALA B N 1
ATOM 2904 C CA . ALA B 1 130 ? 3.459 -18.734 1.519 1 98.88 130 ALA B CA 1
ATOM 2905 C C . ALA B 1 130 ? 2.719 -19.281 2.738 1 98.88 130 ALA B C 1
ATOM 2907 O O . ALA B 1 130 ? 2.965 -20.406 3.168 1 98.88 130 ALA B O 1
ATOM 2908 N N . LYS B 1 131 ? 1.828 -18.484 3.316 1 98.94 131 LYS B N 1
ATOM 2909 C CA . LYS B 1 131 ? 1.183 -18.875 4.566 1 98.94 131 LYS B CA 1
ATOM 2910 C C . LYS B 1 131 ? -0.317 -19.078 4.367 1 98.94 131 LYS B C 1
ATOM 2912 O O . LYS B 1 131 ? -0.947 -19.844 5.102 1 98.94 131 LYS B O 1
ATOM 2917 N N . ASN B 1 132 ? -0.88 -18.312 3.404 1 98.94 132 ASN B N 1
ATOM 2918 C CA . ASN B 1 132 ? -2.328 -18.328 3.221 1 98.94 132 ASN B CA 1
ATOM 2919 C C . ASN B 1 132 ? -2.713 -18.953 1.886 1 98.94 132 ASN B C 1
ATOM 2921 O O . ASN B 1 132 ? -3.629 -19.781 1.826 1 98.94 132 ASN B O 1
ATOM 2925 N N . LEU B 1 133 ? -2.031 -18.547 0.801 1 98.94 133 LEU B N 1
ATOM 2926 C CA . LEU B 1 133 ? -2.332 -19.109 -0.511 1 98.94 133 LEU B CA 1
ATOM 2927 C C . LEU B 1 133 ? -1.716 -20.5 -0.662 1 98.94 133 LEU B C 1
ATOM 2929 O O . LEU B 1 133 ? -2.102 -21.266 -1.552 1 98.94 133 LEU B O 1
ATOM 2933 N N . SER B 1 134 ? -0.764 -20.766 0.156 1 98.94 134 SER B N 1
ATOM 2934 C CA . SER B 1 134 ? -0.096 -22.062 0.282 1 98.94 134 SER B CA 1
ATOM 2935 C C . SER B 1 134 ? 0.433 -22.281 1.696 1 98.94 134 SER B C 1
ATOM 2937 O O . SER B 1 134 ? 0.217 -21.438 2.578 1 98.94 134 SER B O 1
ATOM 2939 N N . ASN B 1 135 ? 1.061 -23.438 1.964 1 98.88 135 ASN B N 1
ATOM 2940 C CA . ASN B 1 135 ? 1.72 -23.641 3.25 1 98.88 135 ASN B CA 1
ATOM 2941 C C . ASN B 1 135 ? 3.23 -23.781 3.09 1 98.88 135 ASN B C 1
ATOM 2943 O O . ASN B 1 135 ? 3.873 -24.516 3.844 1 98.88 135 ASN B O 1
ATOM 2947 N N . PHE B 1 136 ? 3.795 -23.078 2.094 1 98.94 136 PHE B N 1
ATOM 2948 C CA . PHE B 1 136 ? 5.219 -23.094 1.785 1 98.94 136 PHE B CA 1
ATOM 2949 C C . PHE B 1 136 ? 6.043 -22.719 3.01 1 98.94 136 PHE B C 1
ATOM 2951 O O . PHE B 1 136 ? 7.117 -23.266 3.24 1 98.94 136 PHE B O 1
ATOM 2958 N N . ALA B 1 137 ? 5.539 -21.703 3.746 1 98.5 137 ALA B N 1
ATOM 2959 C CA . ALA B 1 137 ? 6.281 -21.203 4.895 1 98.5 137 ALA B CA 1
ATOM 2960 C C . ALA B 1 137 ? 6.539 -22.297 5.918 1 98.5 137 ALA B C 1
ATOM 2962 O O . ALA B 1 137 ? 7.516 -22.25 6.664 1 98.5 137 ALA B O 1
ATOM 2963 N N . VAL B 1 138 ? 5.684 -23.281 5.91 1 98.31 138 VAL B N 1
ATOM 2964 C CA . VAL B 1 138 ? 5.777 -24.359 6.906 1 98.31 138 VAL B CA 1
ATOM 2965 C C . VAL B 1 138 ? 6.418 -25.594 6.277 1 98.31 138 VAL B C 1
ATOM 2967 O O . VAL B 1 138 ? 7.309 -26.203 6.867 1 98.31 138 VAL B O 1
ATOM 2970 N N . GLU B 1 139 ? 6.078 -25.922 5 1 98.56 139 GLU B N 1
ATOM 2971 C CA . GLU B 1 139 ? 6.406 -27.219 4.43 1 98.56 139 GLU B CA 1
ATOM 2972 C C . GLU B 1 139 ? 7.504 -27.109 3.377 1 98.56 139 GLU B C 1
ATOM 2974 O O . GLU B 1 139 ? 7.984 -28.109 2.857 1 98.56 139 GLU B O 1
ATOM 2979 N N . GLY B 1 140 ? 7.902 -25.922 3.035 1 98 140 GLY B N 1
ATOM 2980 C CA . GLY B 1 140 ? 8.914 -25.766 1.999 1 98 140 GLY B CA 1
ATOM 2981 C C . GLY B 1 140 ? 8.516 -26.422 0.685 1 98 140 GLY B C 1
ATOM 2982 O O . GLY B 1 140 ? 7.418 -26.188 0.177 1 98 140 GLY B O 1
ATOM 2983 N N . ASP B 1 141 ? 9.422 -27.172 0.168 1 98.25 141 ASP B N 1
ATOM 2984 C CA . ASP B 1 141 ? 9.203 -27.75 -1.156 1 98.25 141 ASP B CA 1
ATOM 2985 C C . ASP B 1 141 ? 8.211 -28.906 -1.097 1 98.25 141 ASP B C 1
ATOM 2987 O O . ASP B 1 141 ? 7.848 -29.469 -2.129 1 98.25 141 ASP B O 1
ATOM 2991 N N . LYS B 1 142 ? 7.707 -29.25 0.056 1 98.5 142 LYS B N 1
ATOM 2992 C CA . LYS B 1 142 ? 6.641 -30.234 0.213 1 98.5 142 LYS B CA 1
ATOM 2993 C C . LYS B 1 142 ? 5.285 -29.562 0.363 1 98.5 142 LYS B C 1
ATOM 2995 O O . LYS B 1 142 ? 4.32 -30.188 0.812 1 98.5 142 LYS B O 1
ATOM 3000 N N . MET B 1 143 ? 5.254 -28.359 -0.068 1 98.75 143 MET B N 1
ATOM 3001 C CA . MET B 1 143 ? 4.078 -27.516 0.162 1 98.75 143 MET B CA 1
ATOM 3002 C C . MET B 1 143 ? 2.871 -28.047 -0.596 1 98.75 143 MET B C 1
ATOM 3004 O O . MET B 1 143 ? 3.016 -28.859 -1.518 1 98.75 143 MET B O 1
ATOM 3008 N N . THR B 1 144 ? 1.697 -27.594 -0.099 1 98.75 144 THR B N 1
ATOM 3009 C CA . THR B 1 144 ? 0.45 -27.625 -0.854 1 98.75 144 THR B CA 1
ATOM 3010 C C . THR B 1 144 ? -0.072 -26.219 -1.117 1 98.75 144 THR B C 1
ATOM 3012 O O . THR B 1 144 ? 0.243 -25.297 -0.375 1 98.75 144 THR B O 1
ATOM 3015 N N . VAL B 1 145 ? -0.727 -26.094 -2.178 1 98.88 145 VAL B N 1
ATOM 3016 C CA . VAL B 1 145 ? -1.38 -24.844 -2.537 1 98.88 145 VAL B CA 1
ATOM 3017 C C . VAL B 1 145 ? -2.852 -24.891 -2.135 1 98.88 145 VAL B C 1
ATOM 3019 O O . VAL B 1 145 ? -3.5 -25.938 -2.252 1 98.88 145 VAL B O 1
ATOM 3022 N N . GLN B 1 146 ? -3.334 -23.75 -1.593 1 98.69 146 GLN B N 1
ATOM 3023 C CA . GLN B 1 146 ? -4.758 -23.672 -1.285 1 98.69 146 GLN B CA 1
ATOM 3024 C C . GLN B 1 146 ? -5.605 -24.047 -2.498 1 98.69 146 GLN B C 1
ATOM 3026 O O . GLN B 1 146 ? -5.352 -23.578 -3.609 1 98.69 146 GLN B O 1
ATOM 3031 N N . PRO B 1 147 ? -6.652 -24.891 -2.377 1 98.31 147 PRO B N 1
ATOM 3032 C CA . PRO B 1 147 ? -7.359 -25.5 -3.51 1 98.31 147 PRO B CA 1
ATOM 3033 C C . PRO B 1 147 ? -7.93 -24.453 -4.473 1 98.31 147 PRO B C 1
ATOM 3035 O O . PRO B 1 147 ? -7.812 -24.609 -5.691 1 98.31 147 PRO B O 1
ATOM 3038 N N . SER B 1 148 ? -8.578 -23.422 -3.945 1 98.44 148 SER B N 1
ATOM 3039 C CA . SER B 1 148 ? -9.148 -22.422 -4.832 1 98.44 148 SER B CA 1
ATOM 3040 C C . SER B 1 148 ? -8.062 -21.672 -5.598 1 98.44 148 SER B C 1
ATOM 3042 O O . SER B 1 148 ? -8.273 -21.266 -6.742 1 98.44 148 SER B O 1
ATOM 3044 N N . VAL B 1 149 ? -6.922 -21.5 -5 1 98.88 149 VAL B N 1
ATOM 3045 C CA . VAL B 1 149 ? -5.785 -20.844 -5.633 1 98.88 149 VAL B CA 1
ATOM 3046 C C . VAL B 1 149 ? -5.219 -21.734 -6.738 1 98.88 149 VAL B C 1
ATOM 3048 O O . VAL B 1 149 ? -4.961 -21.266 -7.848 1 98.88 149 VAL B O 1
ATOM 3051 N N . GLU B 1 150 ? -5.023 -22.969 -6.395 1 98.81 150 GLU B N 1
ATOM 3052 C CA . GLU B 1 150 ? -4.543 -23.938 -7.383 1 98.81 150 GLU B CA 1
ATOM 3053 C C . GLU B 1 150 ? -5.461 -23.984 -8.602 1 98.81 150 GLU B C 1
ATOM 3055 O O . GLU B 1 150 ? -4.992 -24.016 -9.734 1 98.81 150 GLU B O 1
ATOM 3060 N N . LYS B 1 151 ? -6.73 -24.016 -8.312 1 98.69 151 LYS B N 1
ATOM 3061 C CA . LYS B 1 151 ? -7.723 -24.031 -9.391 1 98.69 151 LYS B CA 1
ATOM 3062 C C . LYS B 1 151 ? -7.555 -22.828 -10.312 1 98.69 151 LYS B C 1
ATOM 3064 O O . LYS B 1 151 ? -7.566 -22.969 -11.531 1 98.69 151 LYS B O 1
ATOM 3069 N N . VAL B 1 152 ? -7.402 -21.641 -9.75 1 98.88 152 VAL B N 1
ATOM 3070 C CA . VAL B 1 152 ? -7.262 -20.406 -10.523 1 98.88 152 VAL B CA 1
ATOM 3071 C C . VAL B 1 152 ? -6.008 -20.484 -11.391 1 98.88 152 VAL B C 1
ATOM 3073 O O . VAL B 1 152 ? -6.051 -20.188 -12.586 1 98.88 152 VAL B O 1
ATOM 3076 N N . ILE B 1 153 ? -4.895 -20.891 -10.828 1 98.94 153 ILE B N 1
ATOM 3077 C CA . ILE B 1 153 ? -3.637 -20.953 -11.562 1 98.94 153 ILE B CA 1
ATOM 3078 C C . ILE B 1 153 ? -3.766 -21.938 -12.727 1 98.94 153 ILE B C 1
ATOM 3080 O O . ILE B 1 153 ? -3.408 -21.609 -13.859 1 98.94 153 ILE B O 1
ATOM 3084 N N . LYS B 1 154 ? -4.305 -23.062 -12.492 1 98.75 154 LYS B N 1
ATOM 3085 C CA . LYS B 1 154 ? -4.438 -24.094 -13.516 1 98.75 154 LYS B CA 1
ATOM 3086 C C . LYS B 1 154 ? -5.402 -23.672 -14.609 1 98.75 154 LYS B C 1
ATOM 3088 O O . LYS B 1 154 ? -5.184 -23.953 -15.789 1 98.75 154 LYS B O 1
ATOM 3093 N N . GLU B 1 155 ? -6.469 -23 -14.234 1 98.81 155 GLU B N 1
ATOM 3094 C CA . GLU B 1 155 ? -7.441 -22.531 -15.219 1 98.81 155 GLU B CA 1
ATOM 3095 C C . GLU B 1 155 ? -6.828 -21.469 -16.141 1 98.81 155 GLU B C 1
ATOM 3097 O O . GLU B 1 155 ? -7.035 -21.5 -17.359 1 98.81 155 GLU B O 1
ATOM 3102 N N . PHE B 1 156 ? -6.113 -20.531 -15.594 1 98.88 156 PHE B N 1
ATOM 3103 C CA . PHE B 1 156 ? -5.465 -19.531 -16.438 1 98.88 156 PHE B CA 1
ATOM 3104 C C . PHE B 1 156 ? -4.41 -20.172 -17.328 1 98.88 156 PHE B C 1
ATOM 3106 O O . PHE B 1 156 ? -4.301 -19.844 -18.5 1 98.88 156 PHE B O 1
ATOM 3113 N N . HIS B 1 157 ? -3.658 -21.094 -16.766 1 98.88 157 HIS B N 1
ATOM 3114 C CA . HIS B 1 157 ? -2.641 -21.797 -17.531 1 98.88 157 HIS B CA 1
ATOM 3115 C C . HIS B 1 157 ? -3.264 -22.594 -18.672 1 98.88 157 HIS B C 1
ATOM 3117 O O . HIS B 1 157 ? -2.795 -22.516 -19.812 1 98.88 157 HIS B O 1
ATOM 3123 N N . SER B 1 158 ? -4.309 -23.297 -18.375 1 98.44 158 SER B N 1
ATOM 3124 C CA . SER B 1 158 ? -4.988 -24.125 -19.375 1 98.44 158 SER B CA 1
ATOM 3125 C C . SER B 1 158 ? -5.59 -23.25 -20.469 1 98.44 158 SER B C 1
ATOM 3127 O O . SER B 1 158 ? -5.629 -23.656 -21.641 1 98.44 158 SER B O 1
ATOM 3129 N N . ALA B 1 159 ? -6.051 -22.078 -20.094 1 98.56 159 ALA B N 1
ATOM 3130 C CA . ALA B 1 159 ? -6.672 -21.156 -21.031 1 98.56 159 ALA B CA 1
ATOM 3131 C C . ALA B 1 159 ? -5.621 -20.359 -21.797 1 98.56 159 ALA B C 1
ATOM 3133 O O . ALA B 1 159 ? -5.957 -19.516 -22.625 1 98.56 159 ALA B O 1
ATOM 3134 N N . LYS B 1 160 ? -4.344 -20.594 -21.469 1 98.44 160 LYS B N 1
ATOM 3135 C CA . LYS B 1 160 ? -3.219 -19.906 -22.094 1 98.44 160 LYS B CA 1
ATOM 3136 C C . LYS B 1 160 ? -3.303 -18.406 -21.859 1 98.44 160 LYS B C 1
ATOM 3138 O O . LYS B 1 160 ? -3.098 -17.609 -22.781 1 98.44 160 LYS B O 1
ATOM 3143 N N . LYS B 1 161 ? -3.723 -18.094 -20.719 1 98.88 161 LYS B N 1
ATOM 3144 C CA . LYS B 1 161 ? -3.744 -16.703 -20.266 1 98.88 161 LYS B CA 1
ATOM 3145 C C . LYS B 1 161 ? -2.574 -16.406 -19.344 1 98.88 161 LYS B C 1
ATOM 3147 O O . LYS B 1 161 ? -2.268 -17.203 -18.453 1 98.88 161 LYS B O 1
ATOM 3152 N N . PRO B 1 162 ? -1.903 -15.281 -19.484 1 98.94 162 PRO B N 1
ATOM 3153 C CA . PRO B 1 162 ? -0.673 -14.984 -18.75 1 98.94 162 PRO B CA 1
ATOM 3154 C C . PRO B 1 162 ? -0.893 -14.914 -17.234 1 98.94 162 PRO B C 1
ATOM 3156 O O . PRO B 1 162 ? -1.948 -14.461 -16.781 1 98.94 162 PRO B O 1
ATOM 3159 N N . ILE B 1 163 ? 0.13 -15.359 -16.594 1 99 163 ILE B N 1
ATOM 3160 C CA . ILE B 1 163 ? 0.18 -15.32 -15.125 1 99 163 ILE B CA 1
ATOM 3161 C C . ILE B 1 163 ? 1.421 -14.555 -14.672 1 99 163 ILE B C 1
ATOM 3163 O O . ILE B 1 163 ? 2.539 -14.867 -15.086 1 99 163 ILE B O 1
ATOM 3167 N N . GLY B 1 164 ? 1.233 -13.484 -13.922 1 99 164 GLY B N 1
ATOM 3168 C CA . GLY B 1 164 ? 2.326 -12.75 -13.305 1 99 164 GLY B CA 1
ATOM 3169 C C . GLY B 1 164 ? 2.482 -13.039 -11.82 1 99 164 GLY B C 1
ATOM 3170 O O . GLY B 1 164 ? 1.493 -13.102 -11.086 1 99 164 GLY B O 1
ATOM 3171 N N . LEU B 1 165 ? 3.697 -13.281 -11.367 1 99 165 LEU B N 1
ATOM 3172 C CA . LEU B 1 165 ? 4.008 -13.531 -9.969 1 99 165 LEU B CA 1
ATOM 3173 C C . LEU B 1 165 ? 5.297 -12.82 -9.562 1 99 165 LEU B C 1
ATOM 3175 O O . LEU B 1 165 ? 6.254 -12.781 -10.336 1 99 165 LEU B O 1
ATOM 3179 N N . CYS B 1 166 ? 5.336 -12.297 -8.305 1 98.88 166 CYS B N 1
ATOM 3180 C CA . CYS B 1 166 ? 6.57 -11.656 -7.875 1 98.88 166 CYS B CA 1
ATOM 3181 C C . CYS B 1 166 ? 6.906 -12.023 -6.434 1 98.88 166 CYS B C 1
ATOM 3183 O O . CYS B 1 166 ? 6.062 -12.555 -5.711 1 98.88 166 CYS B O 1
ATOM 3185 N N . CYS B 1 167 ? 8.211 -11.766 -6.066 1 98.81 167 CYS B N 1
ATOM 3186 C CA . CYS B 1 167 ? 8.68 -12.062 -4.719 1 98.81 167 CYS B CA 1
ATOM 3187 C C . CYS B 1 167 ? 8.594 -13.562 -4.43 1 98.81 167 CYS B C 1
ATOM 3189 O O . CYS B 1 167 ? 9.125 -14.375 -5.191 1 98.81 167 CYS B O 1
ATOM 3191 N N . ILE B 1 168 ? 7.887 -13.984 -3.492 1 98.88 168 ILE B N 1
ATOM 3192 C CA . ILE B 1 168 ? 7.859 -15.383 -3.092 1 98.88 168 ILE B CA 1
ATOM 3193 C C . ILE B 1 168 ? 6.711 -16.094 -3.797 1 98.88 168 ILE B C 1
ATOM 3195 O O . ILE B 1 168 ? 6.652 -17.328 -3.816 1 98.88 168 ILE B O 1
ATOM 3199 N N . SER B 1 169 ? 5.801 -15.398 -4.426 1 98.94 169 SER B N 1
ATOM 3200 C CA . SER B 1 169 ? 4.586 -15.992 -4.98 1 98.94 169 SER B CA 1
ATOM 3201 C C . SER B 1 169 ? 4.906 -16.938 -6.133 1 98.94 169 SER B C 1
ATOM 3203 O O . SER B 1 169 ? 4.133 -17.844 -6.434 1 98.94 169 SER B O 1
ATOM 3205 N N . PRO B 1 170 ? 6.086 -16.891 -6.785 1 98.94 170 PRO B N 1
ATOM 3206 C CA . PRO B 1 170 ? 6.414 -17.812 -7.863 1 98.94 170 PRO B CA 1
ATOM 3207 C C . PRO B 1 170 ? 6.469 -19.266 -7.387 1 98.94 170 PRO B C 1
ATOM 3209 O O . PRO B 1 170 ? 6.406 -20.188 -8.203 1 98.94 170 PRO B O 1
ATOM 3212 N N . VAL B 1 171 ? 6.535 -19.5 -6.094 1 98.94 171 VAL B N 1
ATOM 3213 C CA . VAL B 1 171 ? 6.516 -20.875 -5.605 1 98.94 171 VAL B CA 1
ATOM 3214 C C . VAL B 1 171 ? 5.184 -21.531 -5.953 1 98.94 171 VAL B C 1
ATOM 3216 O O . VAL B 1 171 ? 5.109 -22.75 -6.129 1 98.94 171 VAL B O 1
ATOM 3219 N N . LEU B 1 172 ? 4.129 -20.703 -6.039 1 98.94 172 LEU B N 1
ATOM 3220 C CA . LEU B 1 172 ? 2.818 -21.219 -6.426 1 98.94 172 LEU B CA 1
ATOM 3221 C C . LEU B 1 172 ? 2.863 -21.828 -7.82 1 98.94 172 LEU B C 1
ATOM 3223 O O . LEU B 1 172 ? 2.334 -22.922 -8.039 1 98.94 172 LEU B O 1
ATOM 3227 N N . ALA B 1 173 ? 3.512 -21.156 -8.781 1 98.94 173 ALA B N 1
ATOM 3228 C CA . ALA B 1 173 ? 3.65 -21.656 -10.141 1 98.94 173 ALA B CA 1
ATOM 3229 C C . ALA B 1 173 ? 4.562 -22.875 -10.18 1 98.94 173 ALA B C 1
ATOM 3231 O O . ALA B 1 173 ? 4.27 -23.859 -10.875 1 98.94 173 ALA B O 1
ATOM 3232 N N . ALA B 1 174 ? 5.648 -22.781 -9.43 1 98.94 174 ALA B N 1
ATOM 3233 C CA . ALA B 1 174 ? 6.582 -23.906 -9.391 1 98.94 174 ALA B CA 1
ATOM 3234 C C . ALA B 1 174 ? 5.875 -25.188 -8.992 1 98.94 174 ALA B C 1
ATOM 3236 O O . ALA B 1 174 ? 6.164 -26.266 -9.531 1 98.94 174 ALA B O 1
ATOM 3237 N N . LYS B 1 175 ? 4.953 -25.078 -8.07 1 98.88 175 LYS B N 1
ATOM 3238 C CA . LYS B 1 175 ? 4.246 -26.234 -7.547 1 98.88 175 LYS B CA 1
ATOM 3239 C C . LYS B 1 175 ? 3.164 -26.703 -8.516 1 98.88 175 LYS B C 1
ATOM 3241 O O . LYS B 1 175 ? 2.9 -27.906 -8.633 1 98.88 175 LYS B O 1
ATOM 3246 N N . THR B 1 176 ? 2.535 -25.828 -9.258 1 98.81 176 THR B N 1
ATOM 3247 C CA . THR B 1 176 ? 1.28 -26.141 -9.938 1 98.81 176 THR B CA 1
ATOM 3248 C C . THR B 1 176 ? 1.504 -26.312 -11.438 1 98.81 176 THR B C 1
ATOM 3250 O O . THR B 1 176 ? 0.638 -26.844 -12.141 1 98.81 176 THR B O 1
ATOM 3253 N N . ILE B 1 177 ? 2.672 -25.844 -11.914 1 98.69 177 ILE B N 1
ATOM 3254 C CA . ILE B 1 177 ? 2.977 -25.938 -13.344 1 98.69 177 ILE B CA 1
ATOM 3255 C C . ILE B 1 177 ? 4.32 -26.625 -13.539 1 98.69 177 ILE B C 1
ATOM 3257 O O . ILE B 1 177 ? 5.352 -25.969 -13.695 1 98.69 177 ILE B O 1
ATOM 3261 N N . PRO B 1 178 ? 4.305 -27.891 -13.617 1 95.56 178 PRO B N 1
ATOM 3262 C CA . PRO B 1 178 ? 5.555 -28.641 -13.742 1 95.56 178 PRO B CA 1
ATOM 3263 C C . PRO B 1 178 ? 6.383 -28.203 -14.953 1 95.56 178 PRO B C 1
ATOM 3265 O O . PRO B 1 178 ? 5.832 -27.938 -16.016 1 95.56 178 PRO B O 1
ATOM 3268 N N . GLY B 1 179 ? 7.656 -28 -14.688 1 98.44 179 GLY B N 1
ATOM 3269 C CA . GLY B 1 179 ? 8.594 -27.719 -15.766 1 98.44 179 GLY B CA 1
ATOM 3270 C C . GLY B 1 179 ? 8.672 -26.25 -16.109 1 98.44 179 GLY B C 1
ATOM 3271 O O . GLY B 1 179 ? 9.484 -25.844 -16.953 1 98.44 179 GLY B O 1
ATOM 3272 N N . CYS B 1 180 ? 7.902 -25.406 -15.508 1 98.88 180 CYS B N 1
ATOM 3273 C CA . CYS B 1 180 ? 7.93 -23.984 -15.828 1 98.88 180 CYS B CA 1
ATOM 3274 C C . CYS B 1 180 ? 9.25 -23.359 -15.391 1 98.88 180 CYS B C 1
ATOM 3276 O O . CYS B 1 180 ? 10.016 -23.969 -14.648 1 98.88 180 CYS B O 1
ATOM 3278 N N . THR B 1 181 ? 9.531 -22.172 -15.984 1 98.94 181 THR B N 1
ATOM 3279 C CA . THR B 1 181 ? 10.68 -21.391 -15.562 1 98.94 181 THR B CA 1
ATOM 3280 C C . THR B 1 181 ? 10.227 -20.172 -14.75 1 98.94 181 THR B C 1
ATOM 3282 O O . THR B 1 181 ? 9.297 -19.469 -15.141 1 98.94 181 THR B O 1
ATOM 3285 N N . VAL B 1 182 ? 10.852 -19.984 -13.57 1 98.94 182 VAL B N 1
ATOM 3286 C CA . VAL B 1 182 ? 10.492 -18.875 -12.695 1 98.94 182 VAL B CA 1
ATOM 3287 C C . VAL B 1 182 ? 11.758 -18.188 -12.172 1 98.94 182 VAL B C 1
ATOM 3289 O O . VAL B 1 182 ? 12.859 -18.719 -12.312 1 98.94 182 VAL B O 1
ATOM 3292 N N . THR B 1 183 ? 11.625 -17 -11.656 1 98.94 183 THR B N 1
ATOM 3293 C CA . THR B 1 183 ? 12.68 -16.391 -10.859 1 98.94 183 THR B CA 1
ATOM 3294 C C . THR B 1 183 ? 12.141 -15.922 -9.508 1 98.94 183 THR B C 1
ATOM 3296 O O . THR B 1 183 ? 11.008 -15.453 -9.414 1 98.94 183 THR B O 1
ATOM 3299 N N . VAL B 1 184 ? 12.906 -16.125 -8.5 1 98.81 184 VAL B N 1
ATOM 3300 C CA . VAL B 1 184 ? 12.719 -15.5 -7.195 1 98.81 184 VAL B CA 1
ATOM 3301 C C . VAL B 1 184 ? 13.938 -14.664 -6.844 1 98.81 184 VAL B C 1
ATOM 3303 O O . VAL B 1 184 ? 14.203 -14.398 -5.668 1 98.81 184 VAL B O 1
ATOM 3306 N N . GLY B 1 185 ? 14.656 -14.297 -7.891 1 98.5 185 GLY B N 1
ATOM 3307 C CA . GLY B 1 185 ? 15.867 -13.516 -7.707 1 98.5 185 GLY B CA 1
ATOM 3308 C C . GLY B 1 185 ? 17.141 -14.305 -7.965 1 98.5 185 GLY B C 1
ATOM 3309 O O . GLY B 1 185 ? 17.359 -14.789 -9.078 1 98.5 185 GLY B O 1
ATOM 3310 N N . GLN B 1 186 ? 17.953 -14.492 -6.922 1 98.12 186 GLN B N 1
ATOM 3311 C CA . GLN B 1 186 ? 19.219 -15.219 -7.027 1 98.12 186 GLN B CA 1
ATOM 3312 C C . GLN B 1 186 ? 19.172 -16.516 -6.223 1 98.12 186 GLN B C 1
ATOM 3314 O O . GLN B 1 186 ? 18.438 -16.625 -5.242 1 98.12 186 GLN B O 1
ATOM 3319 N N . ASP B 1 187 ? 20.047 -17.484 -6.586 1 98.06 187 ASP B N 1
ATOM 3320 C CA . ASP B 1 187 ? 20.062 -18.781 -5.926 1 98.06 187 ASP B CA 1
ATOM 3321 C C . ASP B 1 187 ? 21.156 -18.859 -4.871 1 98.06 187 ASP B C 1
ATOM 3323 O O . ASP B 1 187 ? 21.312 -19.875 -4.195 1 98.06 187 ASP B O 1
ATOM 3327 N N . LYS B 1 188 ? 21.891 -17.828 -4.746 1 96.5 188 LYS B N 1
ATOM 3328 C CA . LYS B 1 188 ? 22.922 -17.703 -3.719 1 96.5 188 LYS B CA 1
ATOM 3329 C C . LYS B 1 188 ? 22.844 -16.344 -3.023 1 96.5 188 LYS B C 1
ATOM 3331 O O . LYS B 1 188 ? 22.531 -15.328 -3.658 1 96.5 188 LYS B O 1
ATOM 3336 N N . ASP B 1 189 ? 23.078 -16.406 -1.767 1 94.69 189 ASP B N 1
ATOM 3337 C CA . ASP B 1 189 ? 23.141 -15.164 -1 1 94.69 189 ASP B CA 1
ATOM 3338 C C . ASP B 1 189 ? 24.578 -14.656 -0.887 1 94.69 189 ASP B C 1
ATOM 3340 O O . ASP B 1 189 ? 25.344 -15.133 -0.05 1 94.69 189 ASP B O 1
ATOM 3344 N N . VAL B 1 190 ? 24.828 -13.703 -1.734 1 89.5 190 VAL B N 1
ATOM 3345 C CA . VAL B 1 190 ? 26.156 -13.094 -1.667 1 89.5 190 VAL B CA 1
ATOM 3346 C C . VAL B 1 190 ? 26.094 -11.836 -0.806 1 89.5 190 VAL B C 1
ATOM 3348 O O . VAL B 1 190 ? 25.391 -10.875 -1.141 1 89.5 190 VAL B O 1
ATOM 3351 N N . ASP B 1 191 ? 26.812 -11.727 0.309 1 90.56 191 ASP B N 1
ATOM 3352 C CA . ASP B 1 191 ? 26.969 -10.57 1.192 1 90.56 191 ASP B CA 1
ATOM 3353 C C . ASP B 1 191 ? 25.625 -10.164 1.798 1 90.56 191 ASP B C 1
ATOM 3355 O O . ASP B 1 191 ? 25.375 -8.977 2.021 1 90.56 191 ASP B O 1
ATOM 3359 N N . GLY B 1 192 ? 24.703 -11.023 1.786 1 91.81 192 GLY B N 1
ATOM 3360 C CA . GLY B 1 192 ? 23.438 -10.742 2.453 1 91.81 192 GLY B C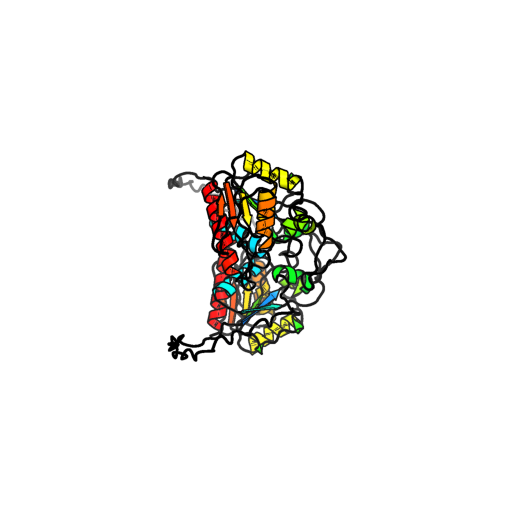A 1
ATOM 3361 C C . GLY B 1 192 ? 22.438 -10.039 1.558 1 91.81 192 GLY B C 1
ATOM 3362 O O . GLY B 1 192 ? 21.391 -9.578 2.025 1 91.81 192 GLY B O 1
ATOM 3363 N N . GLN B 1 193 ? 22.656 -9.992 0.322 1 92.94 193 GLN B N 1
ATOM 3364 C CA . GLN B 1 193 ? 21.828 -9.258 -0.623 1 92.94 193 GLN B CA 1
ATOM 3365 C C . GLN B 1 193 ? 20.562 -10.031 -0.954 1 92.94 193 GLN B C 1
ATOM 3367 O O . GLN B 1 193 ? 19.531 -9.445 -1.306 1 92.94 193 GLN B O 1
ATOM 3372 N N . TRP B 1 194 ? 20.672 -11.336 -0.852 1 96.5 194 TRP B N 1
ATOM 3373 C CA . TRP B 1 194 ? 19.547 -12.211 -1.184 1 96.5 194 TRP B CA 1
ATOM 3374 C C . TRP B 1 194 ? 19.281 -13.195 -0.057 1 96.5 194 TRP B C 1
ATOM 3376 O O . TRP B 1 194 ? 19.469 -14.406 -0.225 1 96.5 194 TRP B O 1
ATOM 3386 N N . PRO B 1 195 ? 18.656 -12.695 1.015 1 94.19 195 PRO B N 1
ATOM 3387 C CA . PRO B 1 195 ? 18.516 -13.516 2.219 1 94.19 195 PRO B CA 1
ATOM 3388 C C . PRO B 1 195 ? 17.578 -14.703 2.012 1 94.19 195 PRO B C 1
ATOM 3390 O O . PRO B 1 195 ? 17.609 -15.656 2.793 1 94.19 195 PRO B O 1
ATOM 3393 N N . TYR B 1 196 ? 16.812 -14.75 0.927 1 94.88 196 TYR B N 1
ATOM 3394 C CA . TYR B 1 196 ? 15.852 -15.82 0.688 1 94.88 196 TYR B CA 1
ATOM 3395 C C . TYR B 1 196 ? 16.25 -16.656 -0.526 1 94.88 196 TYR B C 1
ATOM 3397 O O . TYR B 1 196 ? 15.398 -17.25 -1.187 1 94.88 196 TYR B O 1
ATOM 3405 N N . ALA B 1 197 ? 17.516 -16.703 -0.814 1 96.81 197 ALA B N 1
ATOM 3406 C CA . ALA B 1 197 ? 18.031 -17.359 -2.012 1 96.81 197 ALA B CA 1
ATOM 3407 C C . ALA B 1 197 ? 17.688 -18.844 -2.01 1 96.81 197 ALA B C 1
ATOM 3409 O O . ALA B 1 197 ? 17.594 -19.469 -3.07 1 96.81 197 ALA B O 1
ATOM 3410 N N . GLY B 1 198 ? 17.469 -19.438 -0.835 1 97 198 GLY B N 1
ATOM 3411 C CA . GLY B 1 198 ? 17.109 -20.844 -0.728 1 97 198 GLY B CA 1
ATOM 3412 C C . GLY B 1 198 ? 15.797 -21.172 -1.428 1 97 198 GLY B C 1
ATOM 3413 O O . GLY B 1 198 ? 15.562 -22.328 -1.797 1 97 198 GLY B O 1
ATOM 3414 N N . THR B 1 199 ? 14.914 -20.188 -1.631 1 98.56 199 THR B N 1
ATOM 3415 C CA . THR B 1 199 ? 13.641 -20.391 -2.314 1 98.56 199 THR B CA 1
ATOM 3416 C C . THR B 1 199 ? 13.867 -20.922 -3.732 1 98.56 199 THR B C 1
ATOM 3418 O O . THR B 1 199 ? 13.062 -21.688 -4.246 1 98.56 199 THR B O 1
ATOM 3421 N N . ALA B 1 200 ? 15.016 -20.516 -4.359 1 98.69 200 ALA B N 1
ATOM 3422 C CA . ALA B 1 200 ? 15.352 -20.984 -5.699 1 98.69 200 ALA B CA 1
ATOM 3423 C C . ALA B 1 200 ? 15.477 -22.516 -5.734 1 98.69 200 ALA B C 1
ATOM 3425 O O . ALA B 1 200 ? 14.938 -23.156 -6.629 1 98.69 200 ALA B O 1
ATOM 3426 N N . GLY B 1 201 ? 16.188 -23.031 -4.773 1 98.56 201 GLY B N 1
ATOM 3427 C CA . GLY B 1 201 ? 16.312 -24.469 -4.668 1 98.56 201 GLY B CA 1
ATOM 3428 C C . GLY B 1 201 ? 14.984 -25.172 -4.457 1 98.56 201 GLY B C 1
ATOM 3429 O O . GLY B 1 201 ? 14.75 -26.25 -5.023 1 98.56 201 GLY B O 1
ATOM 3430 N N . ALA B 1 202 ? 14.133 -24.562 -3.641 1 98.69 202 ALA B N 1
ATOM 3431 C CA . ALA B 1 202 ? 12.805 -25.125 -3.414 1 98.69 202 ALA B CA 1
ATOM 3432 C C . ALA B 1 202 ? 12 -25.188 -4.715 1 98.69 202 ALA B C 1
ATOM 3434 O O . ALA B 1 202 ? 11.32 -26.188 -4.98 1 98.69 202 ALA B O 1
ATOM 3435 N N . CYS B 1 203 ? 12.07 -24.141 -5.523 1 98.81 203 CYS B N 1
ATOM 3436 C CA . CYS B 1 203 ? 11.398 -24.141 -6.82 1 98.81 203 CYS B CA 1
ATOM 3437 C C . CYS B 1 203 ? 11.898 -25.281 -7.699 1 98.81 203 CYS B C 1
ATOM 3439 O O . CYS B 1 203 ? 11.102 -25.984 -8.32 1 98.81 203 CYS B O 1
ATOM 3441 N N . GLN B 1 204 ? 13.188 -25.484 -7.695 1 98.56 204 GLN B N 1
ATOM 3442 C CA . GLN B 1 204 ? 13.789 -26.531 -8.508 1 98.56 204 GLN B CA 1
ATOM 3443 C C . GLN B 1 204 ? 13.367 -27.906 -8.016 1 98.56 204 GLN B C 1
ATOM 3445 O O . GLN B 1 204 ? 13.078 -28.797 -8.812 1 98.56 204 GLN B O 1
ATOM 3450 N N . ASN B 1 205 ? 13.266 -28.078 -6.727 1 98.56 205 ASN B N 1
ATOM 3451 C CA . ASN B 1 205 ? 12.836 -29.344 -6.141 1 98.56 205 ASN B CA 1
ATOM 3452 C C . ASN B 1 205 ? 11.391 -29.656 -6.484 1 98.56 205 ASN B C 1
ATOM 3454 O O . ASN B 1 205 ? 11 -30.828 -6.562 1 98.56 205 ASN B O 1
ATOM 3458 N N . MET B 1 206 ? 10.617 -28.625 -6.707 1 98.56 206 MET B N 1
ATOM 3459 C CA . MET B 1 206 ? 9.203 -28.797 -7.039 1 98.56 206 MET B CA 1
ATOM 3460 C C . MET B 1 206 ? 9.016 -28.969 -8.539 1 98.56 206 MET B C 1
ATOM 3462 O O . MET B 1 206 ? 7.887 -29.047 -9.023 1 98.56 206 MET B O 1
ATOM 3466 N N . GLY B 1 207 ? 10.141 -28.953 -9.297 1 98 207 GLY B N 1
ATOM 3467 C CA . GLY B 1 207 ? 10.078 -29.328 -10.703 1 98 207 GLY B CA 1
ATOM 3468 C C . GLY B 1 207 ? 10.188 -28.156 -11.641 1 98 207 GLY B C 1
ATOM 3469 O O . GLY B 1 207 ? 10.188 -28.312 -12.867 1 98 207 GLY B O 1
ATOM 3470 N N . ALA B 1 208 ? 10.305 -26.969 -11.094 1 98.81 208 ALA B N 1
ATOM 3471 C CA . ALA B 1 208 ? 10.492 -25.781 -11.938 1 98.81 208 ALA B CA 1
ATOM 3472 C C . ALA B 1 208 ? 11.977 -25.531 -12.195 1 98.81 208 ALA B C 1
ATOM 3474 O O . ALA B 1 208 ? 12.836 -26.141 -11.555 1 98.81 208 ALA B O 1
ATOM 3475 N N . LYS B 1 209 ? 12.25 -24.75 -13.242 1 98.75 209 LYS B N 1
ATOM 3476 C CA . LYS B 1 209 ? 13.586 -24.203 -13.469 1 98.75 209 LYS B CA 1
ATOM 3477 C C . LYS B 1 209 ? 13.68 -22.766 -12.953 1 98.75 209 LYS B C 1
ATOM 3479 O O . LYS B 1 209 ? 12.805 -21.938 -13.219 1 98.75 209 LYS B O 1
ATOM 3484 N N . HIS B 1 210 ? 14.695 -22.547 -12.195 1 98.81 210 HIS B N 1
ATOM 3485 C CA . HIS B 1 210 ? 14.914 -21.188 -11.703 1 98.81 210 HIS B CA 1
ATOM 3486 C C . HIS B 1 210 ? 15.93 -20.453 -12.562 1 98.81 210 HIS B C 1
ATOM 3488 O O . HIS B 1 210 ? 16.953 -21.016 -12.953 1 98.81 210 HIS B O 1
ATOM 3494 N N . VAL B 1 211 ? 15.656 -19.188 -12.883 1 98.94 211 VAL B N 1
ATOM 3495 C CA . VAL B 1 211 ? 16.562 -18.328 -13.625 1 98.94 211 VAL B CA 1
ATOM 3496 C C . VAL B 1 211 ? 16.938 -17.125 -12.766 1 98.94 211 VAL B C 1
ATOM 3498 O O . VAL B 1 211 ? 16.078 -16.375 -12.312 1 98.94 211 VAL B O 1
ATOM 3501 N N . ASN B 1 212 ? 18.234 -16.922 -12.523 1 98.81 212 ASN B N 1
ATOM 3502 C CA . ASN B 1 212 ? 18.672 -15.781 -11.734 1 98.81 212 ASN B CA 1
ATOM 3503 C C . ASN B 1 212 ? 18.344 -14.461 -12.422 1 98.81 212 ASN B C 1
ATOM 3505 O O . ASN B 1 212 ? 18.625 -14.289 -13.609 1 98.81 212 ASN B O 1
ATOM 3509 N N . LYS B 1 213 ? 17.703 -13.602 -11.727 1 98.75 213 LYS B N 1
ATOM 3510 C CA . LYS B 1 213 ? 17.391 -12.25 -12.188 1 98.75 213 LYS B CA 1
ATOM 3511 C C . LYS B 1 213 ? 17.641 -11.219 -11.094 1 98.75 213 LYS B C 1
ATOM 3513 O O . LYS B 1 213 ? 17.516 -11.523 -9.906 1 98.75 213 LYS B O 1
ATOM 3518 N N . ASP B 1 214 ? 17.953 -10.016 -11.508 1 97.81 214 ASP B N 1
ATOM 3519 C CA . ASP B 1 214 ? 18.031 -8.898 -10.578 1 97.81 214 ASP B CA 1
ATOM 3520 C C . ASP B 1 214 ? 16.672 -8.219 -10.398 1 97.81 214 ASP B C 1
ATOM 3522 O O . ASP B 1 214 ? 15.734 -8.5 -11.148 1 97.81 214 ASP B O 1
ATOM 3526 N N . VAL B 1 215 ? 16.578 -7.312 -9.414 1 97.75 215 VAL B N 1
ATOM 3527 C CA . VAL B 1 215 ? 15.32 -6.703 -8.977 1 97.75 215 VAL B CA 1
ATOM 3528 C C . VAL B 1 215 ? 14.68 -5.945 -10.141 1 97.75 215 VAL B C 1
ATOM 3530 O O . VAL B 1 215 ? 13.461 -5.828 -10.219 1 97.75 215 VAL B O 1
ATOM 3533 N N . ASN B 1 216 ? 15.414 -5.496 -11.086 1 97.12 216 ASN B N 1
ATOM 3534 C CA . ASN B 1 216 ? 14.891 -4.719 -12.203 1 97.12 216 ASN B CA 1
ATOM 35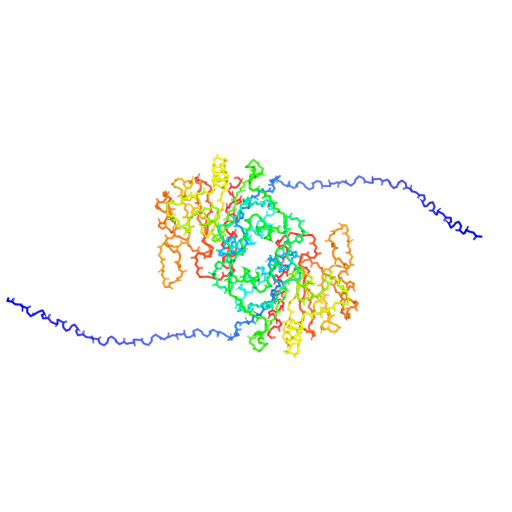35 C C . ASN B 1 216 ? 14.664 -5.586 -13.438 1 97.12 216 ASN B C 1
ATOM 3537 O O . ASN B 1 216 ? 14.5 -5.07 -14.547 1 97.12 216 ASN B O 1
ATOM 3541 N N . GLU B 1 217 ? 14.695 -6.887 -13.281 1 98.69 217 GLU B N 1
ATOM 3542 C CA . GLU B 1 217 ? 14.523 -7.816 -14.391 1 98.69 217 GLU B CA 1
ATOM 3543 C C . GLU B 1 217 ? 13.281 -8.688 -14.188 1 98.69 217 GLU B C 1
ATOM 3545 O O . GLU B 1 217 ? 12.742 -8.758 -13.086 1 98.69 217 GLU B O 1
ATOM 3550 N N . VAL B 1 218 ? 12.867 -9.305 -15.281 1 98.88 218 VAL B N 1
ATOM 3551 C CA . VAL B 1 218 ? 11.758 -10.25 -15.281 1 98.88 218 VAL B CA 1
ATOM 3552 C C . VAL B 1 218 ? 12.164 -11.539 -15.992 1 98.88 218 VAL B C 1
ATOM 3554 O O . VAL B 1 218 ? 13.031 -11.516 -16.875 1 98.88 218 VAL B O 1
ATOM 3557 N N . ASN B 1 219 ? 11.703 -12.633 -15.562 1 98.94 219 ASN B N 1
ATOM 3558 C CA . ASN B 1 219 ? 11.758 -13.875 -16.312 1 98.94 219 ASN B CA 1
ATOM 3559 C C . ASN B 1 219 ? 10.438 -14.148 -17.047 1 98.94 219 ASN B C 1
ATOM 3561 O O . ASN B 1 219 ? 9.375 -14.133 -16.422 1 98.94 219 ASN B O 1
ATOM 3565 N N . VAL B 1 220 ? 10.539 -14.359 -18.328 1 98.94 220 VAL B N 1
ATOM 3566 C CA . VAL B 1 220 ? 9.367 -14.688 -19.125 1 98.94 220 VAL B CA 1
ATOM 3567 C C . VAL B 1 220 ? 9.453 -16.125 -19.609 1 98.94 220 VAL B C 1
ATOM 3569 O O . VAL B 1 220 ? 10.383 -16.484 -20.344 1 98.94 220 VAL B O 1
ATOM 3572 N N . ASP B 1 221 ? 8.539 -16.953 -19.125 1 98.94 221 ASP B N 1
ATOM 3573 C CA . ASP B 1 221 ? 8.312 -18.281 -19.688 1 98.94 221 ASP B CA 1
ATOM 3574 C C . ASP B 1 221 ? 7.223 -18.25 -20.75 1 98.94 221 ASP B C 1
ATOM 3576 O O . ASP B 1 221 ? 6.039 -18.422 -20.453 1 98.94 221 ASP B O 1
ATOM 3580 N N . SER B 1 222 ? 7.609 -18.125 -22 1 98.38 222 SER B N 1
ATOM 3581 C CA . SER B 1 222 ? 6.664 -17.906 -23.078 1 98.38 222 SER B CA 1
ATOM 3582 C C . SER B 1 222 ? 5.789 -19.141 -23.312 1 98.38 222 SER B C 1
ATOM 3584 O O . SER B 1 222 ? 4.617 -19.016 -23.672 1 98.38 222 SER B O 1
ATOM 3586 N N . GLN B 1 223 ? 6.336 -20.25 -23.094 1 98.06 223 GLN B N 1
ATOM 3587 C CA . GLN B 1 223 ? 5.59 -21.484 -23.312 1 98.06 223 GLN B CA 1
ATOM 3588 C C . GLN B 1 223 ? 4.418 -21.594 -22.344 1 98.06 223 GLN B C 1
ATOM 3590 O O . GLN B 1 223 ? 3.316 -21.984 -22.734 1 98.06 223 GLN B O 1
ATOM 3595 N N . ASN B 1 224 ? 4.648 -21.234 -21.141 1 98.75 224 ASN B N 1
ATOM 3596 C CA . ASN B 1 224 ? 3.621 -21.359 -20.109 1 98.75 224 ASN B CA 1
ATOM 3597 C C . ASN B 1 224 ? 2.932 -20.016 -19.844 1 98.75 224 ASN B C 1
ATOM 3599 O O . ASN B 1 224 ? 2.061 -19.922 -18.984 1 98.75 224 ASN B O 1
ATOM 3603 N N . LYS B 1 225 ? 3.35 -18.922 -20.531 1 98.81 225 LYS B N 1
ATOM 3604 C CA . LYS B 1 225 ? 2.871 -17.562 -20.359 1 98.81 225 LYS B CA 1
ATOM 3605 C C . LYS B 1 225 ? 2.945 -17.141 -18.891 1 98.81 225 LYS B C 1
ATOM 3607 O O . LYS B 1 225 ? 1.963 -16.656 -18.328 1 98.81 225 LYS B O 1
ATOM 3612 N N . LEU B 1 226 ? 4.113 -17.375 -18.359 1 98.94 226 LEU B N 1
ATOM 3613 C CA . LEU B 1 226 ? 4.43 -17.031 -16.984 1 98.94 226 LEU B CA 1
ATOM 3614 C C . LEU B 1 226 ? 5.465 -15.914 -16.922 1 98.94 226 LEU B C 1
ATOM 3616 O O . LEU B 1 226 ? 6.48 -15.961 -17.625 1 98.94 226 LEU B O 1
ATOM 3620 N N . VAL B 1 227 ? 5.148 -14.859 -16.156 1 99 227 VAL B N 1
ATOM 3621 C CA . VAL B 1 227 ? 6.082 -13.766 -15.945 1 99 227 VAL B CA 1
ATOM 3622 C C . VAL B 1 227 ? 6.363 -13.609 -14.453 1 99 227 VAL B C 1
ATOM 3624 O O . VAL B 1 227 ? 5.438 -13.523 -13.641 1 99 227 VAL B O 1
ATOM 3627 N N . THR B 1 228 ? 7.633 -13.664 -14.039 1 99 228 THR B N 1
ATOM 3628 C CA . THR B 1 228 ? 7.992 -13.539 -12.633 1 99 228 THR B CA 1
ATOM 3629 C C . THR B 1 228 ? 9.086 -12.492 -12.445 1 99 228 THR B C 1
ATOM 3631 O O . THR B 1 228 ? 9.883 -12.25 -13.344 1 99 228 THR B O 1
ATOM 3634 N N . THR B 1 229 ? 9.133 -11.836 -11.352 1 98.94 229 THR B N 1
ATOM 3635 C CA . THR B 1 229 ? 10.164 -10.875 -10.984 1 98.94 229 THR B CA 1
ATOM 3636 C C . THR B 1 229 ? 10.469 -10.945 -9.492 1 98.94 229 THR B C 1
ATOM 3638 O O . THR B 1 229 ? 9.594 -11.289 -8.695 1 98.94 229 THR B O 1
ATOM 3641 N N . PRO B 1 230 ? 11.664 -10.617 -9.078 1 98.88 230 PRO B N 1
ATOM 3642 C CA . PRO B 1 230 ? 12.117 -10.883 -7.711 1 98.88 230 PRO B CA 1
ATOM 3643 C C . PRO B 1 230 ? 11.438 -9.984 -6.684 1 98.88 230 PRO B C 1
ATOM 3645 O O . PRO B 1 230 ? 11.203 -10.406 -5.547 1 98.88 230 PRO B O 1
ATOM 3648 N N . ALA B 1 231 ? 11.219 -8.695 -7.012 1 98.62 231 ALA B N 1
ATOM 3649 C CA . ALA B 1 231 ? 10.633 -7.73 -6.086 1 98.62 231 ALA B CA 1
ATOM 3650 C C . ALA B 1 231 ? 11.438 -7.66 -4.789 1 98.62 231 ALA B C 1
ATOM 3652 O O . ALA B 1 231 ? 12.648 -7.422 -4.816 1 98.62 231 ALA B O 1
ATOM 3653 N N . PHE B 1 232 ? 10.836 -7.949 -3.615 1 98.56 232 PHE B N 1
ATOM 3654 C CA . PHE B 1 232 ? 11.484 -7.746 -2.32 1 98.56 232 PHE B CA 1
ATOM 3655 C C . PHE B 1 232 ? 12.25 -8.992 -1.899 1 98.56 232 PHE B C 1
ATOM 3657 O O . PHE B 1 232 ? 12.578 -9.156 -0.724 1 98.56 232 PHE B O 1
ATOM 3664 N N . MET B 1 233 ? 12.602 -9.859 -2.797 1 98.31 233 MET B N 1
ATOM 3665 C CA . MET B 1 233 ? 13.398 -11.031 -2.443 1 98.31 233 MET B CA 1
ATOM 3666 C C . MET B 1 233 ? 14.852 -10.641 -2.172 1 98.31 233 MET B C 1
ATOM 3668 O O . MET B 1 233 ? 15.664 -11.492 -1.809 1 98.31 233 MET B O 1
ATOM 3672 N N . CYS B 1 234 ? 15.156 -9.414 -2.326 1 96.12 234 CYS B N 1
ATOM 3673 C CA . CYS B 1 234 ? 16.469 -8.867 -1.992 1 96.12 234 CYS B CA 1
ATOM 3674 C C . CYS B 1 234 ? 16.328 -7.605 -1.154 1 96.12 234 CYS B C 1
ATOM 3676 O O . CYS B 1 234 ? 15.242 -7.043 -1.043 1 96.12 234 CYS B O 1
ATOM 3678 N N . GLU B 1 235 ? 17.422 -7.258 -0.496 1 91.38 235 GLU B N 1
ATOM 3679 C CA . GLU B 1 235 ? 17.484 -5.93 0.108 1 91.38 235 GLU B CA 1
ATOM 3680 C C . GLU B 1 235 ? 17.672 -4.852 -0.956 1 91.38 235 GLU B C 1
ATOM 3682 O O . GLU B 1 235 ? 18.672 -4.836 -1.673 1 91.38 235 GLU B O 1
ATOM 3687 N N . THR B 1 236 ? 16.656 -4.02 -1.073 1 95.56 236 THR B N 1
ATOM 3688 C CA . THR B 1 236 ? 16.719 -3.021 -2.135 1 95.56 236 THR B CA 1
ATOM 3689 C C . THR B 1 236 ? 15.812 -1.839 -1.811 1 95.56 236 THR B C 1
ATOM 3691 O O . THR B 1 236 ? 15.094 -1.857 -0.809 1 95.56 236 THR B O 1
ATOM 3694 N N . ALA B 1 237 ? 15.945 -0.802 -2.646 1 97.56 237 ALA B N 1
ATOM 3695 C CA . ALA B 1 237 ? 15.094 0.378 -2.514 1 97.56 237 ALA B CA 1
ATOM 3696 C C . ALA B 1 237 ? 13.703 0.114 -3.078 1 97.56 237 ALA B C 1
ATOM 3698 O O . ALA B 1 237 ? 13.555 -0.569 -4.094 1 97.56 237 ALA B O 1
ATOM 3699 N N . VAL B 1 238 ? 12.703 0.697 -2.436 1 98.69 238 VAL B N 1
ATOM 3700 C CA . VAL B 1 238 ? 11.312 0.421 -2.766 1 98.69 238 VAL B CA 1
ATOM 3701 C C . VAL B 1 238 ? 11.016 0.876 -4.195 1 98.69 238 VAL B C 1
ATOM 3703 O O . VAL B 1 238 ? 10.227 0.249 -4.902 1 98.69 238 VAL B O 1
ATOM 3706 N N . HIS B 1 239 ? 11.734 1.918 -4.738 1 98.81 239 HIS B N 1
ATOM 3707 C CA . HIS B 1 239 ? 11.445 2.359 -6.102 1 98.81 239 HIS B CA 1
ATOM 3708 C C . HIS B 1 239 ? 11.93 1.335 -7.125 1 98.81 239 HIS B C 1
ATOM 3710 O O . HIS B 1 239 ? 11.375 1.24 -8.219 1 98.81 239 HIS B O 1
ATOM 3716 N N . LYS B 1 240 ? 12.977 0.575 -6.781 1 98.75 240 LYS B N 1
ATOM 3717 C CA . LYS B 1 240 ? 13.438 -0.48 -7.676 1 98.75 240 LYS B CA 1
ATOM 3718 C C . LYS B 1 240 ? 12.43 -1.623 -7.75 1 98.75 240 LYS B C 1
ATOM 3720 O O . LYS B 1 240 ? 12.227 -2.211 -8.812 1 98.75 240 LYS B O 1
ATOM 3725 N N . VAL B 1 241 ? 11.844 -1.931 -6.594 1 98.88 241 VAL B N 1
ATOM 3726 C CA . VAL B 1 241 ? 10.773 -2.92 -6.566 1 98.88 241 VAL B CA 1
ATOM 3727 C C . VAL B 1 241 ? 9.602 -2.436 -7.418 1 98.88 241 VAL B C 1
ATOM 3729 O O . VAL B 1 241 ? 9.047 -3.195 -8.219 1 98.88 241 VAL B O 1
ATOM 3732 N N . PHE B 1 242 ? 9.242 -1.163 -7.27 1 98.94 242 PHE B N 1
ATOM 3733 C CA . PHE B 1 242 ? 8.172 -0.555 -8.055 1 98.94 242 PHE B CA 1
ATOM 3734 C C . PHE B 1 242 ? 8.43 -0.734 -9.547 1 98.94 242 PHE B C 1
ATOM 3736 O O . PHE B 1 242 ? 7.535 -1.138 -10.297 1 98.94 242 PHE B O 1
ATOM 3743 N N . ASP B 1 243 ? 9.648 -0.507 -9.961 1 98.88 243 ASP B N 1
ATOM 3744 C CA . ASP B 1 243 ? 10.023 -0.591 -11.367 1 98.88 243 ASP B CA 1
ATOM 3745 C C . ASP B 1 243 ? 10.008 -2.039 -11.859 1 98.88 243 ASP B C 1
ATOM 3747 O O . ASP B 1 243 ? 9.555 -2.322 -12.969 1 98.88 243 ASP B O 1
ATOM 3751 N N . GLY B 1 244 ? 10.539 -2.936 -11.047 1 98.88 244 GLY B N 1
ATOM 3752 C CA . GLY B 1 244 ? 10.531 -4.344 -11.414 1 98.88 244 GLY B CA 1
ATOM 3753 C C . GLY B 1 244 ? 9.133 -4.902 -11.594 1 98.88 244 GLY B C 1
ATOM 3754 O O . GLY B 1 244 ? 8.867 -5.617 -12.562 1 98.88 244 GLY B O 1
ATOM 3755 N N . VAL B 1 245 ? 8.25 -4.551 -10.688 1 98.94 245 VAL B N 1
ATOM 3756 C CA . VAL B 1 245 ? 6.859 -4.965 -10.805 1 98.94 245 VAL B CA 1
ATOM 3757 C C . VAL B 1 245 ? 6.238 -4.359 -12.055 1 98.94 245 VAL B C 1
ATOM 3759 O O . VAL B 1 245 ? 5.426 -4.996 -12.727 1 98.94 245 VAL B O 1
ATOM 3762 N N . GLY B 1 246 ? 6.621 -3.113 -12.344 1 98.94 246 GLY B N 1
ATOM 3763 C CA . GLY B 1 246 ? 6.164 -2.496 -13.578 1 98.94 246 GLY B CA 1
ATOM 3764 C C . GLY B 1 246 ? 6.551 -3.281 -14.812 1 98.94 246 GLY B C 1
ATOM 3765 O O . GLY B 1 246 ? 5.738 -3.461 -15.719 1 98.94 246 GLY B O 1
ATOM 3766 N N . LYS B 1 247 ? 7.77 -3.762 -14.859 1 98.94 247 LYS B N 1
ATOM 3767 C CA . LYS B 1 247 ? 8.234 -4.574 -15.984 1 98.94 247 LYS B CA 1
ATOM 3768 C C . LYS B 1 247 ? 7.449 -5.879 -16.078 1 98.94 247 LYS B C 1
ATOM 3770 O O . LYS B 1 247 ? 7.148 -6.348 -17.172 1 98.94 247 LYS B O 1
ATOM 3775 N N . MET B 1 248 ? 7.152 -6.453 -14.938 1 98.94 248 MET B N 1
ATOM 3776 C CA . MET B 1 248 ? 6.344 -7.668 -14.93 1 98.94 248 MET B CA 1
ATOM 3777 C C . MET B 1 248 ? 4.961 -7.406 -15.516 1 98.94 248 MET B C 1
ATOM 3779 O O . MET B 1 248 ? 4.48 -8.172 -16.359 1 98.94 248 MET B O 1
ATOM 3783 N N . VAL B 1 249 ? 4.332 -6.293 -15.094 1 98.94 249 VAL B N 1
ATOM 3784 C CA . VAL B 1 249 ? 3 -5.941 -15.57 1 98.94 249 VAL B CA 1
ATOM 3785 C C . VAL B 1 249 ? 3.029 -5.734 -17.078 1 98.94 249 VAL B C 1
ATOM 3787 O O . VAL B 1 249 ? 2.168 -6.246 -17.797 1 98.94 249 VAL B O 1
ATOM 3790 N N . GLU B 1 250 ? 4.031 -5.059 -17.562 1 98.81 250 GLU B N 1
ATOM 3791 C CA . GLU B 1 250 ? 4.156 -4.809 -19 1 98.81 250 GLU B CA 1
ATOM 3792 C C . GLU B 1 250 ? 4.301 -6.117 -19.766 1 98.81 250 GLU B C 1
ATOM 3794 O O . GLU B 1 250 ? 3.67 -6.297 -20.812 1 98.81 250 GLU B O 1
ATOM 3799 N N . ALA B 1 251 ? 5.133 -6.992 -19.25 1 98.94 251 ALA B N 1
ATOM 3800 C CA . ALA B 1 251 ? 5.348 -8.281 -19.906 1 98.94 251 ALA B CA 1
ATOM 3801 C C . ALA B 1 251 ? 4.07 -9.109 -19.922 1 98.94 251 ALA B C 1
ATOM 3803 O O . ALA B 1 251 ? 3.752 -9.758 -20.922 1 98.94 251 ALA B O 1
ATOM 3804 N N . VAL B 1 252 ? 3.324 -9.078 -18.812 1 98.94 252 VAL B N 1
ATOM 3805 C CA . VAL B 1 252 ? 2.057 -9.789 -18.719 1 98.94 252 VAL B CA 1
ATOM 3806 C C . VAL B 1 252 ? 1.083 -9.25 -19.766 1 98.94 252 VAL B C 1
ATOM 3808 O O . VAL B 1 252 ? 0.449 -10.016 -20.5 1 98.94 252 VAL B O 1
ATOM 3811 N N . LEU B 1 253 ? 0.978 -7.953 -19.859 1 98.75 253 LEU B N 1
ATOM 3812 C CA . LEU B 1 253 ? 0.034 -7.324 -20.781 1 98.75 253 LEU B CA 1
ATOM 3813 C C . LEU B 1 253 ? 0.413 -7.613 -22.234 1 98.75 253 LEU B C 1
ATOM 3815 O O . LEU B 1 253 ? -0.461 -7.789 -23.078 1 98.75 253 LEU B O 1
ATOM 3819 N N . LYS B 1 254 ? 1.714 -7.668 -22.516 1 98.12 254 LYS B N 1
ATOM 3820 C CA . LYS B 1 254 ? 2.186 -7.996 -23.859 1 98.12 254 LYS B CA 1
ATOM 3821 C C . LYS B 1 254 ? 1.767 -9.406 -24.266 1 98.12 254 LYS B C 1
ATOM 3823 O O . LYS B 1 254 ? 1.505 -9.672 -25.438 1 98.12 254 LYS B O 1
ATOM 3828 N N . LEU B 1 255 ? 1.681 -10.281 -23.266 1 98.25 255 LEU B N 1
ATOM 3829 C CA . LEU B 1 255 ? 1.344 -11.672 -23.531 1 98.25 255 LEU B CA 1
ATOM 3830 C C . LEU B 1 255 ? -0.163 -11.852 -23.688 1 98.25 255 LEU B C 1
ATOM 3832 O O . LEU B 1 255 ? -0.629 -12.922 -24.078 1 98.25 255 LEU B O 1
ATOM 3836 N N . CYS B 1 256 ? -0.958 -10.875 -23.344 1 96.06 256 CYS B N 1
ATOM 3837 C CA . CYS B 1 256 ? -2.406 -10.93 -23.516 1 96.06 256 CYS B CA 1
ATOM 3838 C C . CYS B 1 256 ? -2.801 -10.75 -24.969 1 96.06 256 CYS B C 1
ATOM 3840 O O . CYS B 1 256 ? -3.93 -11.062 -25.359 1 96.06 256 CYS B O 1
ATOM 3842 N N . LYS B 1 257 ? -1.991 -10.117 -25.766 1 85.38 257 LYS B N 1
ATOM 3843 C CA . LYS B 1 257 ? -2.256 -9.859 -27.172 1 85.38 257 LYS B CA 1
ATOM 3844 C C . LYS B 1 257 ? -1.971 -11.094 -28.031 1 85.38 257 LYS B C 1
ATOM 3846 O O . LYS B 1 257 ? -1.125 -11.922 -27.672 1 85.38 257 LYS B O 1
#